Protein AF-A0A6M8W3T5-F1 (afdb_monomer_lite)

Secondary structure (DSSP, 8-state):
-HHHHHHHHHHHHT---HHHHHHHHHHHHHHHHHHHHHHHHHHHHHHHHHHHHHHHHHHHHHHHHHHHHHHHHHHHHTTS-HHHHHHHHHHHHHHHHHHHHHHHHHHHHHHHHHHHHHHHHHHHHHHHHHHHHHHHHHHHHHHHHHHHHHHHHHHHHHHHHHHHHHHHHHHHHHHHHHHHHHIIIIIIHHHHHHHHHHHHHHHHHHHHHTTT-HHHHHHHHHHHHHHHHHHHHHHHHHHHHHHHHHHHHHH-SSPPTTHHHHHHHHHHHHHHHHHHHHHHHHHHHHHHHHHHHTT--THHHHHHHHHHHHHHHHHHHH-SS---HHHHHTTSS---------------------S----HHHHHHHHHHHHHHHHHTT-HHHHHTT---SSHHHHHHHHHHHHHHHTTSS---SSSSSS-S----------------------PPP------------PPPPP-

pLDDT: mean 80.43, std 21.83, range [30.91, 98.5]

Radius of gyration: 51.59 Å; chains: 1; bounding box: 101×70×159 Å

Sequence (464 aa):
MADAQRAAAAAAASYDASPEIAAIDRSTREKQDQAEAEQARKATIEADIAGLLRQVTDRLAQASDLRAQAGNLRLEIARVSETEGLRLTEQIRELSRAADKLEFEAREIKVQADRRNLDLQESEVEITKLTNQIELLGQSRSAVQTRAAASQEQAARARGDAEKAAVEIASRVDTGENALTPFMDTQASAAMQEAISGFKSAIASANKARSTRKSAANLAVGQAQQNLADIQWSYAQSLDSYAQLMAELASAQPALPAAAEYASRAETASQQATEAKQAAYDGYQAAKSAYSGAGATGDARDRLNAVGSRLDAISAIVGDGVVDAAALESLAAPEEVASDDTGDTADAPTADTGDASGDPVADLRATLAEVMRALSEGRLTDAEEFVVPAGDAEAAVLTAMRPVFSSFGPSGSGLADGVRAEFQPVERDRPAGTGPGRVDALVCPAGGRAGGDRCGDARHPRAR

Structure (mmCIF, N/CA/C/O backbone):
data_AF-A0A6M8W3T5-F1
#
_entry.id   AF-A0A6M8W3T5-F1
#
loop_
_atom_site.group_PDB
_atom_site.id
_atom_site.type_symbol
_atom_site.label_atom_id
_atom_site.label_alt_id
_atom_site.label_comp_id
_atom_site.label_asym_id
_atom_site.label_entity_id
_atom_site.label_seq_id
_atom_site.pdbx_PDB_ins_code
_atom_site.Cartn_x
_atom_site.Cartn_y
_atom_site.Cartn_z
_atom_site.occupancy
_atom_site.B_iso_or_equiv
_atom_site.auth_seq_id
_atom_site.auth_comp_id
_atom_site.auth_asym_id
_atom_site.auth_atom_id
_atom_site.pdbx_PDB_model_num
ATOM 1 N N . MET A 1 1 ? 15.466 5.638 -14.575 1.00 62.38 1 MET A N 1
ATOM 2 C CA . MET A 1 1 ? 14.772 6.405 -13.506 1.00 62.38 1 MET A CA 1
ATOM 3 C C . MET A 1 1 ? 13.280 6.586 -13.789 1.00 62.38 1 MET A C 1
ATOM 5 O O . MET A 1 1 ? 12.505 6.429 -12.853 1.00 62.38 1 MET A O 1
ATOM 9 N N . ALA A 1 2 ? 12.864 6.867 -15.032 1.00 68.94 2 ALA A N 1
ATOM 10 C CA . ALA A 1 2 ? 11.447 7.022 -15.389 1.00 68.94 2 ALA A CA 1
ATOM 11 C C . ALA A 1 2 ? 10.594 5.774 -15.073 1.00 68.94 2 ALA A C 1
ATOM 13 O O . ALA A 1 2 ? 9.516 5.903 -14.496 1.00 68.94 2 ALA A O 1
ATOM 14 N N . ASP A 1 3 ? 11.107 4.568 -15.336 1.00 73.81 3 ASP A N 1
ATOM 15 C CA . ASP A 1 3 ? 10.370 3.322 -15.057 1.00 73.81 3 ASP A CA 1
ATOM 16 C C . ASP A 1 3 ? 10.145 3.083 -13.565 1.00 73.81 3 ASP A C 1
ATOM 18 O O . ASP A 1 3 ? 9.066 2.665 -13.159 1.00 73.81 3 ASP A O 1
ATOM 22 N N . ALA A 1 4 ? 11.119 3.438 -12.723 1.00 77.38 4 ALA A N 1
ATOM 23 C CA . ALA A 1 4 ? 10.978 3.342 -11.272 1.00 77.38 4 ALA A CA 1
ATOM 24 C C . ALA A 1 4 ? 9.902 4.305 -10.738 1.00 77.38 4 ALA A C 1
ATOM 26 O O . ALA A 1 4 ? 9.106 3.930 -9.878 1.00 77.38 4 ALA A O 1
ATOM 27 N N . GLN A 1 5 ? 9.831 5.530 -11.273 1.00 78.38 5 GLN A N 1
ATOM 28 C CA . GLN A 1 5 ? 8.790 6.500 -10.905 1.00 78.38 5 GLN A CA 1
ATOM 29 C C . GLN A 1 5 ? 7.399 6.052 -11.370 1.00 78.38 5 GLN A C 1
ATOM 31 O O . GLN A 1 5 ? 6.418 6.236 -10.651 1.00 78.38 5 GLN A O 1
ATOM 36 N N . ARG A 1 6 ? 7.309 5.409 -12.536 1.00 79.19 6 ARG A N 1
ATOM 37 C CA . ARG A 1 6 ? 6.065 4.838 -13.070 1.00 79.19 6 ARG A CA 1
ATOM 38 C C . ARG A 1 6 ? 5.600 3.619 -12.293 1.00 79.19 6 ARG A C 1
ATOM 40 O O . ARG A 1 6 ? 4.428 3.557 -11.938 1.00 79.19 6 ARG A O 1
ATOM 47 N N . ALA A 1 7 ? 6.505 2.698 -11.977 1.00 83.44 7 ALA A N 1
ATOM 48 C CA . ALA A 1 7 ? 6.215 1.555 -11.123 1.00 83.44 7 ALA A CA 1
ATOM 49 C C . ALA A 1 7 ? 5.724 2.021 -9.744 1.00 83.44 7 ALA A C 1
ATOM 51 O O . ALA A 1 7 ? 4.716 1.521 -9.250 1.00 83.44 7 ALA A O 1
ATOM 52 N N . ALA A 1 8 ? 6.354 3.053 -9.168 1.00 80.56 8 ALA A N 1
ATOM 53 C CA . ALA A 1 8 ? 5.898 3.665 -7.923 1.00 80.56 8 ALA A CA 1
ATOM 54 C C . ALA A 1 8 ? 4.507 4.313 -8.057 1.00 80.56 8 ALA A C 1
ATOM 56 O O . ALA A 1 8 ? 3.666 4.140 -7.177 1.00 80.56 8 ALA A O 1
ATOM 57 N N . ALA A 1 9 ? 4.231 5.018 -9.160 1.00 82.75 9 ALA A N 1
ATOM 58 C CA . ALA A 1 9 ? 2.919 5.609 -9.428 1.00 82.75 9 ALA A CA 1
ATOM 59 C C . ALA A 1 9 ? 1.824 4.547 -9.613 1.00 82.75 9 ALA A C 1
ATOM 61 O O . ALA A 1 9 ? 0.708 4.726 -9.129 1.00 82.75 9 ALA A O 1
ATOM 62 N N . ALA A 1 10 ? 2.134 3.449 -10.306 1.00 88.88 10 ALA A N 1
ATOM 63 C CA . ALA A 1 10 ? 1.225 2.329 -10.519 1.00 88.88 10 ALA A CA 1
ATOM 64 C C . ALA A 1 10 ? 0.939 1.591 -9.205 1.00 88.88 10 ALA A C 1
ATOM 66 O O . ALA A 1 10 ? -0.224 1.367 -8.880 1.00 88.88 10 ALA A O 1
ATOM 67 N N . ALA A 1 11 ? 1.977 1.310 -8.411 1.00 88.31 11 ALA A N 1
ATOM 68 C CA . ALA A 1 11 ? 1.843 0.714 -7.085 1.00 88.31 11 ALA A CA 1
ATOM 69 C C . ALA A 1 11 ? 0.984 1.590 -6.158 1.00 88.31 11 ALA A C 1
ATOM 71 O O . ALA A 1 11 ? 0.024 1.104 -5.560 1.00 88.31 11 ALA A O 1
ATOM 72 N N . ALA A 1 12 ? 1.263 2.895 -6.101 1.00 88.75 12 ALA A N 1
ATOM 73 C CA . ALA A 1 12 ? 0.477 3.842 -5.314 1.00 88.75 12 ALA A CA 1
ATOM 74 C C . ALA A 1 12 ? -0.978 3.957 -5.813 1.00 88.75 12 ALA A C 1
ATOM 76 O O . ALA A 1 12 ? -1.913 4.003 -5.020 1.00 88.75 12 ALA A O 1
ATOM 77 N N . ALA A 1 13 ? -1.202 3.924 -7.130 1.00 88.56 13 ALA A N 1
ATOM 78 C CA . ALA A 1 13 ? -2.548 3.929 -7.700 1.00 88.56 13 ALA A CA 1
ATOM 79 C C . ALA A 1 13 ? -3.326 2.629 -7.436 1.00 88.56 13 ALA A C 1
ATOM 81 O O . ALA A 1 13 ? -4.554 2.656 -7.415 1.00 88.56 13 ALA A O 1
ATOM 82 N N . SER A 1 14 ? -2.625 1.507 -7.256 1.00 94.00 14 SER A N 1
ATOM 83 C CA . SER A 1 14 ? -3.227 0.196 -6.990 1.00 94.00 14 SER A CA 1
ATOM 84 C C . SER A 1 14 ? -3.607 -0.032 -5.525 1.00 94.00 14 SER A C 1
ATOM 86 O O . SER A 1 14 ? -4.249 -1.033 -5.215 1.00 94.00 14 SER A O 1
ATOM 88 N N . TYR A 1 15 ? -3.223 0.872 -4.617 1.00 95.94 15 TYR A N 1
ATOM 89 C CA . TYR A 1 15 ? -3.560 0.742 -3.204 1.00 95.94 15 TYR A CA 1
ATOM 90 C C . TYR A 1 15 ? -5.071 0.929 -2.981 1.00 95.94 15 TYR A C 1
ATOM 92 O O . TYR A 1 15 ? -5.588 2.048 -3.002 1.00 95.94 15 TYR A O 1
ATOM 100 N N . ASP A 1 16 ? -5.774 -0.180 -2.736 1.00 96.88 16 ASP A N 1
ATOM 101 C CA . ASP A 1 16 ? -7.182 -0.200 -2.334 1.00 96.88 16 ASP A CA 1
ATOM 102 C C . ASP A 1 16 ? -7.313 -0.415 -0.819 1.00 96.88 16 ASP A C 1
ATOM 104 O O . ASP A 1 16 ? -7.036 -1.491 -0.287 1.00 96.88 16 ASP A O 1
ATOM 108 N N . ALA A 1 17 ? -7.771 0.622 -0.117 1.00 97.06 17 ALA A N 1
ATOM 109 C CA . ALA A 1 17 ? -8.002 0.593 1.326 1.00 97.06 17 ALA A CA 1
ATOM 110 C C . ALA A 1 17 ? -9.371 0.009 1.724 1.00 97.06 17 ALA A C 1
ATOM 112 O O . ALA A 1 17 ? -9.626 -0.217 2.910 1.00 97.06 17 ALA A O 1
ATOM 113 N N . SER A 1 18 ? -10.266 -0.231 0.762 1.00 97.69 18 SER A N 1
ATOM 114 C CA . SER A 1 18 ? -11.628 -0.722 1.004 1.00 97.69 18 SER A CA 1
ATOM 115 C C . SER A 1 18 ? -11.693 -2.009 1.841 1.00 97.69 18 SER A C 1
ATOM 117 O O . SER A 1 18 ? -12.481 -2.036 2.791 1.00 97.69 18 SER A O 1
ATOM 119 N N . PRO A 1 19 ? -10.891 -3.066 1.575 1.00 98.12 19 PRO A N 1
ATOM 120 C CA . PRO A 1 19 ? -10.944 -4.288 2.380 1.00 98.12 19 PRO A CA 1
ATOM 121 C C . PRO A 1 19 ? -10.478 -4.076 3.828 1.00 98.12 19 PRO A C 1
ATOM 123 O O . PRO A 1 19 ? -11.090 -4.619 4.748 1.00 98.12 19 PRO A O 1
ATOM 126 N N . GLU A 1 20 ? -9.440 -3.262 4.048 1.00 97.44 20 GLU A N 1
ATOM 127 C CA . GLU A 1 20 ? -8.918 -2.954 5.388 1.00 97.44 20 GLU A CA 1
ATOM 128 C C . GLU A 1 20 ? -9.947 -2.147 6.197 1.00 97.44 20 GLU A C 1
ATOM 130 O O . GLU A 1 20 ? -10.266 -2.504 7.332 1.00 97.44 20 GLU A O 1
ATOM 135 N N . ILE A 1 21 ? -10.561 -1.124 5.586 1.00 97.44 21 ILE A N 1
ATOM 136 C CA . ILE A 1 21 ? -11.634 -0.336 6.213 1.00 97.44 21 ILE A CA 1
ATOM 137 C C . ILE A 1 21 ? -12.843 -1.220 6.538 1.00 97.44 21 ILE A C 1
ATOM 139 O O . ILE A 1 21 ? -13.374 -1.143 7.644 1.00 97.44 21 ILE A O 1
ATOM 143 N N . ALA A 1 22 ? -13.261 -2.098 5.621 1.00 97.94 22 ALA A N 1
ATOM 144 C CA . ALA A 1 22 ? -14.391 -2.995 5.852 1.00 97.94 22 ALA A CA 1
ATOM 145 C C . ALA A 1 22 ? -14.141 -3.978 7.011 1.00 97.94 22 ALA A C 1
ATOM 147 O O . ALA A 1 22 ? -15.068 -4.300 7.761 1.00 97.94 22 ALA A O 1
ATOM 148 N N . ALA A 1 23 ? -12.902 -4.449 7.181 1.00 97.69 23 ALA A N 1
ATOM 149 C CA . ALA A 1 23 ? -12.515 -5.289 8.311 1.00 97.69 23 ALA A CA 1
ATOM 150 C C . ALA A 1 23 ? -12.553 -4.514 9.640 1.00 97.69 23 ALA A C 1
ATOM 152 O O . ALA A 1 23 ? -13.100 -5.017 10.626 1.00 97.69 23 ALA A O 1
ATOM 153 N N . ILE A 1 24 ? -12.043 -3.276 9.658 1.00 96.25 24 ILE A N 1
ATOM 154 C CA . ILE A 1 24 ? -12.098 -2.397 10.836 1.00 96.25 24 ILE A CA 1
ATOM 155 C C . ILE A 1 24 ? -13.550 -2.077 11.213 1.00 96.25 24 ILE A C 1
ATOM 157 O O . ILE A 1 24 ? -13.912 -2.166 12.387 1.00 96.25 24 ILE A O 1
ATOM 161 N N . ASP A 1 25 ? -14.402 -1.766 10.235 1.00 98.00 25 ASP A N 1
ATOM 162 C CA . ASP A 1 25 ? -15.819 -1.470 10.461 1.00 98.00 25 ASP A CA 1
ATOM 163 C C . ASP A 1 25 ? -16.565 -2.695 11.025 1.00 98.00 25 ASP A C 1
ATOM 165 O O . ASP A 1 25 ? -17.394 -2.553 11.925 1.00 98.00 25 ASP A O 1
ATOM 169 N N . ARG A 1 26 ? -16.253 -3.911 10.548 1.00 98.38 26 ARG A N 1
ATOM 170 C CA . ARG A 1 26 ? -16.824 -5.156 11.093 1.00 98.38 26 ARG A CA 1
ATOM 171 C C . ARG A 1 26 ? -16.418 -5.371 12.550 1.00 98.38 26 ARG A C 1
ATOM 173 O O . ARG A 1 26 ? -17.290 -5.560 13.389 1.00 98.38 26 ARG A O 1
ATOM 180 N N . SER A 1 27 ? -15.122 -5.272 12.844 1.00 97.38 27 SER A N 1
ATOM 181 C CA . SER A 1 27 ? -14.595 -5.396 14.209 1.00 97.38 27 SER A CA 1
ATOM 182 C C . SER A 1 27 ? -15.204 -4.344 15.142 1.00 97.38 27 SER A C 1
ATOM 184 O O . SER A 1 27 ? -15.610 -4.650 16.258 1.00 97.38 27 SER A O 1
ATOM 186 N N . THR A 1 28 ? -15.367 -3.109 14.659 1.00 97.75 28 THR A N 1
ATOM 187 C CA . THR A 1 28 ? -15.996 -2.024 15.425 1.00 97.75 28 THR A CA 1
ATOM 188 C C . THR A 1 28 ? -17.431 -2.373 15.817 1.00 97.75 28 THR A C 1
ATOM 190 O O . THR A 1 28 ? -17.785 -2.211 16.982 1.00 97.75 28 THR A O 1
ATOM 193 N N . ARG A 1 29 ? -18.240 -2.898 14.885 1.00 98.31 29 ARG A N 1
ATOM 194 C CA . ARG A 1 29 ? -19.617 -3.339 15.175 1.00 98.31 29 ARG A CA 1
ATOM 195 C C . ARG A 1 29 ? -19.648 -4.482 16.183 1.00 98.31 29 ARG A C 1
ATOM 197 O O . ARG A 1 29 ? -20.368 -4.395 17.164 1.00 98.31 29 ARG A O 1
ATOM 204 N N . GLU A 1 30 ? -18.802 -5.496 16.007 1.00 98.12 30 GLU A N 1
ATOM 205 C CA . GLU A 1 30 ? -18.704 -6.613 16.957 1.00 98.12 30 GLU A CA 1
ATOM 206 C C . GLU A 1 30 ? -18.364 -6.132 18.379 1.00 98.12 30 GLU A C 1
ATOM 208 O O . GLU A 1 30 ? -18.896 -6.647 19.362 1.00 98.12 30 GLU A O 1
ATOM 213 N N . LYS A 1 31 ? -17.494 -5.121 18.509 1.00 97.75 31 LYS A N 1
ATOM 214 C CA . LYS A 1 31 ? -17.156 -4.510 19.803 1.00 97.75 31 LYS A CA 1
ATOM 215 C C . LYS A 1 31 ? -18.268 -3.642 20.376 1.00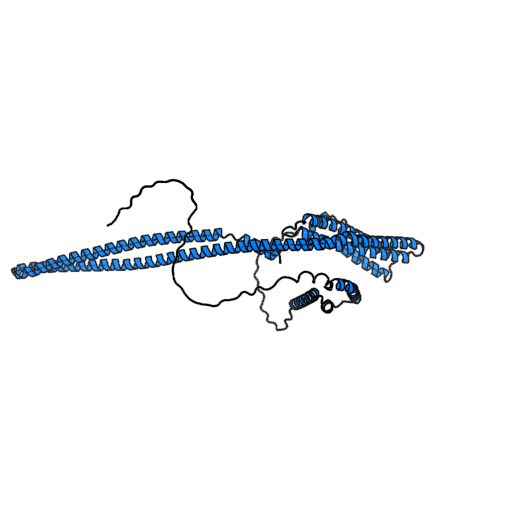 97.75 31 LYS A C 1
ATOM 217 O O . LYS A 1 31 ? -18.438 -3.632 21.593 1.00 97.75 31 LYS A O 1
ATOM 222 N N . GLN A 1 32 ? -19.024 -2.947 19.531 1.00 98.31 32 GLN A N 1
ATOM 223 C CA . GLN A 1 32 ? -20.214 -2.205 19.949 1.00 98.31 32 GLN A CA 1
ATOM 224 C C . GLN A 1 32 ? -21.280 -3.156 20.496 1.00 98.31 32 GLN A C 1
ATOM 226 O O . GLN A 1 32 ? -21.735 -2.955 21.618 1.00 98.31 32 GLN A O 1
ATOM 231 N N . ASP A 1 33 ? -21.566 -4.248 19.785 1.00 98.06 33 ASP A N 1
ATOM 232 C CA . ASP A 1 33 ? -22.518 -5.272 20.226 1.00 98.06 33 ASP A CA 1
ATOM 233 C C . ASP A 1 33 ? -22.093 -5.889 21.576 1.00 98.06 33 ASP A C 1
ATOM 235 O O . ASP A 1 33 ? -22.914 -6.080 22.476 1.00 98.06 33 ASP A O 1
ATOM 239 N N . GLN A 1 34 ? -20.791 -6.157 21.761 1.00 97.81 34 GLN A N 1
ATOM 240 C CA . GLN A 1 34 ? -20.235 -6.630 23.040 1.00 97.81 34 GLN A CA 1
ATOM 241 C C . GLN A 1 34 ? -20.416 -5.602 24.167 1.00 97.81 34 GLN A C 1
ATOM 243 O O . GLN A 1 34 ? -20.783 -5.971 25.283 1.00 97.81 34 GLN A O 1
ATOM 248 N N . ALA A 1 35 ? -20.175 -4.319 23.890 1.00 97.44 35 ALA A N 1
ATOM 249 C CA . ALA A 1 35 ? -20.317 -3.258 24.883 1.00 97.44 35 ALA A CA 1
ATOM 250 C C . ALA A 1 35 ? -21.783 -3.069 25.303 1.00 97.44 35 ALA A C 1
ATOM 252 O O . ALA A 1 35 ? -22.060 -2.909 26.490 1.00 97.44 35 ALA A O 1
ATOM 253 N N . GLU A 1 36 ? -22.722 -3.137 24.357 1.00 98.00 36 GLU A N 1
ATOM 254 C CA . GLU A 1 36 ? -24.161 -3.081 24.633 1.00 98.00 36 GLU A CA 1
ATOM 255 C C . GLU A 1 36 ? -24.625 -4.274 25.484 1.00 98.00 36 GLU A C 1
ATOM 257 O O . GLU A 1 36 ? -25.378 -4.100 26.447 1.00 98.00 36 GLU A O 1
ATOM 262 N N . ALA A 1 37 ? -24.128 -5.480 25.191 1.00 98.06 37 ALA A N 1
ATOM 263 C CA . ALA A 1 37 ? -24.427 -6.671 25.983 1.00 98.06 37 ALA A CA 1
ATOM 264 C C . ALA A 1 37 ? -23.920 -6.552 27.434 1.00 98.06 37 ALA A C 1
ATOM 266 O O . ALA A 1 37 ? -24.661 -6.853 28.375 1.00 98.06 37 ALA A O 1
ATOM 267 N N . GLU A 1 38 ? -22.692 -6.065 27.640 1.00 98.06 38 GLU A N 1
ATOM 268 C CA . GLU A 1 38 ? -22.144 -5.839 28.985 1.00 98.06 38 GLU A CA 1
ATOM 269 C C . GLU A 1 38 ? -22.863 -4.701 29.729 1.00 98.06 38 GLU A C 1
ATOM 271 O O . GLU A 1 38 ? -23.086 -4.796 30.937 1.00 98.06 38 GLU A O 1
ATOM 276 N N . GLN A 1 39 ? -23.332 -3.660 29.032 1.00 98.06 39 GLN A N 1
ATOM 277 C CA . GLN A 1 39 ? -24.188 -2.629 29.634 1.00 98.06 39 GLN A CA 1
ATOM 278 C C . GLN A 1 39 ? -25.525 -3.202 30.126 1.00 98.06 39 GLN A C 1
ATOM 280 O O . GLN A 1 39 ? -25.964 -2.887 31.237 1.00 98.06 39 GLN A O 1
ATOM 285 N N . ALA A 1 40 ? -26.158 -4.079 29.343 1.00 98.19 40 ALA A N 1
ATOM 286 C CA . ALA A 1 40 ? -27.385 -4.760 29.756 1.00 98.19 40 ALA A CA 1
ATOM 287 C C . ALA A 1 40 ? -27.149 -5.689 30.964 1.00 98.19 40 ALA A C 1
ATOM 289 O O . ALA A 1 40 ? -27.964 -5.740 31.896 1.00 98.19 40 ALA A O 1
ATOM 290 N N . ARG A 1 41 ? -26.008 -6.391 30.990 1.00 98.06 41 ARG A N 1
ATOM 291 C CA . ARG A 1 41 ? -25.590 -7.218 32.130 1.00 98.06 41 ARG A CA 1
ATOM 292 C C . ARG A 1 41 ? -25.373 -6.374 33.385 1.00 98.06 41 ARG A C 1
ATOM 294 O O . ARG A 1 41 ? -25.921 -6.715 34.433 1.00 98.06 41 ARG A O 1
ATOM 301 N N . LYS A 1 42 ? -24.654 -5.254 33.274 1.00 98.00 42 LYS A N 1
ATOM 302 C CA . LYS A 1 42 ? -24.457 -4.286 34.362 1.00 98.00 42 LYS A CA 1
ATOM 303 C C . LYS A 1 42 ? -25.793 -3.832 34.959 1.00 98.00 42 LYS A C 1
ATOM 305 O O . LYS A 1 42 ? -25.979 -3.948 36.168 1.00 98.00 42 LYS A O 1
ATOM 310 N N . ALA A 1 43 ? -26.744 -3.405 34.128 1.00 98.25 43 ALA A N 1
ATOM 311 C CA . ALA A 1 43 ? -28.063 -2.965 34.595 1.00 98.25 43 ALA A CA 1
ATOM 312 C C . ALA A 1 43 ? -28.827 -4.072 35.350 1.00 98.25 43 ALA A C 1
ATOM 314 O O . ALA A 1 43 ? -29.523 -3.808 36.332 1.00 98.25 43 ALA A O 1
ATOM 315 N N . THR A 1 44 ? -28.666 -5.329 34.925 1.00 98.12 44 THR A N 1
ATOM 316 C CA . THR A 1 44 ? -29.247 -6.490 35.617 1.00 98.12 44 THR A CA 1
ATOM 317 C C . THR A 1 44 ? -28.616 -6.693 36.998 1.00 98.12 44 THR A C 1
ATOM 319 O O . THR A 1 44 ? -29.334 -6.868 37.981 1.00 98.12 44 THR A O 1
ATOM 322 N N . ILE A 1 45 ? -27.284 -6.609 37.103 1.00 97.38 45 ILE A N 1
ATOM 323 C CA . ILE A 1 45 ? -26.558 -6.734 38.379 1.00 97.38 45 ILE A CA 1
ATOM 324 C C . ILE A 1 45 ? -26.954 -5.609 39.347 1.00 97.38 45 ILE A C 1
ATOM 326 O O . ILE A 1 45 ? -27.191 -5.865 40.527 1.00 97.38 45 ILE A O 1
ATOM 330 N N . GLU A 1 46 ? -27.078 -4.371 38.863 1.00 98.06 46 GLU A N 1
ATOM 331 C CA . GLU A 1 46 ? -27.530 -3.232 39.673 1.00 98.06 46 GLU A CA 1
ATOM 332 C C . GLU A 1 46 ? -28.941 -3.454 40.240 1.00 98.06 46 GLU A C 1
ATOM 334 O O . GLU A 1 46 ? -29.195 -3.186 41.420 1.00 98.06 46 GLU A O 1
ATOM 339 N N . ALA A 1 47 ? -29.857 -3.992 39.427 1.00 98.12 47 ALA A N 1
ATOM 340 C CA . ALA A 1 47 ? -31.206 -4.333 39.865 1.00 98.12 47 ALA A CA 1
ATOM 341 C C . ALA A 1 47 ? -31.210 -5.451 40.926 1.00 98.12 47 ALA A C 1
ATOM 343 O O . ALA A 1 47 ? -31.927 -5.332 41.927 1.00 98.12 47 ALA A O 1
ATOM 344 N N . ASP A 1 48 ? -30.385 -6.489 40.751 1.00 97.94 48 ASP A N 1
ATOM 345 C CA . ASP A 1 48 ? -30.201 -7.577 41.721 1.00 97.94 48 ASP A CA 1
ATOM 346 C C . ASP A 1 48 ? -29.677 -7.047 43.065 1.00 97.94 48 ASP A C 1
ATOM 348 O O . ASP A 1 48 ? -30.249 -7.349 44.116 1.00 97.94 48 ASP A O 1
ATOM 352 N N . ILE A 1 49 ? -28.6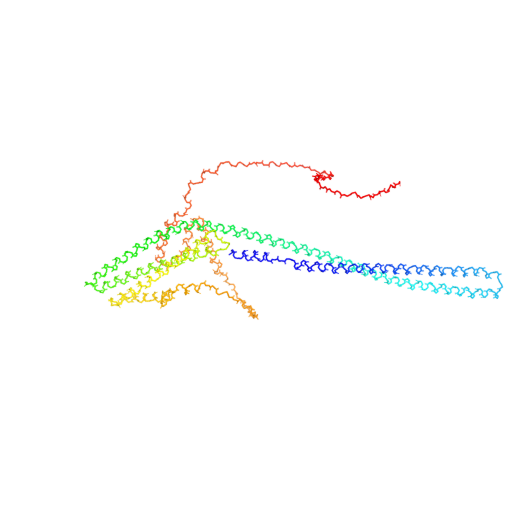30 -6.210 43.046 1.00 97.44 49 ILE A N 1
ATOM 353 C CA . ILE A 1 49 ? -28.066 -5.575 44.249 1.00 97.44 49 ILE A CA 1
ATOM 354 C C . ILE A 1 49 ? -29.145 -4.758 44.965 1.00 97.44 49 ILE A C 1
ATOM 356 O O . ILE A 1 49 ? -29.342 -4.913 46.172 1.00 97.44 49 ILE A O 1
ATOM 360 N N . ALA A 1 50 ? -29.889 -3.925 44.234 1.00 98.00 50 ALA A N 1
ATOM 361 C CA . ALA A 1 50 ? -30.969 -3.131 44.811 1.00 98.00 50 ALA A CA 1
ATOM 362 C C . ALA A 1 50 ? -32.072 -4.013 45.427 1.00 98.00 50 ALA A C 1
ATOM 364 O O . ALA A 1 50 ? -32.611 -3.679 46.485 1.00 98.00 50 ALA A O 1
ATOM 365 N N . GLY A 1 51 ? -32.399 -5.144 44.795 1.00 97.81 51 GLY A N 1
ATOM 366 C CA . GLY A 1 51 ? -33.341 -6.133 45.317 1.00 97.81 51 GLY A CA 1
ATOM 367 C C . GLY A 1 51 ? -32.862 -6.781 46.619 1.00 97.81 51 GLY A C 1
ATOM 368 O O . GLY A 1 51 ? -33.621 -6.835 47.588 1.00 97.81 51 GLY A O 1
ATOM 369 N N . LEU A 1 52 ? -31.601 -7.217 46.670 1.00 97.50 52 LEU A N 1
ATOM 370 C CA . LEU A 1 52 ? -30.988 -7.809 47.865 1.00 97.50 52 LEU A CA 1
ATOM 371 C C . LEU A 1 52 ? -30.944 -6.808 49.025 1.00 97.50 52 LEU A C 1
ATOM 373 O O . LEU A 1 52 ? -31.312 -7.148 50.147 1.00 97.50 52 LEU A O 1
ATOM 377 N N . LEU A 1 53 ? -30.571 -5.553 48.764 1.00 97.94 53 LEU A N 1
ATOM 378 C CA . LEU A 1 53 ? -30.518 -4.516 49.798 1.00 97.94 53 LEU A CA 1
ATOM 379 C C . LEU A 1 53 ? -31.899 -4.199 50.390 1.00 97.94 53 LEU A C 1
ATOM 381 O O . LEU A 1 53 ? -31.998 -4.010 51.602 1.00 97.94 53 LEU A O 1
ATOM 385 N N . ARG A 1 54 ? -32.972 -4.214 49.585 1.00 98.44 54 ARG A N 1
ATOM 386 C CA . ARG A 1 54 ? -34.346 -4.104 50.115 1.00 98.44 54 ARG A CA 1
ATOM 387 C C . ARG A 1 54 ? -34.678 -5.260 51.056 1.00 98.44 54 ARG A C 1
ATOM 389 O O . ARG A 1 54 ? -35.168 -5.017 52.153 1.00 98.44 54 ARG A O 1
ATOM 396 N N . GLN A 1 55 ? -34.336 -6.495 50.680 1.00 97.94 55 GLN A N 1
ATOM 397 C CA . GLN A 1 55 ? -34.550 -7.661 51.546 1.00 97.94 55 GLN A CA 1
ATOM 398 C C . GLN A 1 55 ? -33.780 -7.543 52.870 1.00 97.94 55 GLN A C 1
ATOM 400 O O . GLN A 1 55 ? -34.324 -7.878 53.920 1.00 97.94 55 GLN A O 1
ATOM 405 N N . VAL A 1 56 ? -32.542 -7.028 52.849 1.00 98.00 56 VAL A N 1
ATOM 406 C CA . VAL A 1 56 ? -31.775 -6.734 54.074 1.00 98.00 56 VAL A CA 1
ATOM 407 C C . VAL A 1 56 ? -32.541 -5.754 54.965 1.00 98.00 56 VAL A C 1
ATOM 409 O O . VAL A 1 56 ? -32.693 -6.013 56.159 1.00 98.00 56 VAL A O 1
ATOM 412 N N . THR A 1 57 ? -33.047 -4.650 54.404 1.00 98.31 57 THR A N 1
ATOM 413 C CA . THR A 1 57 ? -33.834 -3.657 55.154 1.00 98.31 57 THR A CA 1
ATOM 414 C C . THR A 1 57 ? -35.098 -4.269 55.760 1.00 98.31 57 THR A C 1
ATOM 416 O O . THR A 1 57 ? -35.341 -4.082 56.952 1.00 98.31 57 THR A O 1
ATOM 419 N N . ASP A 1 58 ? -35.851 -5.054 54.988 1.00 98.12 58 ASP A N 1
ATOM 420 C CA . ASP A 1 58 ? -37.088 -5.694 55.450 1.00 98.12 58 ASP A CA 1
ATOM 421 C C . ASP A 1 58 ? -36.831 -6.686 56.595 1.00 98.12 58 ASP A C 1
ATOM 423 O O . ASP A 1 58 ? -37.555 -6.701 57.593 1.00 98.12 58 ASP A O 1
ATOM 427 N N . ARG A 1 59 ? -35.768 -7.497 56.496 1.00 97.94 59 ARG A N 1
ATOM 428 C CA . ARG A 1 59 ? -35.384 -8.461 57.543 1.00 97.94 59 ARG A CA 1
ATOM 429 C C . ARG A 1 59 ? -34.948 -7.772 58.832 1.00 97.94 59 ARG A C 1
ATOM 431 O O . ARG A 1 59 ? -35.342 -8.206 59.913 1.00 97.94 59 ARG A O 1
ATOM 438 N N . LEU A 1 60 ? -34.178 -6.689 58.730 1.00 98.00 60 LEU A N 1
ATOM 439 C CA . LEU A 1 60 ? -33.766 -5.901 59.894 1.00 98.00 60 LEU A CA 1
ATOM 440 C C . LEU A 1 60 ? -34.952 -5.183 60.553 1.00 98.00 60 LEU A C 1
ATOM 442 O O . LEU A 1 60 ? -35.007 -5.123 61.781 1.00 98.00 60 LEU A O 1
ATOM 446 N N . ALA A 1 61 ? -35.916 -4.691 59.768 1.00 98.19 61 ALA A N 1
ATOM 447 C CA . ALA A 1 61 ? -37.152 -4.114 60.295 1.00 98.19 61 ALA A CA 1
ATOM 448 C C . ALA A 1 61 ? -37.963 -5.161 61.079 1.00 98.19 61 ALA A C 1
ATOM 450 O O . ALA A 1 61 ? -38.284 -4.938 62.245 1.00 98.19 61 ALA A O 1
ATOM 451 N N . GLN A 1 62 ? -38.177 -6.350 60.501 1.00 98.00 62 GLN A N 1
ATOM 452 C CA . GLN A 1 62 ? -38.849 -7.466 61.182 1.00 98.00 62 GLN A CA 1
ATOM 453 C C . GLN A 1 62 ? -38.125 -7.879 62.476 1.00 98.00 62 GLN A C 1
ATOM 455 O O . GLN A 1 62 ? -38.764 -8.110 63.503 1.00 98.00 62 GLN A O 1
ATOM 460 N N . ALA A 1 63 ? -36.789 -7.948 62.460 1.00 98.06 63 ALA A N 1
ATOM 461 C CA . ALA A 1 63 ? -35.999 -8.243 63.656 1.00 98.06 63 ALA A CA 1
ATOM 462 C C . ALA A 1 63 ? -36.171 -7.166 64.744 1.00 98.06 63 ALA A C 1
ATOM 464 O O . ALA A 1 63 ? -36.291 -7.493 65.927 1.00 98.06 63 ALA A O 1
ATOM 465 N N . SER A 1 64 ? -36.211 -5.889 64.349 1.00 98.38 64 SER A N 1
ATOM 466 C CA . SER A 1 64 ? -36.454 -4.759 65.252 1.00 98.38 64 SER A CA 1
ATOM 467 C C . SER A 1 64 ? -37.832 -4.847 65.912 1.00 98.38 64 SER A C 1
ATOM 469 O O . SER A 1 64 ? -37.927 -4.747 67.138 1.00 98.38 64 SER A O 1
ATOM 471 N N . ASP A 1 65 ? -38.876 -5.148 65.134 1.00 98.25 65 ASP A N 1
ATOM 472 C CA . ASP A 1 65 ? -40.244 -5.314 65.634 1.00 98.25 65 ASP A CA 1
ATOM 473 C C . ASP A 1 65 ? -40.346 -6.456 66.656 1.00 98.25 65 ASP A C 1
ATOM 475 O O . ASP A 1 65 ? -40.942 -6.290 67.723 1.00 98.25 65 ASP A O 1
ATOM 479 N N . LEU A 1 66 ? -39.714 -7.607 66.386 1.00 98.00 66 LEU A N 1
ATOM 480 C CA . LEU A 1 66 ? -39.670 -8.730 67.332 1.00 98.00 66 LEU A CA 1
ATOM 481 C C . LEU A 1 66 ? -38.939 -8.362 68.631 1.00 98.00 66 LEU A C 1
ATOM 483 O O . LEU A 1 66 ? -39.365 -8.760 69.719 1.00 98.00 66 LEU A O 1
ATOM 487 N N . ARG A 1 67 ? -37.863 -7.567 68.552 1.00 98.25 67 ARG A N 1
ATOM 488 C CA . ARG A 1 67 ? -37.171 -7.067 69.750 1.00 98.25 67 ARG A CA 1
ATOM 489 C C . ARG A 1 67 ? -38.007 -6.067 70.533 1.00 98.25 67 ARG A C 1
ATOM 491 O O . ARG A 1 67 ? -37.974 -6.111 71.762 1.00 98.25 67 ARG A O 1
ATOM 498 N N . ALA A 1 68 ? -38.769 -5.207 69.861 1.00 98.25 68 ALA A N 1
ATOM 499 C CA . ALA A 1 68 ? -39.702 -4.297 70.516 1.00 98.25 68 ALA A CA 1
ATOM 500 C C . ALA A 1 68 ? -40.800 -5.074 71.262 1.00 98.25 68 ALA A C 1
ATOM 502 O O . ALA A 1 68 ? -41.059 -4.799 72.434 1.00 98.25 68 ALA A O 1
ATOM 503 N N . GLN A 1 69 ? -41.370 -6.111 70.636 1.00 98.06 69 GLN A N 1
ATOM 504 C CA . GLN A 1 69 ? -42.331 -7.016 71.281 1.00 98.06 69 GLN A CA 1
ATOM 505 C C . GLN A 1 69 ? -41.724 -7.709 72.510 1.00 98.06 69 GLN A C 1
ATOM 507 O O . GLN A 1 69 ? -42.314 -7.678 73.589 1.00 98.06 69 GLN A O 1
ATOM 512 N N . ALA A 1 70 ? -40.512 -8.263 72.388 1.00 97.81 70 ALA A N 1
ATOM 513 C CA . ALA A 1 70 ? -39.799 -8.862 73.516 1.00 97.81 70 ALA A CA 1
ATOM 514 C C . ALA A 1 70 ? -39.518 -7.843 74.640 1.00 97.81 70 ALA A C 1
ATOM 516 O O . ALA A 1 70 ? -39.609 -8.176 75.821 1.00 97.81 70 ALA A O 1
ATOM 517 N N . GLY A 1 71 ? -39.197 -6.595 74.286 1.00 97.88 71 GLY A N 1
ATOM 518 C CA . GLY A 1 71 ? -39.035 -5.484 75.224 1.00 97.88 71 GLY A CA 1
ATOM 519 C C . GLY A 1 71 ? -40.319 -5.168 75.995 1.00 97.88 71 GLY A C 1
ATOM 520 O O . GLY A 1 71 ? -40.266 -5.012 77.213 1.00 97.88 71 GLY A O 1
ATOM 521 N N . ASN A 1 72 ? -41.470 -5.159 75.320 1.00 98.00 72 ASN A N 1
ATOM 522 C CA . ASN A 1 72 ? -42.773 -4.940 75.954 1.00 98.00 72 ASN A CA 1
ATOM 523 C C . ASN A 1 72 ? -43.127 -6.065 76.939 1.00 98.00 72 ASN A C 1
ATOM 525 O O . ASN A 1 72 ? -43.478 -5.776 78.081 1.00 98.00 72 ASN A O 1
ATOM 529 N N . LEU A 1 73 ? -42.934 -7.335 76.557 1.00 97.31 73 LEU A N 1
ATOM 530 C CA . LEU A 1 73 ? -43.170 -8.475 77.457 1.00 97.31 73 LEU A CA 1
ATOM 531 C C . LEU A 1 73 ? -42.280 -8.419 78.712 1.00 97.31 73 LEU A C 1
ATOM 533 O O . LEU A 1 73 ? -42.717 -8.781 79.803 1.00 97.31 73 LEU A O 1
ATOM 537 N N . ARG A 1 74 ? -41.039 -7.919 78.601 1.00 97.44 74 ARG A N 1
ATOM 538 C CA . ARG A 1 74 ? -40.160 -7.720 79.773 1.00 97.44 74 ARG A CA 1
ATOM 539 C C . ARG A 1 74 ? -40.738 -6.720 80.770 1.00 97.44 74 ARG A C 1
ATOM 541 O O . ARG A 1 74 ? -40.563 -6.906 81.971 1.00 97.44 74 ARG A O 1
ATOM 548 N N . LEU A 1 75 ? -41.411 -5.674 80.290 1.00 97.56 75 LEU A N 1
ATOM 549 C CA . LEU A 1 75 ? -42.076 -4.695 81.152 1.00 97.56 75 LEU A CA 1
ATOM 550 C C . LEU A 1 75 ? -43.313 -5.293 81.845 1.00 97.56 75 LEU A C 1
ATOM 552 O O . LEU A 1 75 ? -43.640 -4.884 82.959 1.00 97.56 75 LEU A O 1
ATOM 556 N N . GLU A 1 76 ? -43.979 -6.270 81.222 1.00 97.31 76 GLU A N 1
ATOM 557 C CA . GLU A 1 76 ? -45.135 -6.9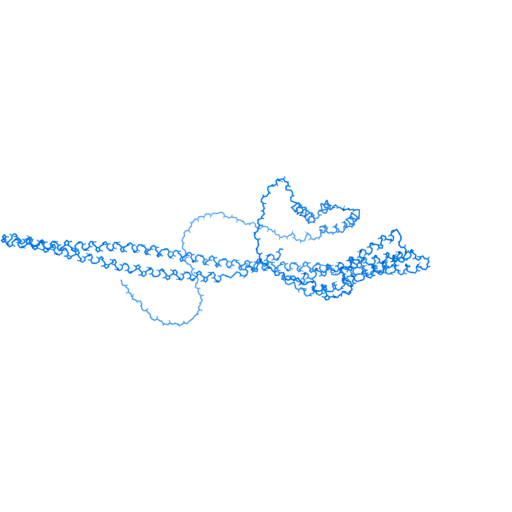73 81.795 1.00 97.31 76 GLU A CA 1
ATOM 558 C C . GLU A 1 76 ? -44.758 -7.958 82.911 1.00 97.31 76 GLU A C 1
ATOM 560 O O . GLU A 1 76 ? -45.524 -8.096 83.863 1.00 97.31 76 GLU A O 1
ATOM 565 N N . ILE A 1 77 ? -43.566 -8.574 82.864 1.00 96.88 77 ILE A N 1
ATOM 566 C CA . ILE A 1 77 ? -43.089 -9.526 83.893 1.00 96.88 77 ILE A CA 1
ATOM 567 C C . ILE A 1 77 ? -43.192 -8.952 85.312 1.00 96.88 77 ILE A C 1
ATOM 569 O O . ILE A 1 77 ? -43.573 -9.663 86.237 1.00 96.88 77 ILE A O 1
ATOM 573 N N . ALA A 1 78 ? -42.905 -7.660 85.496 1.00 95.44 78 ALA A N 1
ATOM 574 C CA . ALA A 1 78 ? -42.959 -7.006 86.805 1.00 95.44 78 ALA A CA 1
ATOM 575 C C . ALA A 1 78 ? -44.380 -6.901 87.400 1.00 95.44 78 ALA A C 1
ATOM 577 O O . ALA A 1 78 ? -44.533 -6.483 88.546 1.00 95.44 78 ALA A O 1
ATOM 578 N N . ARG A 1 79 ? -45.421 -7.222 86.621 1.00 96.75 79 ARG A N 1
ATOM 579 C CA . ARG A 1 79 ? -46.838 -7.062 86.986 1.00 96.75 79 ARG A CA 1
ATOM 580 C C . ARG A 1 79 ? -47.570 -8.388 87.193 1.00 96.75 79 ARG A C 1
ATOM 582 O O . ARG A 1 79 ? -48.736 -8.359 87.578 1.00 96.75 79 ARG A O 1
ATOM 589 N N . VAL A 1 80 ? -46.921 -9.519 86.928 1.00 97.25 80 VAL A N 1
ATOM 590 C CA . VAL A 1 80 ? -47.533 -10.855 86.983 1.00 97.25 80 VAL A CA 1
ATOM 591 C C . VAL A 1 80 ? -46.900 -11.724 88.072 1.00 97.25 80 VAL A C 1
ATOM 593 O O . VAL A 1 80 ? -45.871 -11.381 88.650 1.00 97.25 80 VAL A O 1
ATOM 596 N N . SER A 1 81 ? -47.540 -12.854 88.377 1.00 97.00 81 SER A N 1
ATOM 597 C CA . SER A 1 81 ? -47.012 -13.849 89.321 1.00 97.00 81 SER A CA 1
ATOM 598 C C . SER A 1 81 ? -45.740 -14.536 88.794 1.00 97.00 81 SER A C 1
ATOM 600 O O . SER A 1 81 ? -45.505 -14.566 87.589 1.00 97.00 81 SER A O 1
ATOM 602 N N . GLU A 1 82 ? -44.926 -15.133 89.673 1.00 94.81 82 GLU A N 1
ATOM 603 C CA . GLU A 1 82 ? -43.664 -15.793 89.283 1.00 94.81 82 GLU A CA 1
ATOM 604 C C . GLU A 1 82 ? -43.849 -16.897 88.228 1.00 94.81 82 GLU A C 1
ATOM 606 O O . GLU A 1 82 ? -43.063 -17.001 87.284 1.00 94.81 82 GLU A O 1
ATOM 611 N N . THR A 1 83 ? -44.904 -17.706 88.350 1.00 94.12 83 THR A N 1
ATOM 612 C CA . THR A 1 83 ? -45.212 -18.784 87.397 1.00 94.12 83 THR A CA 1
ATOM 613 C C . THR A 1 83 ? -45.603 -18.249 86.021 1.00 94.12 83 THR A C 1
ATOM 615 O O . THR A 1 83 ? -45.212 -18.816 85.001 1.00 94.12 83 THR A O 1
ATOM 618 N N . GLU A 1 84 ? -46.338 -17.141 85.967 1.00 95.38 84 GLU A N 1
ATOM 619 C CA . GLU A 1 84 ? -46.716 -16.478 84.716 1.00 95.38 84 GLU A CA 1
ATOM 620 C C . GLU A 1 84 ? -45.535 -15.712 84.099 1.00 95.38 84 GLU A C 1
ATOM 622 O O . GLU A 1 84 ? -45.306 -15.776 82.889 1.00 95.38 84 GLU A O 1
ATOM 627 N N . GLY A 1 85 ? -44.702 -15.092 84.938 1.00 95.88 85 GLY A N 1
ATOM 628 C CA . GLY A 1 85 ? -43.448 -14.461 84.534 1.00 95.88 85 GLY A CA 1
ATOM 629 C C . GLY A 1 85 ? -42.461 -15.446 83.900 1.00 95.88 85 GLY A C 1
ATOM 630 O O . GLY A 1 85 ? -41.761 -15.087 82.947 1.00 95.88 85 GLY A O 1
ATOM 631 N N . LEU A 1 86 ? -42.437 -16.707 84.353 1.00 96.62 86 LEU A N 1
ATOM 632 C CA . LEU A 1 86 ? -41.639 -17.762 83.722 1.00 96.62 86 LEU A CA 1
ATOM 633 C C . LEU A 1 86 ? -42.079 -18.008 82.270 1.00 96.62 86 LEU A C 1
ATOM 635 O O . LEU A 1 86 ? -41.231 -18.017 81.376 1.00 96.62 86 LEU A O 1
ATOM 639 N N . ARG A 1 87 ? -43.391 -18.110 82.015 1.00 97.38 87 ARG A N 1
ATOM 640 C CA . ARG A 1 87 ? -43.935 -18.245 80.649 1.00 97.38 87 ARG A CA 1
ATOM 641 C C . ARG A 1 87 ? -43.582 -17.051 79.763 1.00 97.38 87 ARG A C 1
ATOM 643 O O . ARG A 1 87 ? -43.174 -17.242 78.620 1.00 97.38 87 ARG A O 1
ATOM 650 N N . LEU A 1 88 ? -43.706 -15.824 80.274 1.00 96.88 88 LEU A N 1
ATOM 651 C CA . LEU A 1 88 ? -43.312 -14.624 79.523 1.00 96.88 88 LEU A CA 1
ATOM 652 C C . LEU A 1 88 ? -41.811 -14.634 79.195 1.00 96.88 88 LEU A C 1
ATOM 654 O O . LEU A 1 88 ? -41.406 -14.262 78.094 1.00 96.88 88 LEU A O 1
ATOM 658 N N . THR A 1 89 ? -40.977 -15.115 80.119 1.00 97.44 89 THR A N 1
ATOM 659 C CA . THR A 1 89 ? -39.527 -15.243 79.908 1.00 97.44 89 THR A CA 1
ATOM 660 C C . THR A 1 89 ? -39.194 -16.221 78.780 1.00 97.44 89 THR A C 1
ATOM 662 O O . THR A 1 89 ? -38.287 -15.955 77.988 1.00 97.44 89 THR A O 1
ATOM 665 N N . GLU A 1 90 ? -39.919 -17.336 78.673 1.00 97.44 90 GLU A N 1
ATOM 666 C CA . GLU A 1 90 ? -39.782 -18.279 77.556 1.00 97.44 90 GLU A CA 1
ATOM 667 C C . GLU A 1 90 ? -40.139 -17.613 76.220 1.00 97.44 90 GLU A C 1
ATOM 669 O O . GLU A 1 90 ? -39.326 -17.647 75.295 1.00 97.44 90 GLU A O 1
ATOM 674 N N . GLN A 1 91 ? -41.264 -16.893 76.153 1.00 97.56 91 GLN A N 1
ATOM 675 C CA . GLN A 1 91 ? -41.673 -16.151 74.951 1.00 97.56 91 GLN A CA 1
ATOM 676 C C . GLN A 1 91 ? -40.650 -15.082 74.542 1.00 97.56 91 GLN A C 1
ATOM 678 O O . GLN A 1 91 ? -40.304 -14.956 73.369 1.00 97.56 91 GLN A O 1
ATOM 683 N N . ILE A 1 92 ? -40.094 -14.337 75.503 1.00 97.56 92 ILE A N 1
ATOM 684 C CA . ILE A 1 92 ? -39.029 -13.356 75.243 1.00 97.56 92 ILE A CA 1
ATOM 685 C C . ILE A 1 92 ? -37.803 -14.030 74.622 1.00 97.56 92 ILE A C 1
ATOM 687 O O . ILE A 1 92 ? -37.195 -13.468 73.705 1.00 97.56 92 ILE A O 1
ATOM 691 N N . ARG A 1 93 ? -37.411 -15.212 75.115 1.00 98.06 93 ARG A N 1
ATOM 692 C CA . ARG A 1 93 ? -36.278 -15.970 74.561 1.00 98.06 93 ARG A CA 1
ATOM 693 C C . ARG A 1 93 ? -36.566 -16.431 73.137 1.00 98.06 93 ARG A C 1
ATOM 695 O O . ARG A 1 93 ? -35.671 -16.343 72.301 1.00 98.06 93 ARG A O 1
ATOM 702 N N . GLU A 1 94 ? -37.782 -16.887 72.854 1.00 98.06 94 GLU A N 1
ATOM 703 C CA . GLU A 1 94 ? -38.206 -17.276 71.504 1.00 98.06 94 GLU A CA 1
ATOM 704 C C . GLU A 1 94 ? -38.173 -16.091 70.533 1.00 98.06 94 GLU A C 1
ATOM 706 O O . GLU A 1 94 ? -37.513 -16.180 69.497 1.00 98.06 94 GLU A O 1
ATOM 711 N N . LEU A 1 95 ? -38.781 -14.957 70.898 1.00 97.44 95 LEU A N 1
ATOM 712 C CA . LEU A 1 95 ? -38.763 -13.730 70.092 1.00 97.44 95 LEU A CA 1
ATOM 713 C C . LEU A 1 95 ? -37.339 -13.215 69.857 1.00 97.44 95 LEU A C 1
ATOM 715 O O . LEU A 1 95 ? -36.998 -12.824 68.743 1.00 97.44 95 LEU A O 1
ATOM 719 N N . SER A 1 96 ? -36.485 -13.255 70.885 1.00 97.94 96 SER A N 1
ATOM 720 C CA . SER A 1 96 ? -35.085 -12.827 70.761 1.00 97.94 96 SER A CA 1
ATOM 721 C C . SER A 1 96 ? -34.309 -13.730 69.797 1.00 97.94 96 SER A C 1
ATOM 723 O O . SER A 1 96 ? -33.634 -13.226 68.906 1.00 97.94 96 SER A O 1
ATOM 725 N N . ARG A 1 97 ? -34.463 -15.060 69.902 1.00 98.38 97 ARG A N 1
ATOM 726 C CA . ARG A 1 97 ? -33.844 -16.017 68.964 1.00 98.38 97 ARG A CA 1
ATOM 727 C C . ARG A 1 97 ? -34.345 -15.824 67.533 1.00 98.38 97 ARG A C 1
ATOM 729 O O . ARG A 1 97 ? -33.560 -15.938 66.596 1.00 98.38 97 ARG A O 1
ATOM 736 N N . ALA A 1 98 ? -35.636 -15.541 67.358 1.00 97.81 98 ALA A N 1
ATOM 737 C CA . ALA A 1 98 ? -36.216 -15.262 66.048 1.00 97.81 98 ALA A CA 1
ATOM 738 C C . ALA A 1 98 ? -35.655 -13.965 65.439 1.00 97.81 98 ALA A C 1
ATOM 740 O O . ALA A 1 98 ? -35.300 -13.954 64.261 1.00 97.81 98 ALA A O 1
ATOM 741 N N . ALA A 1 99 ? -35.499 -12.906 66.240 1.00 97.44 99 ALA A N 1
ATOM 742 C CA . ALA A 1 99 ? -34.855 -11.670 65.804 1.00 97.44 99 ALA A CA 1
ATOM 743 C C . ALA A 1 99 ? -33.388 -11.897 65.401 1.00 97.44 99 ALA A C 1
ATOM 745 O O . ALA A 1 99 ? -32.982 -11.477 64.321 1.00 97.44 99 ALA A O 1
ATOM 746 N N . ASP A 1 100 ? -32.611 -12.614 66.217 1.00 98.31 100 ASP A N 1
ATOM 747 C CA . ASP A 1 100 ? -31.202 -12.905 65.918 1.00 98.31 100 ASP A CA 1
ATOM 748 C C . ASP A 1 100 ? -31.050 -13.747 64.639 1.00 98.31 100 ASP A C 1
ATOM 750 O O . ASP A 1 100 ? -30.129 -13.524 63.851 1.00 98.31 100 ASP A O 1
ATOM 754 N N . LYS A 1 101 ? -31.986 -14.674 64.383 1.00 98.19 101 LYS A N 1
ATOM 755 C CA . LYS A 1 101 ? -32.048 -15.428 63.124 1.00 98.19 101 LYS A CA 1
ATOM 756 C C . LYS A 1 101 ? -32.282 -14.508 61.920 1.00 98.19 101 LYS A C 1
ATOM 758 O O . LYS A 1 101 ? -31.563 -14.632 60.934 1.00 98.19 101 LYS A O 1
ATOM 763 N N . LEU A 1 102 ? -33.237 -13.578 61.996 1.00 97.56 102 LEU A N 1
ATOM 764 C CA . LEU A 1 102 ? -33.500 -12.616 60.915 1.00 97.56 102 LEU A CA 1
ATOM 765 C C . LEU A 1 102 ? -32.307 -11.686 60.665 1.00 97.56 102 LEU A C 1
ATOM 767 O O . LEU A 1 102 ? -32.001 -11.373 59.518 1.00 97.56 102 LEU A O 1
ATOM 771 N N . GLU A 1 103 ? -31.599 -11.264 61.715 1.00 98.19 103 GLU A N 1
ATOM 772 C CA . GLU A 1 103 ? -30.367 -10.487 61.552 1.00 98.19 103 GLU A CA 1
ATOM 773 C C . GLU A 1 103 ? -29.249 -11.292 60.898 1.00 98.19 103 GLU A C 1
ATOM 775 O O . GLU A 1 103 ? -28.492 -10.748 60.093 1.00 98.19 103 GLU A O 1
ATOM 780 N N . PHE A 1 104 ? -29.128 -12.575 61.237 1.00 98.06 104 PHE A N 1
ATOM 781 C CA . PHE A 1 104 ? -28.184 -13.468 60.579 1.00 98.06 104 PHE A CA 1
ATOM 782 C C . PHE A 1 104 ? -28.516 -13.621 59.087 1.00 98.06 104 PHE A C 1
ATOM 784 O O . PHE A 1 104 ? -27.637 -13.412 58.253 1.00 98.06 104 PHE A O 1
ATOM 791 N N . GLU A 1 105 ? -29.784 -13.875 58.746 1.00 97.94 105 GLU A N 1
ATOM 792 C CA . GLU A 1 105 ? -30.259 -13.928 57.354 1.00 97.94 105 GLU A CA 1
ATOM 793 C C . GLU A 1 105 ? -29.981 -12.608 56.615 1.00 97.94 105 GLU A C 1
ATOM 795 O O . GLU A 1 105 ? -29.478 -12.613 55.493 1.00 97.94 105 GLU A O 1
ATOM 800 N N . ALA A 1 106 ? -30.225 -11.459 57.254 1.00 97.44 106 ALA A N 1
ATOM 801 C CA . ALA A 1 106 ? -29.921 -10.150 56.679 1.00 97.44 106 ALA A CA 1
ATOM 802 C C . ALA A 1 106 ? -28.418 -9.971 56.398 1.00 97.44 106 ALA A C 1
ATOM 804 O O . ALA A 1 106 ? -28.041 -9.428 55.359 1.00 97.44 106 ALA A O 1
ATOM 805 N N . ARG A 1 107 ? -27.538 -10.442 57.293 1.00 98.38 107 ARG A N 1
ATOM 806 C CA . ARG A 1 107 ? -26.082 -10.418 57.067 1.00 98.38 107 ARG A CA 1
ATOM 807 C C . ARG A 1 107 ? -25.680 -11.321 55.906 1.00 98.38 107 ARG A C 1
ATOM 809 O O . ARG A 1 107 ? -24.832 -10.923 55.115 1.00 98.38 107 ARG A O 1
ATOM 816 N N . GLU A 1 108 ? -26.286 -12.497 55.783 1.00 98.31 108 GLU A N 1
ATOM 817 C CA . GLU A 1 108 ? -26.016 -13.414 54.675 1.00 98.31 108 GLU A CA 1
ATOM 818 C C . GLU A 1 108 ? -26.426 -12.807 53.324 1.00 98.31 108 GLU A C 1
ATOM 820 O O . GLU A 1 108 ? -25.619 -12.778 52.394 1.00 98.31 108 GLU A O 1
ATOM 825 N N . ILE A 1 109 ? -27.629 -12.229 53.235 1.00 97.69 109 ILE A N 1
ATOM 826 C CA . ILE A 1 109 ? -28.109 -11.522 52.034 1.00 97.69 109 ILE A CA 1
ATOM 827 C C . ILE A 1 109 ? -27.196 -10.333 51.710 1.00 97.69 109 ILE A C 1
ATOM 829 O O . ILE A 1 109 ? -26.856 -10.108 50.549 1.00 97.69 109 ILE A O 1
ATOM 833 N N . LYS A 1 110 ? -26.738 -9.593 52.727 1.00 97.94 110 LYS A N 1
ATOM 834 C CA . LYS A 1 110 ? -25.787 -8.496 52.525 1.00 97.94 110 LYS A CA 1
ATOM 835 C C . LYS A 1 110 ? -24.474 -8.987 51.912 1.00 97.94 110 LYS A C 1
ATOM 837 O O . LYS A 1 110 ? -24.001 -8.385 50.959 1.00 97.94 110 LYS A O 1
ATOM 842 N N . VAL A 1 111 ? -23.923 -10.104 52.391 1.00 98.50 111 VAL A N 1
ATOM 843 C CA . VAL A 1 111 ? -22.718 -10.706 51.796 1.00 98.50 111 VAL A CA 1
ATOM 844 C C . VAL A 1 111 ? -22.957 -11.106 50.334 1.00 98.50 111 VAL A C 1
ATOM 846 O O . VAL A 1 111 ? -22.052 -10.976 49.512 1.00 98.50 111 VAL A O 1
ATOM 849 N N . GLN A 1 112 ? -24.161 -11.563 49.972 1.00 98.06 112 GLN A N 1
ATOM 850 C CA . GLN A 1 112 ? -24.508 -11.830 48.569 1.00 98.06 112 GLN A CA 1
ATOM 851 C C . GLN A 1 112 ? -24.530 -10.545 47.728 1.00 98.06 112 GLN A C 1
ATOM 853 O O . GLN A 1 112 ? -24.001 -10.545 46.618 1.00 98.06 112 GLN A O 1
ATOM 858 N N . ALA A 1 113 ? -25.077 -9.448 48.261 1.00 97.62 113 ALA A N 1
ATOM 859 C CA . ALA A 1 113 ? -25.055 -8.145 47.594 1.00 97.62 113 ALA A CA 1
ATOM 860 C C . ALA A 1 113 ? -23.618 -7.631 47.407 1.00 97.62 113 ALA A C 1
ATOM 862 O O . ALA A 1 113 ? -23.264 -7.183 46.318 1.00 97.62 113 ALA A O 1
ATOM 863 N N . ASP A 1 114 ? -22.768 -7.773 48.427 1.00 98.12 114 ASP A N 1
ATOM 864 C CA . ASP A 1 114 ? -21.356 -7.387 48.360 1.00 98.12 114 ASP A CA 1
ATOM 865 C C . ASP A 1 114 ? -20.598 -8.204 47.296 1.00 98.12 114 ASP A C 1
ATOM 867 O O . ASP A 1 114 ? -19.773 -7.654 46.570 1.00 98.12 114 ASP A O 1
ATOM 871 N N . ARG A 1 115 ? -20.910 -9.501 47.137 1.00 98.38 115 ARG A N 1
ATOM 872 C CA . ARG A 1 115 ? -20.359 -10.328 46.046 1.00 98.38 115 ARG A CA 1
ATOM 873 C C . ARG A 1 115 ? -20.813 -9.842 44.673 1.00 98.38 115 ARG A C 1
ATOM 875 O O . ARG A 1 115 ? -19.981 -9.697 43.789 1.00 98.38 115 ARG A O 1
ATOM 882 N N . ARG A 1 116 ? -22.103 -9.537 44.503 1.00 97.81 116 ARG A N 1
ATOM 883 C CA . ARG A 1 116 ? -22.626 -8.969 43.247 1.00 97.81 116 ARG A CA 1
ATOM 884 C C . ARG A 1 116 ? -21.994 -7.625 42.902 1.00 97.81 116 ARG A C 1
ATOM 886 O O . ARG A 1 116 ? -21.819 -7.318 41.730 1.00 97.81 116 ARG A O 1
ATOM 893 N N . ASN A 1 117 ? -21.614 -6.843 43.907 1.00 97.75 117 ASN A N 1
ATOM 894 C CA . ASN A 1 117 ? -20.906 -5.588 43.689 1.00 97.75 117 ASN A CA 1
ATOM 895 C C . ASN A 1 117 ? -19.510 -5.797 43.066 1.00 97.75 117 ASN A C 1
ATOM 897 O O . ASN A 1 117 ? -19.030 -4.924 42.351 1.00 97.75 117 ASN A O 1
ATOM 901 N N . LEU A 1 118 ? -18.869 -6.952 43.284 1.00 98.31 118 LEU A N 1
ATOM 902 C CA . LEU A 1 118 ? -17.627 -7.307 42.585 1.00 98.31 118 LEU A CA 1
ATOM 903 C C . LEU A 1 118 ? -17.894 -7.620 41.104 1.00 98.31 118 LEU A C 1
ATOM 905 O O . LEU A 1 118 ? -17.175 -7.110 40.249 1.00 98.31 118 LEU A O 1
ATOM 909 N N . ASP A 1 119 ? -18.963 -8.366 40.796 1.00 97.44 119 ASP A N 1
ATOM 910 C CA . ASP A 1 119 ? -19.390 -8.629 39.407 1.00 97.44 119 ASP A CA 1
ATOM 911 C C . ASP A 1 119 ? -19.693 -7.312 38.653 1.00 97.44 119 ASP A C 1
ATOM 913 O O . ASP A 1 119 ? -19.419 -7.177 37.457 1.00 97.44 119 ASP A O 1
ATOM 917 N N . LEU A 1 120 ? -20.258 -6.320 39.356 1.00 97.69 120 LEU A N 1
ATOM 918 C CA . LEU A 1 120 ? -20.521 -4.983 38.816 1.00 97.69 120 LEU A CA 1
ATOM 919 C C . LEU A 1 120 ? -19.218 -4.269 38.432 1.00 97.69 120 LEU A C 1
ATOM 921 O O . LEU A 1 120 ? -19.110 -3.762 37.317 1.00 97.69 120 LEU A O 1
ATOM 925 N N . GLN A 1 121 ? -18.226 -4.266 39.327 1.00 98.00 121 GLN A N 1
ATOM 926 C CA . GLN A 1 121 ? -16.915 -3.662 39.066 1.00 98.00 121 GLN A CA 1
ATOM 927 C C . GLN A 1 121 ? -16.203 -4.330 37.885 1.00 98.00 121 GLN A C 1
ATOM 929 O O . GLN A 1 121 ? -15.619 -3.642 37.051 1.00 98.00 121 GLN A O 1
ATOM 934 N N . GLU A 1 122 ? -16.281 -5.659 37.776 1.00 98.00 122 GLU A N 1
ATOM 935 C CA . GLU A 1 122 ? -15.742 -6.395 36.627 1.00 98.00 122 GLU A CA 1
ATOM 936 C C . GLU A 1 122 ? -16.406 -5.949 35.313 1.00 98.00 122 GLU A C 1
ATOM 938 O O . GLU A 1 122 ? -15.713 -5.647 34.339 1.00 98.00 122 GLU A O 1
ATOM 943 N N . SER A 1 123 ? -17.736 -5.818 35.308 1.00 96.88 123 SER A N 1
ATOM 944 C CA . SER A 1 123 ? -18.493 -5.368 34.131 1.00 96.88 123 SER A CA 1
ATOM 945 C C . SER A 1 123 ? -18.105 -3.938 33.713 1.00 96.88 123 SER A C 1
ATOM 947 O O . SER A 1 123 ? -17.961 -3.646 32.528 1.00 96.88 123 SER A O 1
ATOM 949 N N . GLU A 1 124 ? -17.876 -3.032 34.670 1.00 98.00 124 GLU A N 1
ATOM 950 C CA . GLU A 1 124 ? -17.425 -1.658 34.391 1.00 98.00 124 GLU A CA 1
ATOM 951 C C . GLU A 1 124 ? -16.027 -1.601 33.761 1.00 98.00 124 GLU A C 1
ATOM 953 O O . GLU A 1 124 ? -15.782 -0.809 32.840 1.00 98.00 124 GLU A O 1
ATOM 958 N N . VAL A 1 125 ? -15.114 -2.456 34.229 1.00 98.12 125 VAL A N 1
ATOM 959 C CA . VAL A 1 125 ? -13.774 -2.590 33.646 1.00 98.12 125 VAL A CA 1
ATOM 960 C C . VAL A 1 125 ? -13.867 -3.104 32.209 1.00 98.12 125 VAL A C 1
ATOM 962 O O . VAL A 1 125 ? -13.208 -2.547 31.326 1.00 98.12 125 VAL A O 1
ATOM 965 N N . GLU A 1 126 ? -14.707 -4.107 31.940 1.00 97.69 126 GLU A N 1
ATOM 966 C CA . GLU A 1 126 ? -14.861 -4.650 30.586 1.00 97.69 126 GLU A CA 1
ATOM 967 C C . GLU A 1 126 ? -15.502 -3.632 29.627 1.00 97.69 126 GLU A C 1
ATOM 969 O O . GLU A 1 126 ? -14.994 -3.442 28.521 1.00 97.69 126 GLU A O 1
ATOM 974 N N . ILE A 1 127 ? -16.526 -2.883 30.056 1.00 97.56 127 ILE A N 1
ATOM 975 C CA . ILE A 1 127 ? -17.114 -1.785 29.260 1.00 97.56 127 ILE A CA 1
ATOM 976 C C . ILE A 1 127 ? -16.051 -0.736 28.909 1.00 97.56 127 ILE A C 1
ATOM 978 O O . ILE A 1 127 ? -15.958 -0.294 27.759 1.00 97.56 127 ILE A O 1
ATOM 982 N N . THR A 1 128 ? -15.222 -0.345 29.881 1.00 97.69 128 THR A N 1
ATOM 983 C CA . THR A 1 128 ? -14.137 0.627 29.667 1.00 97.69 128 THR A CA 1
ATOM 984 C C . THR A 1 128 ? -13.130 0.104 28.643 1.00 97.69 128 THR A C 1
ATOM 986 O O . THR A 1 128 ? -12.748 0.811 27.710 1.00 97.69 128 THR A O 1
ATOM 989 N N . LYS A 1 129 ? -12.734 -1.165 28.767 1.00 97.69 129 LYS A N 1
ATOM 990 C CA . LYS A 1 129 ? -11.829 -1.833 27.829 1.00 97.69 129 LYS A CA 1
ATOM 991 C C . LYS A 1 129 ? -12.404 -1.893 26.413 1.00 97.69 129 LYS A C 1
ATOM 993 O O . LYS A 1 129 ? -11.688 -1.559 25.471 1.00 97.69 129 LYS A O 1
ATOM 998 N N . LEU A 1 130 ? -13.671 -2.276 26.248 1.00 96.44 130 LEU A N 1
ATOM 999 C CA . LEU A 1 130 ? -14.342 -2.321 24.943 1.00 96.44 130 LEU A CA 1
ATOM 1000 C C . LEU A 1 130 ? -14.449 -0.927 24.314 1.00 96.44 130 LEU A C 1
ATOM 1002 O O . LEU A 1 130 ? -14.172 -0.767 23.127 1.00 96.44 130 LEU A O 1
ATOM 1006 N N . THR A 1 131 ? -14.757 0.094 25.116 1.00 97.81 131 THR A N 1
ATOM 1007 C CA . THR A 1 131 ? -14.814 1.493 24.661 1.00 97.81 131 THR A CA 1
ATOM 1008 C C . THR A 1 131 ? -13.458 1.964 24.130 1.00 97.81 131 THR A C 1
ATOM 1010 O O . THR A 1 131 ? -13.380 2.497 23.024 1.00 97.81 131 THR A O 1
ATOM 1013 N N . ASN A 1 132 ? -12.372 1.679 24.856 1.00 97.25 132 ASN A N 1
ATOM 1014 C CA . ASN A 1 132 ? -11.013 1.997 24.410 1.00 97.25 132 ASN A CA 1
ATOM 1015 C C . ASN A 1 132 ? -10.632 1.240 23.122 1.00 97.25 132 ASN A C 1
ATOM 1017 O O . ASN A 1 132 ? -9.953 1.788 22.255 1.00 97.25 132 ASN A O 1
ATOM 1021 N N . GLN A 1 133 ? -11.070 -0.018 22.969 1.00 96.94 133 GLN A N 1
ATOM 1022 C CA . GLN A 1 133 ? -10.853 -0.792 21.739 1.00 96.94 133 GLN A CA 1
ATOM 1023 C C . GLN A 1 133 ? -11.585 -0.177 20.539 1.00 96.94 133 GLN A C 1
ATOM 1025 O O . GLN A 1 133 ? -11.001 -0.080 19.462 1.00 96.94 133 GLN A O 1
ATOM 1030 N N . ILE A 1 134 ? -12.833 0.266 20.720 1.00 97.62 134 ILE A N 1
ATOM 1031 C CA . ILE A 1 134 ? -13.611 0.966 19.686 1.00 97.62 134 ILE A CA 1
ATOM 1032 C C . ILE A 1 134 ? -12.908 2.264 19.273 1.00 97.62 134 ILE A C 1
ATOM 1034 O O . ILE A 1 134 ? -12.778 2.539 18.080 1.00 97.62 134 ILE A O 1
ATOM 1038 N N . GLU A 1 135 ? -12.407 3.042 20.236 1.00 97.81 135 GLU A N 1
ATOM 1039 C CA . GLU A 1 135 ? -11.660 4.269 19.947 1.00 97.81 135 GLU A CA 1
ATOM 1040 C C . GLU A 1 135 ? -10.387 3.981 19.135 1.00 97.81 135 GLU A C 1
ATOM 1042 O O . GLU A 1 135 ? -10.148 4.625 18.111 1.00 97.81 135 GLU A O 1
ATOM 1047 N N . LEU A 1 136 ? -9.605 2.971 19.535 1.00 96.75 136 LEU A N 1
ATOM 1048 C CA . LEU A 1 136 ? -8.388 2.570 18.826 1.00 96.75 136 LEU A CA 1
ATOM 1049 C C . LEU A 1 136 ? -8.680 2.106 17.389 1.00 96.75 136 LEU A C 1
ATOM 1051 O O . LEU A 1 136 ? -7.942 2.451 16.465 1.00 96.75 136 LEU A O 1
ATOM 1055 N N . LEU A 1 137 ? -9.772 1.366 17.177 1.00 96.50 137 LEU A N 1
ATOM 1056 C CA . LEU A 1 137 ? -10.235 0.990 15.837 1.00 96.50 137 LEU A CA 1
ATOM 1057 C C . LEU A 1 137 ? -10.632 2.225 15.013 1.00 96.50 137 LEU A C 1
ATOM 1059 O O . LEU A 1 137 ? -10.285 2.313 13.835 1.00 96.50 137 LEU A O 1
ATOM 1063 N N . GLY A 1 138 ? -11.271 3.221 15.634 1.00 97.50 138 GLY A N 1
ATOM 1064 C CA . GLY A 1 138 ? -11.563 4.512 15.006 1.00 97.50 138 GLY A CA 1
ATOM 1065 C C . GLY A 1 138 ? -10.301 5.267 14.569 1.00 97.50 138 GLY A C 1
ATOM 1066 O O . GLY A 1 138 ? -10.236 5.777 13.446 1.00 97.50 138 GLY A O 1
ATOM 1067 N N . GLN A 1 139 ? -9.265 5.288 15.413 1.00 97.38 139 GLN A N 1
ATOM 1068 C CA . GLN A 1 139 ? -7.959 5.871 15.077 1.00 97.38 139 GLN A CA 1
ATOM 1069 C C . GLN A 1 139 ? -7.280 5.108 13.931 1.00 97.38 139 GLN A C 1
ATOM 1071 O O . GLN A 1 139 ? -6.793 5.722 12.980 1.00 97.38 139 GLN A O 1
ATOM 1076 N N . SER A 1 140 ? -7.305 3.772 13.977 1.00 96.94 140 SER A N 1
ATOM 1077 C CA . SER A 1 140 ? -6.775 2.909 12.917 1.00 96.94 140 SER A CA 1
ATOM 1078 C C . SER A 1 140 ? -7.463 3.179 11.574 1.00 96.94 140 SER A C 1
ATOM 1080 O O . SER A 1 140 ? -6.786 3.394 10.568 1.00 96.94 140 SER A O 1
ATOM 1082 N N . ARG A 1 141 ? -8.798 3.297 11.559 1.00 98.00 141 ARG A N 1
ATOM 1083 C CA . ARG A 1 141 ? -9.578 3.653 10.364 1.00 98.00 141 ARG A CA 1
ATOM 1084 C C . ARG A 1 141 ? -9.137 4.985 9.758 1.00 98.00 141 ARG A C 1
ATOM 1086 O O . ARG A 1 141 ? -8.927 5.070 8.550 1.00 98.00 141 ARG A O 1
ATOM 1093 N N . SER A 1 142 ? -8.969 6.015 10.589 1.00 97.75 142 SER A N 1
ATOM 1094 C CA . SER A 1 142 ? -8.488 7.333 10.151 1.00 97.75 142 SER A CA 1
ATOM 1095 C C . SER A 1 142 ? -7.072 7.263 9.557 1.00 97.75 142 SER A C 1
ATOM 1097 O O . SER A 1 142 ? -6.792 7.857 8.511 1.00 97.75 142 SER A O 1
ATOM 1099 N N . ALA A 1 143 ? -6.183 6.470 10.164 1.00 96.81 143 ALA A N 1
ATOM 1100 C CA . ALA A 1 143 ? -4.828 6.258 9.659 1.00 96.81 143 ALA A CA 1
ATOM 1101 C C . ALA A 1 143 ? -4.818 5.550 8.292 1.00 96.81 143 ALA A C 1
ATOM 1103 O O . ALA A 1 143 ? -4.074 5.949 7.396 1.00 96.81 143 ALA A O 1
ATOM 1104 N N . VAL A 1 144 ? -5.667 4.535 8.094 1.00 96.88 144 VAL A N 1
ATOM 1105 C CA . VAL A 1 144 ? -5.854 3.862 6.795 1.00 96.88 144 VAL A CA 1
ATOM 1106 C C . VAL A 1 144 ? -6.342 4.844 5.731 1.00 96.88 144 VAL A C 1
ATOM 1108 O O . VAL A 1 144 ? -5.760 4.919 4.652 1.00 96.88 144 VAL A O 1
ATOM 1111 N N . GLN A 1 145 ? -7.351 5.660 6.047 1.00 97.50 145 GLN A N 1
ATOM 1112 C CA . GLN A 1 145 ? -7.868 6.681 5.128 1.00 97.50 145 GLN A CA 1
ATOM 1113 C C . GLN A 1 145 ? -6.806 7.720 4.754 1.00 97.50 145 GLN A C 1
ATOM 1115 O O . GLN A 1 145 ? -6.679 8.082 3.586 1.00 97.50 145 GLN A O 1
ATOM 1120 N N . THR A 1 146 ? -6.007 8.158 5.728 1.00 96.94 146 THR A N 1
ATOM 1121 C CA . THR A 1 146 ? -4.906 9.102 5.497 1.00 96.94 146 THR A CA 1
ATOM 1122 C C . THR A 1 146 ? -3.846 8.502 4.575 1.00 96.94 146 THR A C 1
ATOM 1124 O O . THR A 1 146 ? -3.420 9.157 3.625 1.00 96.94 146 THR A O 1
ATOM 1127 N N . ARG A 1 147 ? -3.453 7.239 4.802 1.00 97.06 147 ARG A N 1
ATOM 1128 C CA . ARG A 1 147 ? -2.521 6.519 3.916 1.00 97.06 147 ARG A CA 1
ATOM 1129 C C . ARG A 1 147 ? -3.081 6.379 2.499 1.00 97.06 147 ARG A C 1
ATOM 1131 O O . ARG A 1 147 ? -2.345 6.612 1.546 1.00 97.06 147 ARG A O 1
ATOM 1138 N N . ALA A 1 148 ? -4.370 6.065 2.358 1.00 96.50 148 ALA A N 1
ATOM 1139 C CA . ALA A 1 148 ? -5.028 5.959 1.057 1.00 96.50 148 ALA A CA 1
ATOM 1140 C C . ALA A 1 148 ? -5.000 7.281 0.283 1.00 96.50 148 ALA A C 1
ATOM 1142 O O . ALA A 1 148 ? -4.589 7.309 -0.875 1.00 96.50 148 ALA A O 1
ATOM 1143 N N . ALA A 1 149 ? -5.363 8.385 0.939 1.00 96.31 149 ALA A N 1
ATOM 1144 C CA . ALA A 1 149 ? -5.327 9.713 0.336 1.00 96.31 149 ALA A CA 1
ATOM 1145 C C . ALA A 1 149 ? -3.899 10.124 -0.067 1.00 96.31 149 ALA A C 1
ATOM 1147 O O . ALA A 1 149 ? -3.685 10.591 -1.185 1.00 96.31 149 ALA A O 1
ATOM 1148 N N . ALA A 1 150 ? -2.914 9.892 0.807 1.00 94.75 150 ALA A N 1
ATOM 1149 C CA . ALA A 1 150 ? -1.511 10.186 0.519 1.00 94.75 150 ALA A CA 1
ATOM 1150 C C . ALA A 1 150 ? -0.980 9.369 -0.672 1.00 94.75 150 ALA A C 1
ATOM 1152 O O . ALA A 1 150 ? -0.274 9.904 -1.524 1.00 94.75 150 ALA A O 1
ATOM 1153 N N . SER A 1 151 ? -1.357 8.090 -0.764 1.00 92.06 151 SER A N 1
ATOM 1154 C CA . SER A 1 151 ? -0.985 7.220 -1.882 1.00 92.06 151 SER A CA 1
ATOM 1155 C C . SER A 1 151 ? -1.580 7.713 -3.209 1.00 92.06 151 SER A C 1
ATOM 1157 O O . SER A 1 151 ? -0.865 7.835 -4.205 1.00 92.06 151 SER A O 1
ATOM 1159 N N . GLN A 1 152 ? -2.857 8.115 -3.214 1.00 94.69 152 GLN A N 1
ATOM 1160 C CA . GLN A 1 152 ? -3.511 8.696 -4.394 1.00 94.69 152 GLN A CA 1
ATOM 1161 C C . GLN A 1 152 ? -2.862 10.014 -4.834 1.00 94.69 152 GLN A C 1
ATOM 1163 O O . GLN A 1 152 ? -2.630 10.224 -6.027 1.00 94.69 152 GLN A O 1
ATOM 1168 N N . GLU A 1 153 ? -2.533 10.895 -3.887 1.00 95.69 153 GLU A N 1
ATOM 1169 C CA . GLU A 1 153 ? -1.845 12.151 -4.182 1.00 95.69 153 GLU A CA 1
ATOM 1170 C C . GLU A 1 153 ? -0.442 11.905 -4.757 1.00 95.69 153 GLU A C 1
ATOM 1172 O O . GLU A 1 153 ? -0.061 12.523 -5.753 1.00 95.69 153 GLU A O 1
ATOM 1177 N N . GLN A 1 154 ? 0.316 10.969 -4.178 1.00 91.81 154 GLN A N 1
ATOM 1178 C CA . GLN A 1 154 ? 1.634 10.587 -4.683 1.00 91.81 154 GLN A CA 1
ATOM 1179 C C . GLN A 1 154 ? 1.550 10.015 -6.104 1.00 91.81 154 GLN A C 1
ATOM 1181 O O . GLN A 1 154 ? 2.353 10.394 -6.957 1.00 91.81 154 GLN A O 1
ATOM 1186 N N . ALA A 1 155 ? 0.560 9.162 -6.383 1.00 89.44 155 ALA A N 1
ATOM 1187 C CA . ALA A 1 155 ? 0.319 8.633 -7.722 1.00 89.44 155 ALA A CA 1
ATOM 1188 C C . ALA A 1 155 ? -0.002 9.750 -8.730 1.00 89.44 155 ALA A C 1
ATOM 1190 O O . ALA A 1 155 ? 0.533 9.755 -9.839 1.00 89.44 155 ALA A O 1
ATOM 1191 N N . ALA A 1 156 ? -0.839 10.721 -8.348 1.00 91.69 156 ALA A N 1
ATOM 1192 C CA . ALA A 1 156 ? -1.180 11.860 -9.197 1.00 91.69 156 ALA A CA 1
ATOM 1193 C C . ALA A 1 156 ? 0.039 12.749 -9.495 1.00 91.69 156 ALA A C 1
ATOM 1195 O O . ALA A 1 156 ? 0.264 13.112 -10.650 1.00 91.69 156 ALA A O 1
ATOM 1196 N N . ARG A 1 157 ? 0.860 13.051 -8.480 1.00 90.94 157 ARG A N 1
ATOM 1197 C CA . ARG A 1 157 ? 2.106 13.819 -8.649 1.00 90.94 157 ARG A CA 1
ATOM 1198 C C . ARG A 1 157 ? 3.086 13.102 -9.576 1.00 90.94 157 ARG A C 1
ATOM 1200 O O . ARG A 1 157 ? 3.565 13.707 -10.526 1.00 90.94 157 ARG A O 1
ATOM 1207 N N . ALA A 1 158 ? 3.313 11.807 -9.357 1.00 87.81 158 ALA A N 1
ATOM 1208 C CA . ALA A 1 158 ? 4.224 11.017 -10.181 1.00 87.81 158 ALA A CA 1
ATOM 1209 C C . ALA A 1 158 ? 3.772 10.934 -11.652 1.00 87.81 158 ALA A C 1
ATOM 1211 O O . ALA A 1 158 ? 4.609 10.990 -12.550 1.00 87.81 158 ALA A O 1
ATOM 1212 N N . ARG A 1 159 ? 2.458 10.867 -11.918 1.00 87.56 159 ARG A N 1
ATOM 1213 C CA . ARG A 1 159 ? 1.917 10.971 -13.286 1.00 87.56 159 ARG A CA 1
ATOM 1214 C C . ARG A 1 159 ? 2.185 12.342 -13.903 1.00 87.56 159 ARG A C 1
ATOM 1216 O O . ARG A 1 159 ? 2.704 12.402 -15.011 1.00 87.56 159 ARG A O 1
ATOM 1223 N N . GLY A 1 160 ? 1.903 13.421 -13.173 1.00 88.50 160 GLY A N 1
ATOM 1224 C CA . GLY A 1 160 ? 2.151 14.781 -13.658 1.00 88.50 160 GLY A CA 1
ATOM 1225 C C . GLY A 1 160 ? 3.631 15.065 -13.937 1.00 88.50 160 GLY A C 1
ATOM 1226 O O . GLY A 1 160 ? 3.958 15.749 -14.904 1.00 88.50 160 GLY A O 1
ATOM 1227 N N . ASP A 1 161 ? 4.542 14.521 -13.129 1.00 86.56 161 ASP A N 1
ATOM 1228 C CA . ASP A 1 161 ? 5.983 14.656 -13.360 1.00 86.56 161 ASP A CA 1
ATOM 1229 C C . ASP A 1 161 ? 6.454 13.811 -14.555 1.00 86.56 161 ASP A C 1
ATOM 1231 O O . ASP A 1 161 ? 7.252 14.291 -15.361 1.00 86.56 161 ASP A O 1
ATOM 1235 N N . ALA A 1 162 ? 5.910 12.601 -14.736 1.00 83.94 162 ALA A N 1
ATOM 1236 C CA . ALA A 1 162 ? 6.179 11.778 -15.915 1.00 83.94 162 ALA A CA 1
ATOM 1237 C C . ALA A 1 162 ? 5.680 12.435 -17.216 1.00 83.94 162 ALA A C 1
ATOM 1239 O O . ALA A 1 162 ? 6.369 12.380 -18.232 1.00 83.94 162 ALA A O 1
ATOM 1240 N N . GLU A 1 163 ? 4.516 13.090 -17.191 1.00 85.88 163 GLU A N 1
ATOM 1241 C CA . GLU A 1 163 ? 3.989 13.860 -18.325 1.00 85.88 163 GLU A CA 1
ATOM 1242 C C . GLU A 1 163 ? 4.887 15.054 -18.670 1.00 85.88 163 GLU A C 1
ATOM 1244 O O . GLU A 1 163 ? 5.225 15.251 -19.837 1.00 85.88 163 GLU A O 1
ATOM 1249 N N . LYS A 1 164 ? 5.343 15.826 -17.673 1.00 87.62 164 LYS A N 1
ATOM 1250 C CA . LYS A 1 164 ? 6.288 16.935 -17.902 1.00 87.62 164 LYS A CA 1
ATOM 1251 C C . LYS A 1 164 ? 7.611 16.450 -18.482 1.00 87.62 164 LYS A C 1
ATOM 1253 O O . LYS A 1 164 ? 8.110 17.055 -19.426 1.00 87.62 164 LYS A O 1
ATOM 1258 N N . ALA A 1 165 ? 8.158 15.362 -17.939 1.00 85.81 165 ALA A N 1
ATOM 1259 C CA . ALA A 1 165 ? 9.387 14.765 -18.446 1.00 85.81 165 ALA A CA 1
ATOM 1260 C C . ALA A 1 165 ? 9.218 14.302 -19.900 1.00 85.81 165 ALA A C 1
ATOM 1262 O O . ALA A 1 165 ? 10.099 14.538 -20.720 1.00 85.81 165 ALA A O 1
ATOM 1263 N N . ALA A 1 166 ? 8.071 13.714 -20.245 1.00 82.19 166 ALA A N 1
ATOM 1264 C CA . ALA A 1 166 ? 7.774 13.324 -21.619 1.00 82.19 166 ALA A CA 1
ATOM 1265 C C . ALA A 1 166 ? 7.682 14.524 -22.568 1.00 82.19 166 ALA A C 1
ATOM 1267 O O . ALA A 1 166 ? 8.225 14.465 -23.665 1.00 82.19 166 ALA A O 1
ATOM 1268 N N . VAL A 1 167 ? 7.059 15.631 -22.146 1.00 85.50 167 VAL A N 1
ATOM 1269 C CA . VAL A 1 167 ? 7.018 16.878 -22.932 1.00 85.50 167 VAL A CA 1
ATOM 1270 C C . VAL A 1 167 ? 8.419 17.473 -23.112 1.00 85.50 167 VAL A C 1
ATOM 1272 O O . VAL A 1 167 ? 8.752 17.950 -24.196 1.00 85.50 167 VAL A O 1
ATOM 1275 N N . GLU A 1 168 ? 9.263 17.436 -22.079 1.00 89.06 168 GLU A N 1
ATOM 1276 C CA . GLU A 1 168 ? 10.650 17.902 -22.177 1.00 89.06 168 GLU A CA 1
ATOM 1277 C C . GLU A 1 168 ? 11.477 17.026 -23.127 1.00 89.06 168 GLU A C 1
ATOM 1279 O O . GLU A 1 168 ? 12.212 17.555 -23.963 1.00 89.06 168 GLU A O 1
ATOM 1284 N N . ILE A 1 169 ? 11.333 15.700 -23.032 1.00 85.06 169 ILE A N 1
ATOM 1285 C CA . ILE A 1 169 ? 11.971 14.750 -23.949 1.00 85.06 169 ILE A CA 1
ATOM 1286 C C . ILE A 1 169 ? 11.491 15.010 -25.375 1.00 85.06 169 ILE A C 1
ATOM 1288 O O . ILE A 1 169 ? 12.338 15.174 -26.243 1.00 85.06 169 ILE A O 1
ATOM 1292 N N . ALA A 1 170 ? 10.179 15.142 -25.604 1.00 81.38 170 ALA A N 1
ATOM 1293 C CA . ALA A 1 170 ? 9.621 15.472 -26.916 1.00 81.38 170 ALA A CA 1
ATOM 1294 C C . ALA A 1 170 ? 10.258 16.744 -27.490 1.00 81.38 170 ALA A C 1
ATOM 1296 O O . ALA A 1 170 ? 10.775 16.725 -28.594 1.00 81.38 170 ALA A O 1
ATOM 1297 N N . SER A 1 171 ? 10.340 17.822 -26.705 1.00 88.62 171 SER A N 1
ATOM 1298 C CA . SER A 1 171 ? 10.947 19.086 -27.148 1.00 88.62 171 SER A CA 1
ATOM 1299 C C . SER A 1 171 ? 12.437 18.955 -27.505 1.00 88.62 171 SER A C 1
ATOM 1301 O O . SER A 1 171 ? 12.912 19.524 -28.496 1.00 88.62 171 SER A O 1
ATOM 1303 N N . ARG A 1 172 ? 13.202 18.181 -26.723 1.00 88.56 172 ARG A N 1
ATOM 1304 C CA . ARG A 1 172 ? 14.620 17.909 -27.013 1.00 88.56 172 ARG A CA 1
ATOM 1305 C C . ARG A 1 172 ? 14.790 17.025 -28.240 1.00 88.56 172 ARG A C 1
ATOM 1307 O O . ARG A 1 172 ? 15.714 17.260 -29.015 1.00 88.56 172 ARG A O 1
ATOM 1314 N N . VAL A 1 173 ? 13.912 16.042 -28.404 1.00 85.19 173 VAL A N 1
ATOM 1315 C CA . VAL A 1 173 ? 13.868 15.159 -29.568 1.00 85.19 173 VAL A CA 1
ATOM 1316 C C . VAL A 1 173 ? 13.523 15.969 -30.797 1.00 85.19 173 VAL A C 1
ATOM 1318 O O . VAL A 1 173 ? 14.319 15.944 -31.713 1.00 85.19 173 VAL A O 1
ATOM 1321 N N . ASP A 1 174 ? 12.471 16.783 -30.787 1.00 84.50 174 ASP A N 1
ATOM 1322 C CA . ASP A 1 174 ? 12.112 17.660 -31.905 1.00 84.50 174 ASP A CA 1
ATOM 1323 C C . ASP A 1 174 ? 13.284 18.581 -32.277 1.00 84.50 174 ASP A C 1
ATOM 1325 O O . ASP A 1 174 ? 13.617 18.757 -33.448 1.00 84.50 174 ASP A O 1
ATOM 1329 N N . THR A 1 175 ? 13.971 19.157 -31.286 1.00 89.75 175 THR A N 1
ATOM 1330 C CA . THR A 1 175 ? 15.152 20.005 -31.530 1.00 89.75 175 THR A CA 1
ATOM 1331 C C . THR A 1 175 ? 16.306 19.208 -32.147 1.00 89.75 175 THR A C 1
ATOM 1333 O O . THR A 1 175 ? 16.927 19.656 -33.112 1.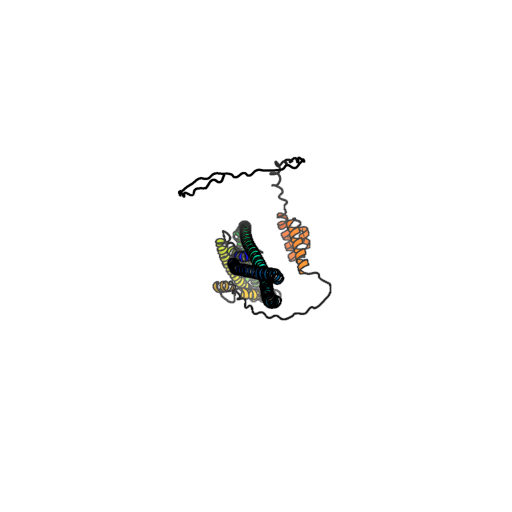00 89.75 175 THR A O 1
ATOM 1336 N N . GLY A 1 176 ? 16.599 18.027 -31.600 1.00 86.69 176 GLY A N 1
ATOM 1337 C CA . GLY A 1 176 ? 17.661 17.145 -32.074 1.00 86.69 176 GLY A CA 1
ATOM 1338 C C . GLY A 1 176 ? 17.350 16.532 -33.435 1.00 86.69 176 GLY A C 1
ATOM 1339 O O . GLY A 1 176 ? 18.226 16.450 -34.280 1.00 86.69 176 GLY A O 1
ATOM 1340 N N . GLU A 1 177 ? 16.104 16.170 -33.688 1.00 81.38 177 GLU A N 1
ATOM 1341 C CA . GLU A 1 177 ? 15.585 15.608 -34.927 1.00 81.38 177 GLU A CA 1
ATOM 1342 C C . GLU A 1 177 ? 15.605 16.643 -36.049 1.00 81.38 177 GLU A C 1
ATOM 1344 O O . GLU A 1 177 ? 16.036 16.324 -37.156 1.00 81.38 177 GLU A O 1
ATOM 1349 N N . ASN A 1 178 ? 15.227 17.890 -35.756 1.00 83.50 178 ASN A N 1
ATOM 1350 C CA . ASN A 1 178 ? 15.367 19.002 -36.694 1.00 83.50 178 ASN A CA 1
ATOM 1351 C C . ASN A 1 178 ? 16.833 19.258 -37.085 1.00 83.50 178 ASN A C 1
ATOM 1353 O O . ASN A 1 178 ? 17.086 19.843 -38.136 1.00 83.50 178 ASN A O 1
ATOM 1357 N N . ALA A 1 179 ? 17.804 18.810 -36.282 1.00 85.50 179 ALA A N 1
ATOM 1358 C CA . ALA A 1 179 ? 19.222 18.837 -36.639 1.00 85.50 179 ALA A CA 1
ATOM 1359 C C . ALA A 1 179 ? 19.693 17.531 -37.312 1.00 85.50 179 ALA A C 1
ATOM 1361 O O . ALA A 1 179 ? 20.425 17.567 -38.302 1.00 85.50 179 ALA A O 1
ATOM 1362 N N . LEU A 1 180 ? 19.267 16.379 -36.793 1.00 86.88 180 LEU A N 1
ATOM 1363 C CA . LEU A 1 180 ? 19.752 15.052 -37.163 1.00 86.88 180 LEU A CA 1
ATOM 1364 C C . LEU A 1 180 ? 19.137 14.553 -38.469 1.00 86.88 180 LEU A C 1
ATOM 1366 O O . LEU A 1 180 ? 19.856 14.009 -39.300 1.00 86.88 180 LEU A O 1
ATOM 1370 N N . THR A 1 181 ? 17.839 14.763 -38.681 1.00 85.25 181 THR A N 1
ATOM 1371 C CA . THR A 1 181 ? 17.147 14.291 -39.889 1.00 85.25 181 THR A CA 1
ATOM 1372 C C . THR A 1 181 ? 17.698 14.976 -41.141 1.00 85.25 181 THR A C 1
ATOM 1374 O O . THR A 1 181 ? 18.138 14.267 -42.041 1.00 85.25 181 THR A O 1
ATOM 1377 N N . PRO A 1 182 ? 17.842 16.319 -41.208 1.00 88.38 182 PRO A N 1
ATOM 1378 C CA . PRO A 1 182 ? 18.474 16.952 -42.367 1.00 88.38 182 PRO A CA 1
ATOM 1379 C C . PRO A 1 182 ? 19.935 16.533 -42.557 1.00 88.38 182 PRO A C 1
ATOM 1381 O O . PRO A 1 182 ? 20.408 16.430 -43.691 1.00 88.38 182 PRO A O 1
ATOM 1384 N N . PHE A 1 183 ? 20.662 16.281 -41.463 1.00 88.81 183 PHE A N 1
ATOM 1385 C CA . PHE A 1 183 ? 22.027 15.773 -41.540 1.00 88.81 183 PHE A CA 1
ATOM 1386 C C . PHE A 1 183 ? 22.067 14.383 -42.186 1.00 88.81 183 PHE A C 1
ATOM 1388 O O . PHE A 1 183 ? 22.803 14.202 -43.153 1.00 88.81 183 PHE A O 1
ATOM 1395 N N . MET A 1 184 ? 21.252 13.437 -41.716 1.00 87.44 184 MET A N 1
ATOM 1396 C CA . MET A 1 184 ? 21.202 12.077 -42.258 1.00 87.44 184 MET A CA 1
ATOM 1397 C C . MET A 1 184 ? 20.674 12.056 -43.697 1.00 87.44 184 MET A C 1
ATOM 1399 O O . MET A 1 184 ? 21.333 11.510 -44.585 1.00 87.44 184 MET A O 1
ATOM 1403 N N . ASP A 1 185 ? 19.543 12.717 -43.946 1.00 83.12 185 ASP A N 1
ATOM 1404 C CA . ASP A 1 185 ? 18.832 12.660 -45.225 1.00 83.12 185 ASP A CA 1
ATOM 1405 C C . ASP A 1 185 ? 19.534 13.435 -46.332 1.00 83.12 185 ASP A C 1
ATOM 1407 O O . ASP A 1 185 ? 19.465 13.035 -47.493 1.00 83.12 185 ASP A O 1
ATOM 1411 N N . THR A 1 186 ? 20.200 14.544 -46.000 1.00 87.94 186 THR A N 1
ATOM 1412 C CA . THR A 1 186 ? 20.772 15.444 -47.012 1.00 87.94 186 THR A CA 1
ATOM 1413 C C . THR A 1 186 ? 22.291 15.395 -47.043 1.00 87.94 186 THR A C 1
ATOM 1415 O O . THR A 1 186 ? 22.868 15.324 -48.121 1.00 87.94 186 THR A O 1
ATOM 1418 N N . GLN A 1 187 ? 22.963 15.467 -45.891 1.00 91.00 187 GLN A N 1
ATOM 1419 C CA . GLN A 1 187 ? 24.421 15.631 -45.860 1.00 91.00 187 GLN A CA 1
ATOM 1420 C C . GLN A 1 187 ? 25.146 14.284 -45.870 1.00 91.00 187 GLN A C 1
ATOM 1422 O O . GLN A 1 187 ? 25.999 14.053 -46.727 1.00 91.00 187 GLN A O 1
ATOM 1427 N N . ALA A 1 188 ? 24.795 13.385 -44.949 1.00 88.88 188 ALA A N 1
ATOM 1428 C CA . ALA A 1 188 ? 25.424 12.077 -44.815 1.00 88.88 188 ALA A CA 1
ATOM 1429 C C . ALA A 1 188 ? 25.130 11.196 -46.036 1.00 88.88 188 ALA A C 1
ATOM 1431 O O . ALA A 1 188 ? 26.062 10.659 -46.638 1.00 88.88 188 ALA A O 1
ATOM 1432 N N . SER A 1 189 ? 23.861 11.123 -46.457 1.00 88.31 189 SER A N 1
ATOM 1433 C CA . SER A 1 189 ? 23.454 10.365 -47.645 1.00 88.31 189 SER A CA 1
ATOM 1434 C C . SER A 1 189 ? 24.172 10.855 -48.914 1.00 88.31 189 SER A C 1
ATOM 1436 O O . SER A 1 189 ? 24.705 10.040 -49.669 1.00 88.31 189 SER A O 1
ATOM 1438 N N . ALA A 1 190 ? 24.267 12.173 -49.131 1.00 90.25 190 ALA A N 1
ATOM 1439 C CA . ALA A 1 190 ? 24.926 12.746 -50.302 1.00 90.25 190 ALA A CA 1
ATOM 1440 C C . ALA A 1 190 ? 26.438 12.495 -50.287 1.00 90.25 190 ALA A C 1
ATOM 1442 O O . ALA A 1 190 ? 26.989 12.049 -51.294 1.00 90.25 190 ALA A O 1
ATOM 1443 N N . ALA A 1 191 ? 27.102 12.705 -49.144 1.00 92.56 191 ALA A N 1
ATOM 1444 C CA . ALA A 1 191 ? 28.532 12.437 -48.996 1.00 92.56 191 ALA A CA 1
ATOM 1445 C C . ALA A 1 191 ? 28.858 10.950 -49.225 1.00 92.56 191 ALA A C 1
ATOM 1447 O O . ALA A 1 191 ? 29.846 10.611 -49.881 1.00 92.56 191 ALA A O 1
ATOM 1448 N N . MET A 1 192 ? 28.002 10.045 -48.745 1.00 92.38 192 MET A N 1
ATOM 1449 C CA . MET A 1 192 ? 28.148 8.610 -48.991 1.00 92.38 192 MET A CA 1
ATOM 1450 C C . MET A 1 192 ? 27.901 8.242 -50.450 1.00 92.38 192 MET A C 1
ATOM 1452 O O . MET A 1 192 ? 28.685 7.482 -51.015 1.00 92.38 192 MET A O 1
ATOM 1456 N N . GLN A 1 193 ? 26.874 8.795 -51.099 1.00 92.50 193 GLN A N 1
ATOM 1457 C CA . GLN A 1 193 ? 26.635 8.577 -52.529 1.00 92.50 193 GLN A CA 1
ATOM 1458 C C . GLN A 1 193 ? 27.804 9.079 -53.386 1.00 92.50 193 GLN A C 1
ATOM 1460 O O . GLN A 1 193 ? 28.220 8.388 -54.323 1.00 92.50 193 GLN A O 1
ATOM 1465 N N . GLU A 1 194 ? 28.383 10.230 -53.038 1.00 94.69 194 GLU A N 1
ATOM 1466 C CA . GLU A 1 194 ? 29.585 10.756 -53.680 1.00 94.69 194 GLU A CA 1
ATOM 1467 C C . GLU A 1 194 ? 30.762 9.784 -53.511 1.00 94.69 194 GLU A C 1
ATOM 1469 O O . GLU A 1 194 ? 31.358 9.368 -54.511 1.00 94.69 194 GLU A O 1
ATOM 1474 N N . ALA A 1 195 ? 31.034 9.319 -52.287 1.00 95.31 195 ALA A N 1
ATOM 1475 C CA . ALA A 1 195 ? 32.088 8.343 -52.018 1.00 95.31 195 ALA A CA 1
ATOM 1476 C C . ALA A 1 195 ? 31.873 7.021 -52.783 1.00 95.31 195 ALA A C 1
ATOM 1478 O O . ALA A 1 195 ? 32.794 6.520 -53.438 1.00 95.31 195 ALA A O 1
ATOM 1479 N N . ILE A 1 196 ? 30.646 6.488 -52.783 1.00 93.19 196 ILE A N 1
ATOM 1480 C CA . ILE A 1 196 ? 30.258 5.287 -53.537 1.00 93.19 196 ILE A CA 1
ATOM 1481 C C . ILE A 1 196 ? 30.535 5.482 -55.033 1.00 93.19 196 ILE A C 1
ATOM 1483 O O . ILE A 1 196 ? 31.096 4.594 -55.683 1.00 93.19 196 ILE A O 1
ATOM 1487 N N . SER A 1 197 ? 30.169 6.636 -55.597 1.00 95.31 197 SER A N 1
ATOM 1488 C CA . SER A 1 197 ? 30.398 6.948 -57.012 1.00 95.31 197 SER A CA 1
ATOM 1489 C C . SER A 1 197 ? 31.894 7.049 -57.354 1.00 95.31 197 SER A C 1
ATOM 1491 O O . SER A 1 197 ? 32.333 6.539 -58.395 1.00 95.31 197 SER A O 1
ATOM 1493 N N . GLY A 1 198 ? 32.694 7.617 -56.446 1.00 96.19 198 GLY A N 1
ATOM 1494 C CA . GLY A 1 198 ? 34.147 7.707 -56.555 1.00 96.19 198 GLY A CA 1
ATOM 1495 C C . GLY A 1 198 ? 34.804 6.327 -56.571 1.00 96.19 198 GLY A C 1
ATOM 1496 O O . GLY A 1 198 ? 35.575 6.019 -57.485 1.00 96.19 198 GLY A O 1
ATOM 1497 N N . PHE A 1 199 ? 34.434 5.446 -55.636 1.00 96.94 199 PHE A N 1
ATOM 1498 C CA . PHE A 1 199 ? 34.949 4.074 -55.605 1.00 96.94 199 PHE A CA 1
ATOM 1499 C C . PHE A 1 199 ? 34.493 3.244 -56.807 1.00 96.94 199 PHE A C 1
ATOM 1501 O O . PHE A 1 199 ? 35.314 2.539 -57.396 1.00 96.94 199 PHE A O 1
ATOM 1508 N N . LYS A 1 200 ? 33.239 3.375 -57.260 1.00 96.56 200 LYS A N 1
ATOM 1509 C CA . LYS A 1 200 ? 32.774 2.735 -58.506 1.00 96.56 200 LYS A CA 1
ATOM 1510 C C . LYS A 1 200 ? 33.603 3.182 -59.717 1.00 96.56 200 LYS A C 1
ATOM 1512 O O . LYS A 1 200 ? 34.000 2.349 -60.537 1.00 96.56 200 LYS A O 1
ATOM 1517 N N . SER A 1 201 ? 33.936 4.470 -59.804 1.00 96.69 201 SER A N 1
ATOM 1518 C CA . SER A 1 201 ? 34.793 5.021 -60.865 1.00 96.69 201 SER A CA 1
ATOM 1519 C C . SER A 1 201 ? 36.242 4.521 -60.775 1.00 96.69 201 SER A C 1
ATOM 1521 O O . SER A 1 201 ? 36.857 4.200 -61.800 1.00 96.69 201 SER A O 1
ATOM 1523 N N . ALA A 1 202 ? 36.781 4.386 -59.558 1.00 96.25 202 ALA A N 1
ATOM 1524 C CA . ALA A 1 202 ? 38.100 3.803 -59.312 1.00 96.25 202 ALA A CA 1
ATOM 1525 C C . ALA A 1 202 ? 38.153 2.322 -59.726 1.00 96.25 202 ALA A C 1
ATOM 1527 O O . ALA A 1 202 ? 39.068 1.919 -60.449 1.00 96.25 202 ALA A O 1
ATOM 1528 N N . ILE A 1 203 ? 37.134 1.533 -59.367 1.00 96.88 203 ILE A N 1
ATOM 1529 C CA . ILE A 1 203 ? 36.981 0.128 -59.779 1.00 96.88 203 ILE A CA 1
ATOM 1530 C C . ILE A 1 203 ? 36.932 0.020 -61.309 1.00 96.88 203 ILE A C 1
ATOM 1532 O O . ILE A 1 203 ? 37.642 -0.797 -61.899 1.00 96.88 203 ILE A O 1
ATOM 1536 N N . ALA A 1 204 ? 36.140 0.863 -61.981 1.00 96.69 204 ALA A N 1
ATOM 1537 C CA . ALA A 1 204 ? 36.052 0.877 -63.442 1.00 96.69 204 ALA A CA 1
ATOM 1538 C C . ALA A 1 204 ? 37.400 1.212 -64.106 1.00 96.69 204 ALA A C 1
ATOM 1540 O O . ALA A 1 204 ? 37.789 0.580 -65.092 1.00 96.69 204 ALA A O 1
ATOM 1541 N N . SER A 1 205 ? 38.140 2.175 -63.553 1.00 96.06 205 SER A N 1
ATOM 1542 C CA . SER A 1 205 ? 39.461 2.574 -64.053 1.00 96.06 205 SER A CA 1
ATOM 1543 C C . SER A 1 205 ? 40.506 1.472 -63.857 1.00 96.06 205 SER A C 1
ATOM 1545 O O . SER A 1 205 ? 41.243 1.145 -64.791 1.00 96.06 205 SER A O 1
ATOM 1547 N N . ALA A 1 206 ? 40.517 0.827 -62.688 1.00 95.62 206 ALA A N 1
ATOM 1548 C CA . ALA A 1 206 ? 41.381 -0.316 -62.412 1.00 95.62 206 ALA A CA 1
ATOM 1549 C C . ALA A 1 206 ? 41.071 -1.502 -63.345 1.00 95.62 206 ALA A C 1
ATOM 1551 O O . ALA A 1 206 ? 41.986 -2.118 -63.892 1.00 95.62 206 ALA A O 1
ATOM 1552 N N . ASN A 1 207 ? 39.790 -1.765 -63.629 1.00 95.94 207 ASN A N 1
ATOM 1553 C CA . ASN A 1 207 ? 39.380 -2.790 -64.591 1.00 95.94 207 ASN A CA 1
ATOM 1554 C C . ASN A 1 207 ? 39.885 -2.513 -66.018 1.00 95.94 207 ASN A C 1
ATOM 1556 O O . ASN A 1 207 ? 40.326 -3.444 -66.693 1.00 95.94 207 ASN A O 1
ATOM 1560 N N . LYS A 1 208 ? 39.899 -1.254 -66.478 1.00 96.12 208 LYS A N 1
ATOM 1561 C CA . LYS A 1 208 ? 40.476 -0.892 -67.790 1.00 96.12 208 LYS A CA 1
ATOM 1562 C C . LYS A 1 208 ? 41.981 -1.181 -67.857 1.00 96.12 208 LYS A C 1
ATOM 1564 O O . LYS A 1 208 ? 42.470 -1.679 -68.872 1.00 96.12 208 LYS A O 1
ATOM 1569 N N . ALA A 1 209 ? 42.707 -0.941 -66.763 1.00 94.31 209 ALA A N 1
ATOM 1570 C CA . ALA A 1 209 ? 44.144 -1.215 -66.654 1.00 94.31 209 ALA A CA 1
ATOM 1571 C C . ALA A 1 209 ? 44.493 -2.718 -66.572 1.00 94.31 209 ALA A C 1
ATOM 1573 O O . ALA A 1 209 ? 45.660 -3.104 -66.688 1.00 94.31 209 ALA A O 1
ATOM 1574 N N . ARG A 1 210 ? 43.496 -3.597 -66.411 1.00 94.88 210 ARG A N 1
ATOM 1575 C CA . ARG A 1 210 ? 43.690 -5.049 -66.272 1.00 94.88 210 ARG A CA 1
ATOM 1576 C C . ARG A 1 210 ? 44.326 -5.708 -67.496 1.00 94.88 210 ARG A C 1
ATOM 1578 O O . ARG A 1 210 ? 45.007 -6.719 -67.344 1.00 94.88 210 ARG A O 1
ATOM 1585 N N . SER A 1 211 ? 44.137 -5.129 -68.682 1.00 93.12 211 SER A N 1
ATOM 1586 C CA . SER A 1 211 ? 44.716 -5.610 -69.945 1.00 93.12 211 SER A CA 1
ATOM 1587 C C . SER A 1 211 ? 46.242 -5.481 -70.004 1.00 93.12 211 SER A C 1
ATOM 1589 O O . SER A 1 211 ? 46.895 -6.285 -70.662 1.00 93.12 211 SER A O 1
ATOM 1591 N N . THR A 1 212 ? 46.818 -4.508 -69.293 1.00 93.25 212 THR A N 1
ATOM 1592 C CA . THR A 1 212 ? 48.260 -4.222 -69.320 1.00 93.25 212 THR A CA 1
ATOM 1593 C C . THR A 1 212 ? 48.980 -4.735 -68.078 1.00 93.25 212 THR A C 1
ATOM 1595 O O . THR A 1 212 ? 50.125 -5.172 -68.170 1.00 93.25 212 THR A O 1
ATOM 1598 N N . ARG A 1 213 ? 48.328 -4.706 -66.907 1.00 94.31 213 ARG A N 1
ATOM 1599 C CA . ARG A 1 213 ? 48.918 -5.132 -65.627 1.00 94.31 213 ARG A CA 1
ATOM 1600 C C . ARG A 1 213 ? 47.909 -5.897 -64.774 1.00 94.31 213 ARG A C 1
ATOM 1602 O O . ARG A 1 213 ? 47.425 -5.391 -63.767 1.00 94.31 213 ARG A O 1
ATOM 1609 N N . LYS A 1 214 ? 47.613 -7.142 -65.159 1.00 93.19 214 LYS A N 1
ATOM 1610 C CA . LYS A 1 214 ? 46.567 -7.976 -64.536 1.00 93.19 214 LYS A CA 1
ATOM 1611 C C . LYS A 1 214 ? 46.647 -8.054 -63.003 1.00 93.19 214 LYS A C 1
ATOM 1613 O O . LYS A 1 214 ? 45.638 -7.822 -62.348 1.00 93.19 214 LYS A O 1
ATOM 1618 N N . SER A 1 215 ? 47.816 -8.372 -62.435 1.00 91.69 215 SER A N 1
ATOM 1619 C CA . SER A 1 215 ? 47.970 -8.540 -60.976 1.00 91.69 215 SER A CA 1
ATOM 1620 C C . SER A 1 215 ? 47.802 -7.212 -60.221 1.00 91.69 215 SER A C 1
ATOM 1622 O O . SER A 1 215 ? 46.974 -7.127 -59.318 1.00 91.69 215 SER A O 1
ATOM 1624 N N . ALA A 1 216 ? 48.477 -6.144 -60.664 1.00 92.44 216 ALA A N 1
ATOM 1625 C CA . ALA A 1 216 ? 48.351 -4.815 -60.055 1.00 92.44 216 ALA A CA 1
ATOM 1626 C C . ALA A 1 216 ? 46.926 -4.241 -60.176 1.00 92.44 216 ALA A C 1
ATOM 1628 O O . ALA A 1 216 ? 46.413 -3.653 -59.228 1.00 92.44 216 ALA A O 1
ATOM 1629 N N . ALA A 1 217 ? 46.261 -4.454 -61.316 1.00 93.62 217 ALA A N 1
ATOM 1630 C CA . ALA A 1 217 ? 44.872 -4.054 -61.519 1.00 93.62 217 ALA A CA 1
ATOM 1631 C C . ALA A 1 217 ? 43.907 -4.817 -60.600 1.00 93.62 217 ALA A C 1
ATOM 1633 O O . ALA A 1 217 ? 43.028 -4.204 -60.008 1.00 93.62 217 ALA A O 1
ATOM 1634 N N . ASN A 1 218 ? 44.085 -6.134 -60.435 1.00 94.38 218 ASN A N 1
ATOM 1635 C CA . ASN A 1 218 ? 43.268 -6.936 -59.518 1.00 94.38 218 ASN A CA 1
ATOM 1636 C C . ASN A 1 218 ? 43.442 -6.495 -58.056 1.00 94.38 218 ASN A C 1
ATOM 1638 O O . ASN A 1 218 ? 42.457 -6.437 -57.327 1.00 94.38 218 ASN A O 1
ATOM 1642 N N . LEU A 1 219 ? 44.663 -6.139 -57.644 1.00 93.81 219 LEU A N 1
ATOM 1643 C CA . LEU A 1 219 ? 44.925 -5.610 -56.303 1.00 93.81 219 LEU A CA 1
ATOM 1644 C C . LEU A 1 219 ? 44.235 -4.255 -56.086 1.00 93.81 219 LEU A C 1
ATOM 1646 O O . LEU A 1 219 ? 43.599 -4.054 -55.055 1.00 93.81 219 LEU A O 1
ATOM 1650 N N . ALA A 1 220 ? 44.291 -3.359 -57.077 1.00 94.88 220 ALA A N 1
ATOM 1651 C CA . ALA A 1 220 ? 43.593 -2.075 -57.026 1.00 94.88 220 ALA A CA 1
ATOM 1652 C C . ALA A 1 220 ? 42.060 -2.236 -56.998 1.00 94.88 220 ALA A C 1
ATOM 1654 O O . ALA A 1 220 ? 41.391 -1.543 -56.235 1.00 94.88 220 ALA A O 1
ATOM 1655 N N . VAL A 1 221 ? 41.500 -3.174 -57.778 1.00 96.38 221 VAL A N 1
ATOM 1656 C CA . VAL A 1 221 ? 40.064 -3.511 -57.726 1.00 96.38 221 VAL A CA 1
ATOM 1657 C C . VAL A 1 221 ? 39.688 -4.065 -56.354 1.00 96.38 221 VAL A C 1
ATOM 1659 O O . VAL A 1 221 ? 38.693 -3.621 -55.791 1.00 96.38 221 VAL A O 1
ATOM 1662 N N . GLY A 1 222 ? 40.476 -4.995 -55.804 1.00 94.81 222 GLY A N 1
ATOM 1663 C CA . GLY A 1 222 ? 40.225 -5.577 -54.483 1.00 94.81 222 GLY A CA 1
ATOM 1664 C C . GLY A 1 222 ? 40.214 -4.525 -53.378 1.00 94.81 222 GLY A C 1
ATOM 1665 O O . GLY A 1 222 ? 39.278 -4.486 -52.585 1.00 94.81 222 GLY A O 1
ATOM 1666 N N . GLN A 1 223 ? 41.187 -3.612 -53.386 1.00 95.62 223 GLN A N 1
ATOM 1667 C CA . GLN A 1 223 ? 41.249 -2.516 -52.418 1.00 95.62 223 GLN A CA 1
ATOM 1668 C C . GLN A 1 223 ? 40.083 -1.532 -52.573 1.00 95.62 223 GLN A C 1
ATOM 1670 O O . GLN A 1 223 ? 39.488 -1.131 -51.578 1.00 95.62 223 GLN A O 1
ATOM 1675 N N . ALA A 1 224 ? 39.722 -1.157 -53.803 1.00 97.00 224 ALA A N 1
ATOM 1676 C CA . ALA A 1 224 ? 38.604 -0.245 -54.028 1.00 97.00 224 ALA A CA 1
ATOM 1677 C C . ALA A 1 224 ? 37.246 -0.875 -53.656 1.00 97.00 224 ALA A C 1
ATOM 1679 O O . ALA A 1 224 ? 36.402 -0.185 -53.094 1.00 97.00 224 ALA A O 1
ATOM 1680 N N . GLN A 1 225 ? 37.050 -2.174 -53.919 1.00 97.12 225 GLN A N 1
ATOM 1681 C CA . GLN A 1 225 ? 35.861 -2.927 -53.489 1.00 97.12 225 GLN A CA 1
ATOM 1682 C C . GLN A 1 225 ? 35.786 -3.057 -51.964 1.00 97.12 225 GLN A C 1
ATOM 1684 O O . GLN A 1 225 ? 34.724 -2.852 -51.390 1.00 97.12 225 GLN A O 1
ATOM 1689 N N . GLN A 1 226 ? 36.912 -3.336 -51.300 1.00 96.12 226 GLN A N 1
ATOM 1690 C CA . GLN A 1 226 ? 36.973 -3.391 -49.839 1.00 96.12 226 GLN A CA 1
ATOM 1691 C C . GLN A 1 226 ? 36.616 -2.038 -49.213 1.00 96.12 226 GLN A C 1
ATOM 1693 O O . GLN A 1 226 ? 35.797 -1.992 -48.306 1.00 96.12 226 GLN A O 1
ATOM 1698 N N . ASN A 1 227 ? 37.172 -0.935 -49.721 1.00 96.31 227 ASN A N 1
ATOM 1699 C CA . ASN A 1 227 ? 36.854 0.400 -49.209 1.00 96.31 227 ASN A CA 1
ATOM 1700 C C . ASN A 1 227 ? 35.383 0.778 -49.447 1.00 96.31 227 ASN A C 1
ATOM 1702 O O . ASN A 1 227 ? 34.760 1.397 -48.590 1.00 96.31 227 ASN A O 1
ATOM 1706 N N . LEU A 1 228 ? 34.819 0.400 -50.601 1.00 96.25 228 LEU A N 1
ATOM 1707 C CA . LEU A 1 228 ? 33.395 0.584 -50.877 1.00 96.25 228 LEU A CA 1
ATOM 1708 C C . LEU A 1 228 ? 32.530 -0.197 -49.877 1.00 96.25 228 LEU A C 1
ATOM 1710 O O . LEU A 1 228 ? 31.554 0.346 -49.367 1.00 96.25 228 LEU A O 1
ATOM 1714 N N . ALA A 1 229 ? 32.901 -1.446 -49.591 1.00 95.38 229 ALA A N 1
ATOM 1715 C CA . ALA A 1 229 ? 32.211 -2.288 -48.622 1.00 95.38 229 ALA A CA 1
ATOM 1716 C C . ALA A 1 229 ? 32.311 -1.733 -47.192 1.00 95.38 229 ALA A C 1
ATOM 1718 O O . ALA A 1 229 ? 31.300 -1.673 -46.501 1.00 95.38 229 ALA A O 1
ATOM 1719 N N . ASP A 1 230 ? 33.492 -1.258 -46.782 1.00 95.12 230 ASP A N 1
ATOM 1720 C CA . ASP A 1 230 ? 33.714 -0.620 -45.477 1.00 95.12 230 ASP A CA 1
ATOM 1721 C C . ASP A 1 230 ? 32.792 0.603 -45.291 1.00 95.12 230 ASP A C 1
ATOM 1723 O O . ASP A 1 230 ? 32.170 0.750 -44.242 1.00 95.12 230 ASP A O 1
ATOM 1727 N N . ILE A 1 231 ? 32.635 1.448 -46.320 1.00 95.25 231 ILE A N 1
ATOM 1728 C CA . ILE A 1 231 ? 31.736 2.617 -46.269 1.00 95.25 231 ILE A CA 1
ATOM 1729 C C . ILE A 1 231 ? 30.272 2.199 -46.149 1.00 95.25 231 ILE A C 1
ATOM 1731 O O . ILE A 1 231 ? 29.543 2.768 -45.339 1.00 95.25 231 ILE A O 1
ATOM 1735 N N . GLN A 1 232 ? 29.841 1.214 -46.941 1.00 95.25 232 GLN A N 1
ATOM 1736 C CA . GLN A 1 232 ? 28.471 0.694 -46.881 1.00 95.25 232 GLN A CA 1
ATOM 1737 C C . GLN A 1 232 ? 28.164 0.086 -45.510 1.00 95.25 232 GLN A C 1
ATOM 1739 O O . GLN A 1 232 ? 27.091 0.305 -44.956 1.00 95.25 232 GLN A O 1
ATOM 1744 N N . TRP A 1 233 ? 29.134 -0.617 -44.925 1.00 94.38 233 TRP A N 1
ATOM 1745 C CA . TRP A 1 233 ? 29.010 -1.183 -43.590 1.00 94.38 233 TRP A CA 1
ATOM 1746 C C . TRP A 1 233 ? 28.888 -0.099 -42.513 1.00 94.38 233 TRP A C 1
ATOM 1748 O O . TRP A 1 233 ? 27.975 -0.149 -41.691 1.00 94.38 233 TRP A O 1
ATOM 1758 N N . SER A 1 234 ? 29.755 0.919 -42.534 1.00 92.88 234 SER A N 1
ATOM 1759 C CA . SER A 1 234 ? 29.657 2.048 -41.600 1.00 92.88 234 SER A CA 1
ATOM 1760 C C . SER A 1 234 ? 28.350 2.828 -41.760 1.00 92.88 234 SER A C 1
ATOM 1762 O O . SER A 1 234 ? 27.777 3.266 -40.763 1.00 92.88 234 SER A O 1
ATOM 1764 N N . TYR A 1 235 ? 27.842 2.973 -42.990 1.00 94.00 235 TYR A N 1
ATOM 1765 C CA . TYR A 1 235 ? 26.540 3.597 -43.219 1.00 94.00 235 TYR A CA 1
ATOM 1766 C C . TYR A 1 235 ? 25.406 2.782 -42.605 1.00 94.00 235 TYR A C 1
ATOM 1768 O O . TYR A 1 235 ? 24.594 3.332 -41.861 1.00 94.00 235 TYR A O 1
ATOM 1776 N N . ALA A 1 236 ? 25.394 1.469 -42.840 1.00 93.50 236 ALA A N 1
ATOM 1777 C CA . ALA A 1 236 ? 24.406 0.584 -42.245 1.00 93.50 236 ALA A CA 1
ATOM 1778 C C . ALA A 1 236 ? 24.384 0.677 -40.714 1.00 93.50 236 ALA A C 1
ATOM 1780 O O . ALA A 1 236 ? 23.313 0.797 -40.132 1.00 93.50 236 ALA A O 1
ATOM 1781 N N . GLN A 1 237 ? 25.556 0.699 -40.069 1.00 94.00 237 GLN A N 1
ATOM 1782 C CA . GLN A 1 237 ? 25.651 0.862 -38.614 1.00 94.00 237 GLN A CA 1
ATOM 1783 C C . GLN A 1 237 ? 25.054 2.194 -38.139 1.00 94.00 237 GLN A C 1
ATOM 1785 O O . GLN A 1 237 ? 24.385 2.237 -37.111 1.00 94.00 237 GLN A O 1
ATOM 1790 N N . SER A 1 238 ? 25.263 3.286 -38.884 1.00 92.56 238 SER A N 1
ATOM 1791 C CA . SER A 1 238 ? 24.661 4.580 -38.538 1.00 92.56 238 SER A CA 1
ATOM 1792 C C . SER A 1 238 ? 23.134 4.580 -38.679 1.00 92.56 238 SER A C 1
ATOM 1794 O O . SER A 1 238 ? 22.445 5.161 -37.840 1.00 92.56 238 SER A O 1
ATOM 1796 N N . LEU A 1 239 ? 22.605 3.894 -39.699 1.00 92.25 239 LEU A N 1
ATOM 1797 C CA . LEU A 1 239 ? 21.168 3.748 -39.927 1.00 92.25 239 LEU A CA 1
ATOM 1798 C C . LEU A 1 239 ? 20.512 2.841 -38.882 1.00 92.25 239 LEU A C 1
ATOM 1800 O O . LEU A 1 239 ? 19.429 3.173 -38.413 1.00 92.25 239 LEU A O 1
ATOM 1804 N N . ASP A 1 240 ? 21.171 1.756 -38.465 1.00 94.06 240 ASP A N 1
ATOM 1805 C CA . ASP A 1 240 ? 20.693 0.898 -37.374 1.00 94.06 240 ASP A CA 1
ATOM 1806 C C . ASP A 1 240 ? 20.552 1.692 -36.068 1.00 94.06 240 ASP A C 1
ATOM 1808 O O . ASP A 1 240 ? 19.504 1.644 -35.427 1.00 94.06 240 ASP A O 1
ATOM 1812 N N . SER A 1 241 ? 21.580 2.460 -35.686 1.00 93.12 241 SER A N 1
ATOM 1813 C CA . SER A 1 241 ? 21.536 3.289 -34.474 1.00 93.12 241 SER A CA 1
ATOM 1814 C C . SER A 1 241 ? 20.432 4.349 -34.542 1.00 93.12 241 SER A C 1
ATOM 1816 O O . SER A 1 241 ? 19.758 4.610 -33.547 1.00 93.12 241 SER A O 1
ATOM 1818 N N . TYR A 1 242 ? 20.217 4.950 -35.717 1.00 92.00 242 TYR A N 1
ATOM 1819 C CA . TYR A 1 242 ? 19.117 5.893 -35.931 1.00 92.00 242 TYR A CA 1
ATOM 1820 C C . TYR A 1 242 ? 17.748 5.203 -35.843 1.00 92.00 242 TYR A C 1
ATOM 1822 O O . TYR A 1 242 ? 16.842 5.724 -35.193 1.00 92.00 242 TYR A O 1
ATOM 1830 N N . ALA A 1 243 ? 17.606 4.013 -36.434 1.00 93.31 243 ALA A N 1
ATOM 1831 C CA . ALA A 1 243 ? 16.384 3.220 -36.365 1.00 93.31 243 ALA A CA 1
ATOM 1832 C C . ALA A 1 243 ? 16.041 2.828 -34.921 1.00 93.31 243 ALA A C 1
ATOM 1834 O O . ALA A 1 243 ? 14.896 2.985 -34.505 1.00 93.31 243 ALA A O 1
ATOM 1835 N N . GLN A 1 244 ? 17.034 2.384 -34.142 1.00 94.25 244 GLN A N 1
ATOM 1836 C CA . GLN A 1 244 ? 16.873 2.048 -32.724 1.00 94.25 244 GLN A CA 1
ATOM 1837 C C . GLN A 1 244 ? 16.415 3.257 -31.909 1.00 94.25 244 GLN A C 1
ATOM 1839 O O . GLN A 1 244 ? 15.413 3.166 -31.205 1.00 94.25 244 GLN A O 1
ATOM 1844 N N . LEU A 1 245 ? 17.076 4.408 -32.071 1.00 92.06 245 LEU A N 1
ATOM 1845 C CA . LEU A 1 245 ? 16.673 5.645 -31.401 1.00 92.06 245 LEU A CA 1
ATOM 1846 C C . LEU A 1 245 ? 15.218 6.014 -31.728 1.00 92.06 245 LEU A C 1
ATOM 1848 O O . LEU A 1 245 ? 14.438 6.326 -30.833 1.00 92.06 245 LEU A O 1
ATOM 1852 N N . MET A 1 246 ? 14.828 5.957 -33.002 1.00 92.81 246 MET A N 1
ATOM 1853 C CA . MET A 1 246 ? 13.460 6.281 -33.416 1.00 92.81 246 MET A CA 1
ATOM 1854 C C . MET A 1 246 ? 12.436 5.261 -32.891 1.00 92.81 246 MET A C 1
ATOM 1856 O O . MET A 1 246 ? 11.342 5.648 -32.486 1.00 92.81 246 MET A O 1
ATOM 1860 N N . ALA A 1 247 ? 12.784 3.975 -32.818 1.00 94.81 247 ALA A N 1
ATOM 1861 C CA . ALA A 1 247 ? 11.924 2.947 -32.233 1.00 94.81 247 ALA A CA 1
ATOM 1862 C C . ALA A 1 247 ? 11.741 3.131 -30.714 1.00 94.81 247 ALA A C 1
ATOM 1864 O O . ALA A 1 247 ? 10.628 2.986 -30.197 1.00 94.81 247 ALA A O 1
ATOM 1865 N N . GLU A 1 248 ? 12.800 3.506 -29.992 1.00 92.75 248 GLU A N 1
ATOM 1866 C CA . GLU A 1 248 ? 12.729 3.853 -28.566 1.00 92.75 248 GLU A CA 1
ATOM 1867 C C . GLU A 1 248 ? 11.825 5.071 -28.333 1.00 92.75 248 GLU A C 1
ATOM 1869 O O . GLU A 1 248 ? 10.987 5.068 -27.433 1.00 92.75 248 GLU A O 1
ATOM 1874 N N . LEU A 1 249 ? 11.925 6.093 -29.186 1.00 90.69 249 LEU A N 1
ATOM 1875 C CA . LEU A 1 249 ? 11.062 7.275 -29.127 1.00 90.69 249 LEU A CA 1
ATOM 1876 C C . LEU A 1 249 ? 9.602 6.961 -29.469 1.00 90.69 249 LEU A C 1
ATOM 1878 O O . LEU A 1 249 ? 8.689 7.503 -28.846 1.00 90.69 249 LEU A O 1
ATOM 1882 N N . ALA A 1 250 ? 9.367 6.066 -30.428 1.00 94.50 250 ALA A N 1
ATOM 1883 C CA . ALA A 1 250 ? 8.029 5.618 -30.803 1.00 94.50 250 ALA A CA 1
ATOM 1884 C C . ALA A 1 250 ? 7.342 4.809 -29.693 1.00 94.50 250 ALA A C 1
ATOM 1886 O O . ALA A 1 250 ? 6.134 4.927 -29.488 1.00 94.50 250 ALA A O 1
ATOM 1887 N N . SER A 1 251 ? 8.111 3.990 -28.974 1.00 94.19 251 SER A N 1
ATOM 1888 C CA . SER A 1 251 ? 7.625 3.133 -27.885 1.00 94.19 251 SER A CA 1
ATOM 1889 C C . SER A 1 251 ? 7.678 3.802 -26.507 1.00 94.19 251 SER A C 1
ATOM 1891 O O . SER A 1 251 ? 7.232 3.214 -25.516 1.00 94.19 251 SER A O 1
ATOM 1893 N N . ALA A 1 252 ? 8.180 5.040 -26.434 1.00 91.06 252 ALA A N 1
ATOM 1894 C CA . ALA A 1 252 ? 8.265 5.805 -25.204 1.00 91.06 252 ALA A CA 1
ATOM 1895 C C . ALA A 1 252 ? 6.887 5.974 -24.562 1.00 91.06 252 ALA A C 1
ATOM 1897 O O . ALA A 1 252 ? 5.861 6.171 -25.216 1.00 91.06 252 ALA A O 1
ATOM 1898 N N . GLN A 1 253 ? 6.874 5.922 -23.237 1.00 86.25 253 GLN A N 1
ATOM 1899 C CA . GLN A 1 253 ? 5.666 6.107 -22.463 1.00 86.25 253 GLN A CA 1
ATOM 1900 C C . GLN A 1 253 ? 5.884 7.243 -21.441 1.00 86.25 253 GLN A C 1
ATOM 1902 O O . GLN A 1 253 ? 6.872 7.215 -20.702 1.00 86.25 253 GLN A O 1
ATOM 1907 N N . PRO A 1 254 ? 4.923 8.177 -21.268 1.00 86.19 254 PRO A N 1
ATOM 1908 C CA . PRO A 1 254 ? 3.685 8.301 -22.040 1.00 86.19 254 PRO A CA 1
ATOM 1909 C C . PRO A 1 254 ? 3.991 8.602 -23.513 1.00 86.19 254 PRO A C 1
ATOM 1911 O O . PRO A 1 254 ? 5.051 9.144 -23.812 1.00 86.19 254 PRO A O 1
ATOM 1914 N N . ALA A 1 255 ? 3.091 8.180 -24.406 1.00 89.00 255 ALA A N 1
ATOM 1915 C CA . ALA A 1 255 ? 3.313 8.269 -25.846 1.00 89.00 255 ALA A CA 1
ATOM 1916 C C . ALA A 1 255 ? 3.642 9.710 -26.251 1.00 89.00 255 ALA A C 1
ATOM 1918 O O . ALA A 1 255 ? 2.913 10.642 -25.896 1.00 89.00 255 ALA A O 1
ATOM 1919 N N . LEU A 1 256 ? 4.741 9.882 -26.986 1.00 87.69 256 LEU A N 1
ATOM 1920 C CA . LEU A 1 256 ? 5.121 11.184 -27.523 1.00 87.69 256 LEU A CA 1
ATOM 1921 C C . LEU A 1 256 ? 4.121 11.605 -28.618 1.00 87.69 256 LEU A C 1
ATOM 1923 O O . LEU A 1 256 ? 3.595 10.739 -29.324 1.00 87.69 256 LEU A O 1
ATOM 1927 N N . PRO A 1 257 ? 3.864 12.913 -28.817 1.00 88.50 257 PRO A N 1
ATOM 1928 C CA . PRO A 1 257 ? 2.907 13.386 -29.823 1.00 88.50 257 PRO A CA 1
ATOM 1929 C C . PRO A 1 257 ? 3.182 12.882 -31.251 1.00 88.50 257 PRO A C 1
ATOM 1931 O O . PRO A 1 257 ? 2.238 12.656 -32.003 1.00 88.50 257 PRO A O 1
ATOM 1934 N N . ALA A 1 258 ? 4.456 12.664 -31.599 1.00 90.62 258 ALA A N 1
ATOM 1935 C CA . ALA A 1 258 ? 4.910 12.190 -32.908 1.00 90.62 258 ALA A CA 1
ATOM 1936 C C . ALA A 1 258 ? 5.306 10.696 -32.929 1.00 90.62 258 ALA A C 1
ATOM 1938 O O . ALA A 1 258 ? 6.011 10.254 -33.833 1.00 90.62 258 ALA A O 1
ATOM 1939 N N . ALA A 1 259 ? 4.842 9.886 -31.967 1.00 91.50 259 ALA A N 1
ATOM 1940 C CA . ALA A 1 259 ? 5.229 8.473 -31.848 1.00 91.50 259 ALA A CA 1
ATOM 1941 C C . ALA A 1 259 ? 5.044 7.655 -33.145 1.00 91.50 259 ALA A C 1
ATOM 1943 O O . ALA A 1 259 ? 5.892 6.834 -33.489 1.00 91.50 259 ALA A O 1
ATOM 1944 N N . ALA A 1 260 ? 3.967 7.905 -33.899 1.00 95.00 260 ALA A N 1
ATOM 1945 C CA . ALA A 1 260 ? 3.718 7.232 -35.176 1.00 95.00 260 ALA A CA 1
ATOM 1946 C C . ALA A 1 260 ? 4.724 7.630 -36.274 1.00 95.00 260 ALA A C 1
ATOM 1948 O O . ALA A 1 260 ? 5.115 6.793 -37.086 1.00 95.00 260 ALA A O 1
ATOM 1949 N N . GLU A 1 261 ? 5.165 8.891 -36.292 1.00 92.38 261 GLU A N 1
ATOM 1950 C CA . GLU A 1 261 ? 6.186 9.355 -37.235 1.00 92.38 261 GLU A CA 1
ATOM 1951 C C . GLU A 1 261 ? 7.547 8.740 -36.905 1.00 92.38 261 GLU A C 1
ATOM 1953 O O . GLU A 1 261 ? 8.240 8.272 -37.808 1.00 92.38 261 GLU A O 1
ATOM 1958 N N . TYR A 1 262 ? 7.896 8.658 -35.617 1.00 92.06 262 TYR A N 1
ATOM 1959 C CA . TYR A 1 262 ? 9.110 7.976 -35.168 1.00 92.06 262 TYR A CA 1
ATOM 1960 C C . TYR A 1 262 ? 9.113 6.497 -35.567 1.00 92.06 262 TYR A C 1
ATOM 1962 O O . TYR A 1 262 ? 10.106 6.021 -36.111 1.00 92.06 262 TYR A O 1
ATOM 1970 N N . ALA A 1 263 ? 7.990 5.788 -35.404 1.00 95.00 263 ALA A N 1
ATOM 1971 C CA . ALA A 1 263 ? 7.875 4.390 -35.823 1.00 95.00 263 ALA A CA 1
ATOM 1972 C C . ALA A 1 263 ? 8.127 4.217 -37.332 1.00 95.00 263 ALA A C 1
ATOM 1974 O O . ALA A 1 263 ? 8.920 3.370 -37.739 1.00 95.00 263 ALA A O 1
ATOM 1975 N N . SER A 1 264 ? 7.511 5.063 -38.164 1.00 95.38 264 SER A N 1
ATOM 1976 C CA . SER A 1 264 ? 7.683 5.012 -39.622 1.00 95.38 264 SER A CA 1
ATOM 1977 C C . SER A 1 264 ? 9.127 5.293 -40.059 1.00 95.38 264 SER A C 1
ATOM 1979 O O . SER A 1 264 ? 9.640 4.663 -40.991 1.00 95.38 264 SER A O 1
ATOM 1981 N N . ARG A 1 265 ? 9.817 6.211 -39.376 1.00 91.44 265 ARG A N 1
ATOM 1982 C CA . ARG A 1 265 ? 11.232 6.504 -39.647 1.00 91.44 265 ARG A CA 1
ATOM 1983 C C . ARG A 1 265 ? 12.154 5.390 -39.185 1.00 91.44 265 ARG A C 1
ATOM 1985 O O . ARG A 1 265 ? 13.099 5.075 -39.902 1.00 91.44 265 ARG A O 1
ATOM 1992 N N . ALA A 1 266 ? 11.867 4.781 -38.035 1.00 94.31 266 ALA A N 1
ATOM 1993 C CA . ALA A 1 266 ? 12.593 3.610 -37.563 1.00 94.31 266 ALA A CA 1
ATOM 1994 C C . ALA A 1 266 ? 12.535 2.475 -38.595 1.00 94.31 266 ALA A C 1
ATOM 1996 O O . ALA A 1 266 ? 13.569 1.921 -38.966 1.00 94.31 266 ALA A O 1
ATOM 1997 N N . GLU A 1 267 ? 11.341 2.197 -39.125 1.00 95.69 267 GLU A N 1
ATOM 1998 C CA . GLU A 1 267 ? 11.132 1.186 -40.163 1.00 95.69 267 GLU A CA 1
ATOM 1999 C C . GLU A 1 267 ? 11.899 1.525 -41.451 1.00 95.69 267 GLU A C 1
ATOM 2001 O O . GLU A 1 267 ? 12.652 0.699 -41.968 1.00 95.69 267 GLU A O 1
ATOM 2006 N N . THR A 1 268 ? 11.784 2.767 -41.933 1.00 93.88 268 THR A N 1
ATOM 2007 C CA . THR A 1 268 ? 12.485 3.227 -43.145 1.00 93.88 268 THR A CA 1
ATOM 2008 C C . THR A 1 268 ? 14.005 3.107 -42.999 1.00 93.88 268 THR A C 1
ATOM 2010 O O . THR A 1 268 ? 14.683 2.590 -43.889 1.00 93.88 268 THR A O 1
ATOM 2013 N N . ALA A 1 269 ? 14.557 3.549 -41.867 1.00 93.19 269 ALA A N 1
ATOM 2014 C CA . ALA A 1 269 ? 15.987 3.474 -41.598 1.00 93.19 269 ALA A CA 1
ATOM 2015 C C . ALA A 1 269 ? 16.477 2.025 -41.461 1.00 93.19 269 ALA A C 1
ATOM 2017 O O . ALA A 1 269 ? 17.552 1.697 -41.959 1.00 93.19 269 ALA A O 1
ATOM 2018 N N . SER A 1 270 ? 15.675 1.138 -40.862 1.00 94.56 270 SER A N 1
ATOM 2019 C CA . SER A 1 270 ? 15.980 -0.294 -40.761 1.00 94.56 270 SER A CA 1
ATOM 2020 C C . SER A 1 270 ? 16.035 -0.979 -42.136 1.00 94.56 270 SER A C 1
ATOM 2022 O O . SER A 1 270 ? 16.956 -1.755 -42.421 1.00 94.56 270 SER A O 1
ATOM 2024 N N . GLN A 1 271 ? 15.104 -0.638 -43.035 1.00 94.81 271 GLN A N 1
ATOM 2025 C CA . GLN A 1 271 ? 15.115 -1.121 -44.420 1.00 94.81 271 GLN A CA 1
ATOM 2026 C C . GLN A 1 271 ? 16.378 -0.651 -45.159 1.00 94.81 271 GLN A C 1
ATOM 2028 O O . GLN A 1 271 ? 17.094 -1.464 -45.745 1.00 94.81 271 GLN A O 1
ATOM 2033 N N . GLN A 1 272 ? 16.722 0.636 -45.059 1.00 92.31 272 GLN A N 1
ATOM 2034 C CA . GLN A 1 272 ? 17.941 1.180 -45.669 1.00 92.31 272 GLN A CA 1
ATOM 2035 C C . GLN A 1 272 ? 19.222 0.562 -45.083 1.00 92.31 272 GLN A C 1
ATOM 2037 O O . GLN A 1 272 ? 20.168 0.280 -45.822 1.00 92.31 272 GLN A O 1
ATOM 2042 N N . ALA A 1 273 ? 19.262 0.314 -43.770 1.00 93.50 273 ALA A N 1
ATOM 2043 C CA . ALA A 1 273 ? 20.394 -0.341 -43.119 1.00 93.50 273 ALA A CA 1
ATOM 2044 C C . ALA A 1 273 ? 20.590 -1.761 -43.661 1.00 93.50 273 ALA A C 1
ATOM 2046 O O . ALA A 1 273 ? 21.715 -2.176 -43.943 1.00 93.50 273 ALA A O 1
ATOM 2047 N N . THR A 1 274 ? 19.491 -2.489 -43.860 1.00 93.62 274 THR A N 1
ATOM 2048 C CA . THR A 1 274 ? 19.487 -3.831 -44.451 1.00 93.62 274 THR A CA 1
ATOM 2049 C C . THR A 1 274 ? 20.049 -3.827 -45.873 1.00 93.62 274 THR A C 1
ATOM 2051 O O . THR A 1 274 ? 20.936 -4.623 -46.192 1.00 93.62 274 THR A O 1
ATOM 2054 N N . GLU A 1 275 ? 19.602 -2.895 -46.715 1.00 93.12 275 GLU A N 1
ATOM 2055 C CA . GLU A 1 275 ? 20.122 -2.735 -48.077 1.00 93.12 275 GLU A CA 1
ATOM 2056 C C . GLU A 1 275 ? 21.625 -2.408 -48.086 1.00 93.12 275 GLU A C 1
ATOM 2058 O O . GLU A 1 275 ? 22.393 -2.993 -48.857 1.00 93.12 275 GLU A O 1
ATOM 2063 N N . ALA A 1 276 ? 22.074 -1.520 -47.194 1.00 93.44 276 ALA A N 1
ATOM 2064 C CA . ALA A 1 276 ? 23.481 -1.152 -47.060 1.00 93.44 276 ALA A CA 1
ATOM 2065 C C . ALA A 1 276 ? 24.351 -2.324 -46.559 1.00 93.44 276 ALA A C 1
ATOM 2067 O O . ALA A 1 276 ? 25.448 -2.537 -47.084 1.00 93.44 276 ALA A O 1
ATOM 2068 N N . LYS A 1 277 ? 23.858 -3.147 -45.619 1.00 93.56 277 LYS A N 1
ATOM 2069 C CA . LYS A 1 277 ? 24.536 -4.386 -45.176 1.00 93.56 277 LYS A CA 1
ATOM 2070 C C . LYS A 1 277 ? 24.715 -5.367 -46.325 1.00 93.56 277 LYS A C 1
ATOM 2072 O O . LYS A 1 277 ? 25.810 -5.904 -46.497 1.00 93.56 277 LYS A O 1
ATOM 2077 N N . GLN A 1 278 ? 23.675 -5.568 -47.135 1.00 93.75 278 GLN A N 1
ATOM 2078 C CA . GLN A 1 278 ? 23.758 -6.445 -48.301 1.00 93.75 278 GLN A CA 1
ATOM 2079 C C . GLN A 1 278 ? 24.772 -5.913 -49.325 1.00 93.75 278 GLN A C 1
ATOM 2081 O O . GLN A 1 278 ? 25.620 -6.663 -49.808 1.00 93.75 278 GLN A O 1
ATOM 2086 N N . ALA A 1 279 ? 24.759 -4.605 -49.602 1.00 93.81 279 ALA A N 1
ATOM 2087 C CA . ALA A 1 279 ? 25.729 -3.980 -50.501 1.00 93.81 279 ALA A CA 1
ATOM 2088 C C . ALA A 1 279 ? 27.176 -4.094 -49.984 1.00 93.81 279 ALA A C 1
ATOM 2090 O O . ALA A 1 279 ? 28.104 -4.295 -50.774 1.00 93.81 279 ALA A O 1
ATOM 2091 N N . ALA A 1 280 ? 27.380 -3.991 -48.667 1.00 95.06 280 ALA A N 1
ATOM 2092 C CA . ALA A 1 280 ? 28.676 -4.222 -48.037 1.00 95.06 280 ALA A CA 1
ATOM 2093 C C . ALA A 1 280 ? 29.128 -5.679 -48.210 1.00 95.06 280 ALA A C 1
ATOM 2095 O O . ALA A 1 280 ? 30.255 -5.924 -48.645 1.00 95.06 280 ALA A O 1
ATOM 2096 N N . TYR A 1 281 ? 28.244 -6.644 -47.937 1.00 94.81 281 TYR A N 1
ATOM 2097 C CA . TYR A 1 281 ? 28.515 -8.071 -48.116 1.00 94.81 281 TYR A CA 1
ATOM 2098 C C . TYR A 1 281 ? 28.947 -8.394 -49.555 1.00 94.81 281 TYR A C 1
ATOM 2100 O O . TYR A 1 281 ? 30.007 -8.995 -49.771 1.00 94.81 281 TYR A O 1
ATOM 2108 N N . ASP A 1 282 ? 28.187 -7.919 -50.544 1.00 94.56 282 ASP A N 1
ATOM 2109 C CA . ASP A 1 282 ? 28.496 -8.108 -51.964 1.00 94.56 282 ASP A CA 1
ATOM 2110 C C . ASP A 1 282 ? 29.846 -7.465 -52.338 1.00 94.56 282 ASP A C 1
ATOM 2112 O O . ASP A 1 282 ? 30.651 -8.051 -53.073 1.00 94.56 282 ASP A O 1
ATOM 2116 N N . GLY A 1 283 ? 30.138 -6.281 -51.787 1.00 95.12 283 GLY A N 1
ATOM 2117 C CA . GLY A 1 283 ? 31.419 -5.594 -51.950 1.00 95.12 283 GLY A CA 1
ATOM 2118 C C . GLY A 1 283 ? 32.601 -6.390 -51.385 1.00 95.12 283 GLY A C 1
ATOM 2119 O O . GLY A 1 283 ? 33.630 -6.527 -52.056 1.00 95.12 283 GLY A O 1
ATOM 2120 N N . TYR A 1 284 ? 32.460 -6.995 -50.201 1.00 96.00 284 TYR A N 1
ATOM 2121 C CA . TYR A 1 284 ? 33.498 -7.856 -49.624 1.00 96.00 284 TYR A CA 1
ATOM 2122 C C . TYR A 1 284 ? 33.691 -9.157 -50.412 1.00 96.00 284 TYR A C 1
ATOM 2124 O O . TYR A 1 284 ? 34.837 -9.565 -50.623 1.00 96.00 284 TYR A O 1
ATOM 2132 N N . GLN A 1 285 ? 32.621 -9.783 -50.920 1.00 95.38 285 GLN A N 1
ATOM 2133 C CA . GLN A 1 285 ? 32.732 -10.946 -51.816 1.00 95.38 285 GLN A CA 1
ATOM 2134 C C . GLN A 1 285 ? 33.495 -10.594 -53.105 1.00 95.38 285 GLN A C 1
ATOM 2136 O O . GLN A 1 285 ? 34.383 -11.335 -53.555 1.00 95.38 285 GLN A O 1
ATOM 2141 N N . ALA A 1 286 ? 33.195 -9.431 -53.691 1.00 95.31 286 ALA A N 1
ATOM 2142 C CA . ALA A 1 286 ? 33.893 -8.924 -54.867 1.00 95.31 286 ALA A CA 1
ATOM 2143 C C . ALA A 1 286 ? 35.371 -8.617 -54.566 1.00 95.31 286 ALA A C 1
ATOM 2145 O O . ALA A 1 286 ? 36.249 -8.965 -55.365 1.00 95.31 286 ALA A O 1
ATOM 2146 N N . ALA A 1 287 ? 35.666 -8.030 -53.401 1.00 95.38 287 ALA A N 1
ATOM 2147 C CA . ALA A 1 287 ? 37.028 -7.773 -52.941 1.00 95.38 287 ALA A CA 1
ATOM 2148 C C . ALA A 1 287 ? 37.823 -9.075 -52.763 1.00 95.38 287 ALA A C 1
ATOM 2150 O O . ALA A 1 287 ? 38.925 -9.203 -53.304 1.00 95.38 287 ALA A O 1
ATOM 2151 N N . LYS A 1 288 ? 37.242 -10.075 -52.085 1.00 95.19 288 LYS A N 1
ATOM 2152 C CA . LYS A 1 288 ? 37.821 -11.416 -51.893 1.00 95.19 288 LYS A CA 1
ATOM 2153 C C . LYS A 1 288 ? 38.183 -12.056 -53.234 1.00 95.19 288 LYS A C 1
ATOM 2155 O O . LYS A 1 288 ? 39.326 -12.465 -53.443 1.00 95.19 288 LYS A O 1
ATOM 2160 N N . SER A 1 289 ? 37.242 -12.047 -54.179 1.00 95.19 289 SER A N 1
ATOM 2161 C CA . SER A 1 289 ? 37.436 -12.578 -55.534 1.00 95.19 289 SER A CA 1
ATOM 2162 C C . SER A 1 289 ? 38.555 -11.856 -56.297 1.00 95.19 289 SER A C 1
ATOM 2164 O O . SER A 1 289 ? 39.377 -12.495 -56.964 1.00 95.19 289 SER A O 1
ATOM 2166 N N . ALA A 1 290 ? 38.633 -10.526 -56.186 1.00 94.19 290 ALA A N 1
ATOM 2167 C CA . ALA A 1 290 ? 39.669 -9.724 -56.832 1.00 94.19 290 ALA A CA 1
ATOM 2168 C C . ALA A 1 290 ? 41.066 -9.994 -56.244 1.00 94.19 290 ALA A C 1
ATOM 2170 O O . ALA A 1 290 ? 42.015 -10.206 -57.005 1.00 94.19 290 ALA A O 1
ATOM 2171 N N . TYR A 1 291 ? 41.186 -10.072 -54.915 1.00 94.56 291 TYR A N 1
ATOM 2172 C CA . TYR A 1 291 ? 42.438 -10.414 -54.238 1.00 94.56 291 TYR A CA 1
ATOM 2173 C C . TYR A 1 291 ? 42.913 -11.832 -54.582 1.00 94.56 291 TYR A C 1
ATOM 2175 O O . TYR A 1 291 ? 44.086 -12.018 -54.911 1.00 94.56 291 TYR A O 1
ATOM 2183 N N . SER A 1 292 ? 42.015 -12.825 -54.611 1.00 92.94 292 SER A N 1
ATOM 2184 C CA . SER A 1 292 ? 42.360 -14.177 -55.076 1.00 92.94 292 SER A CA 1
ATOM 2185 C C . SER A 1 292 ? 42.851 -14.172 -56.530 1.00 92.94 292 SER A C 1
ATOM 2187 O O . SER A 1 292 ? 43.863 -14.796 -56.851 1.00 92.94 292 SER A O 1
ATOM 2189 N N . GLY A 1 293 ? 42.204 -13.398 -57.408 1.00 91.56 293 GLY A N 1
ATOM 2190 C CA . GLY A 1 293 ? 42.607 -13.254 -58.808 1.00 91.56 293 GLY A CA 1
ATOM 2191 C C . GLY A 1 293 ? 43.951 -12.542 -59.028 1.00 91.56 293 GLY A C 1
ATOM 2192 O O . GLY A 1 293 ? 44.517 -12.646 -60.120 1.00 91.56 293 GLY A O 1
ATOM 2193 N N . ALA A 1 294 ? 44.470 -11.803 -58.041 1.00 91.00 294 ALA A N 1
ATOM 2194 C CA . ALA A 1 294 ? 45.764 -11.120 -58.120 1.00 91.00 294 ALA A CA 1
ATOM 2195 C C . ALA A 1 294 ? 46.970 -12.057 -57.914 1.00 91.00 294 ALA A C 1
ATOM 2197 O O . ALA A 1 294 ? 48.083 -11.675 -58.281 1.00 91.00 294 ALA A O 1
ATOM 2198 N N . GLY A 1 295 ? 46.748 -13.268 -57.381 1.00 83.75 295 GLY A N 1
ATOM 2199 C CA . GLY A 1 295 ? 47.810 -14.196 -56.980 1.00 83.75 295 GLY A CA 1
ATOM 2200 C C . GLY A 1 295 ? 48.415 -13.815 -55.628 1.00 83.75 295 GLY A C 1
ATOM 2201 O O . GLY A 1 295 ? 49.608 -13.553 -55.541 1.00 83.75 295 GLY A O 1
ATOM 2202 N N . ALA A 1 296 ? 47.573 -13.719 -54.595 1.00 71.06 296 ALA A N 1
ATOM 2203 C CA . ALA A 1 296 ? 47.909 -13.147 -53.293 1.00 71.06 296 ALA A CA 1
ATOM 2204 C C . ALA A 1 296 ? 49.103 -13.835 -52.588 1.00 71.06 296 ALA A C 1
ATOM 2206 O O . ALA A 1 296 ? 48.967 -14.893 -51.970 1.00 71.06 296 ALA A O 1
ATOM 2207 N N . THR A 1 297 ? 50.268 -13.190 -52.631 1.00 86.56 297 THR A N 1
ATOM 2208 C CA . THR A 1 297 ? 51.433 -13.463 -51.772 1.00 86.56 297 THR A CA 1
ATOM 2209 C C . THR A 1 297 ? 51.795 -12.201 -50.985 1.00 86.56 297 THR A C 1
ATOM 2211 O O . THR A 1 297 ? 51.580 -11.099 -51.491 1.00 86.56 297 THR A O 1
ATOM 2214 N N . GLY A 1 298 ? 52.351 -12.343 -49.776 1.00 90.94 298 GLY A N 1
ATOM 2215 C CA . GLY A 1 298 ? 52.687 -11.205 -48.901 1.00 90.94 298 GLY A CA 1
ATOM 2216 C C . GLY A 1 298 ? 51.445 -10.422 -48.459 1.00 90.94 298 GLY A C 1
ATOM 2217 O O . GLY A 1 298 ? 50.400 -11.025 -48.227 1.00 90.94 298 GLY A O 1
ATOM 2218 N N . ASP A 1 299 ? 51.530 -9.090 -48.442 1.00 88.25 299 ASP A N 1
ATOM 2219 C CA . ASP A 1 299 ? 50.476 -8.166 -47.986 1.00 88.25 299 ASP A CA 1
ATOM 2220 C C . ASP A 1 299 ? 49.096 -8.418 -48.620 1.00 88.25 299 ASP A C 1
ATOM 2222 O O . ASP A 1 299 ? 48.054 -8.229 -47.991 1.00 88.25 299 ASP A O 1
ATOM 2226 N N . ALA A 1 300 ? 49.057 -8.863 -49.880 1.00 86.50 300 ALA A N 1
ATOM 2227 C CA . ALA A 1 300 ? 47.804 -9.182 -50.564 1.00 86.50 300 ALA A CA 1
ATOM 2228 C C . ALA A 1 300 ? 47.086 -10.392 -49.938 1.00 86.50 300 ALA A C 1
ATOM 2230 O O . ALA A 1 300 ? 45.857 -10.458 -49.960 1.00 86.50 300 ALA A O 1
ATOM 2231 N N . ARG A 1 301 ? 47.840 -11.348 -49.380 1.00 91.19 301 ARG A N 1
ATOM 2232 C CA . ARG A 1 301 ? 47.297 -12.518 -48.676 1.00 91.19 301 ARG A CA 1
ATOM 2233 C C . ARG A 1 301 ? 46.750 -12.130 -47.309 1.00 91.19 301 ARG A C 1
ATOM 2235 O O . ARG A 1 301 ? 45.679 -12.603 -46.944 1.00 91.19 301 ARG A O 1
ATOM 2242 N N . ASP A 1 302 ? 47.428 -11.232 -46.604 1.00 92.88 302 ASP A N 1
ATOM 2243 C CA . ASP A 1 302 ? 46.965 -10.740 -45.304 1.00 92.88 302 ASP A CA 1
ATOM 2244 C C . ASP A 1 302 ? 45.662 -9.950 -45.450 1.00 92.88 302 ASP A C 1
ATOM 2246 O O . ASP A 1 302 ? 44.706 -10.182 -44.709 1.00 92.88 302 ASP A O 1
ATOM 2250 N N . ARG A 1 303 ? 45.558 -9.107 -46.487 1.00 89.38 303 ARG A N 1
ATOM 2251 C CA . ARG A 1 303 ? 44.303 -8.419 -46.833 1.00 89.38 303 ARG A CA 1
ATOM 2252 C C . ARG A 1 303 ? 43.186 -9.386 -47.215 1.00 89.38 303 ARG A C 1
ATOM 2254 O O . ARG A 1 303 ? 42.054 -9.191 -46.785 1.00 89.38 303 ARG A O 1
ATOM 2261 N N . LEU A 1 304 ? 43.487 -10.435 -47.985 1.00 91.81 304 LEU A N 1
ATOM 2262 C CA . LEU A 1 304 ? 42.507 -11.470 -48.331 1.00 91.81 304 LEU A CA 1
ATOM 2263 C C . LEU A 1 304 ? 41.968 -12.175 -47.076 1.00 91.81 304 LEU A C 1
ATOM 2265 O O . LEU A 1 304 ? 40.760 -12.372 -46.966 1.00 91.81 304 LEU A O 1
ATOM 2269 N N . ASN A 1 305 ? 42.846 -12.518 -46.130 1.00 93.38 305 ASN A N 1
ATOM 2270 C CA . ASN A 1 305 ? 42.456 -13.133 -44.862 1.00 93.38 305 ASN A CA 1
ATOM 2271 C C . ASN A 1 305 ? 41.615 -12.174 -44.004 1.00 93.38 305 ASN A C 1
ATOM 2273 O O . ASN A 1 305 ? 40.599 -12.588 -43.452 1.00 93.38 305 ASN A O 1
ATOM 2277 N N . ALA A 1 306 ? 41.991 -10.893 -43.936 1.00 91.94 306 ALA A N 1
ATOM 2278 C CA . ALA A 1 306 ? 41.240 -9.873 -43.205 1.00 91.94 306 ALA A CA 1
ATOM 2279 C C . ALA A 1 306 ? 39.837 -9.648 -43.796 1.00 91.94 306 ALA A C 1
ATOM 2281 O O . ALA A 1 306 ? 38.861 -9.581 -43.051 1.00 91.94 306 ALA A O 1
ATOM 2282 N N . VAL A 1 307 ? 39.716 -9.593 -45.128 1.00 92.62 307 VAL A N 1
ATOM 2283 C CA . VAL A 1 307 ? 38.412 -9.534 -45.809 1.00 92.62 307 VAL A CA 1
ATOM 2284 C C . VAL A 1 307 ? 37.603 -10.801 -45.548 1.00 92.62 307 VAL A C 1
ATOM 2286 O O . VAL A 1 307 ? 36.408 -10.697 -45.309 1.00 92.62 307 VAL A O 1
ATOM 2289 N N . GLY A 1 308 ? 38.235 -11.980 -45.546 1.00 91.12 308 GLY A N 1
ATOM 2290 C CA . GLY A 1 308 ? 37.580 -13.239 -45.181 1.00 91.12 308 GLY A CA 1
ATOM 2291 C C . GLY A 1 308 ? 36.982 -13.194 -43.776 1.00 91.12 308 GLY A C 1
ATOM 2292 O O . GLY A 1 308 ? 35.788 -13.400 -43.624 1.00 91.12 308 GLY A O 1
ATOM 2293 N N . SER A 1 309 ? 37.784 -12.810 -42.782 1.00 92.94 309 SER A N 1
ATOM 2294 C CA . SER A 1 309 ? 37.352 -12.678 -41.386 1.00 92.94 309 SER A CA 1
ATOM 2295 C C . SER A 1 309 ? 36.213 -11.663 -41.204 1.00 92.94 309 SER A C 1
ATOM 2297 O O . SER A 1 309 ? 35.253 -11.940 -40.488 1.00 92.94 309 SER A O 1
ATOM 2299 N N . ARG A 1 310 ? 36.271 -10.508 -41.887 1.00 90.50 310 ARG A N 1
ATOM 2300 C CA . ARG A 1 310 ? 35.169 -9.527 -41.887 1.00 90.50 310 ARG A CA 1
ATOM 2301 C C . ARG A 1 310 ? 33.907 -10.070 -42.546 1.00 90.50 310 ARG A C 1
ATOM 2303 O O . ARG A 1 310 ? 32.818 -9.835 -42.042 1.00 90.50 310 ARG A O 1
ATOM 2310 N N . LEU A 1 311 ? 34.045 -10.791 -43.655 1.00 90.31 311 LEU A N 1
ATOM 2311 C CA . LEU A 1 311 ? 32.916 -11.385 -44.360 1.00 90.31 311 LEU A CA 1
ATOM 2312 C C . LEU A 1 311 ? 32.228 -12.446 -43.505 1.00 90.31 311 LEU A C 1
ATOM 2314 O O . LEU A 1 311 ? 31.005 -12.458 -43.452 1.00 90.31 311 LEU A O 1
ATOM 2318 N N . ASP A 1 312 ? 32.999 -13.265 -42.790 1.00 89.00 312 ASP A N 1
ATOM 2319 C CA . ASP A 1 312 ? 32.463 -14.250 -41.852 1.00 89.00 312 ASP A CA 1
ATOM 2320 C C . ASP A 1 312 ? 31.684 -13.544 -40.723 1.00 89.00 312 ASP A C 1
ATOM 2322 O O . ASP A 1 312 ? 30.539 -13.900 -40.447 1.00 89.00 312 ASP A O 1
ATOM 2326 N N . ALA A 1 313 ? 32.239 -12.466 -40.151 1.00 87.88 313 ALA A N 1
ATOM 2327 C CA . ALA A 1 313 ? 31.561 -11.660 -39.131 1.00 87.88 313 ALA A CA 1
ATOM 2328 C C . ALA A 1 313 ? 30.262 -11.009 -39.645 1.00 87.88 313 ALA A C 1
ATOM 2330 O O . ALA A 1 313 ? 29.249 -11.016 -38.952 1.00 87.88 313 ALA A O 1
ATOM 2331 N N . ILE A 1 314 ? 30.269 -10.480 -40.870 1.00 86.38 314 ILE A N 1
ATOM 2332 C CA . ILE A 1 314 ? 29.083 -9.874 -41.488 1.00 86.38 314 ILE A CA 1
ATOM 2333 C C . ILE A 1 314 ? 28.051 -10.943 -41.842 1.00 86.38 314 ILE A C 1
ATOM 2335 O O . ILE A 1 314 ? 26.868 -10.738 -41.604 1.00 86.38 314 ILE A O 1
ATOM 2339 N N . SER A 1 315 ? 28.473 -12.100 -42.353 1.00 85.75 315 SER A N 1
ATOM 2340 C CA . SER A 1 315 ? 27.574 -13.214 -42.677 1.00 85.75 315 SER A CA 1
ATOM 2341 C C . SER A 1 315 ? 26.873 -13.777 -41.440 1.00 85.75 315 SER A C 1
ATOM 2343 O O . SER A 1 315 ? 25.710 -14.155 -41.521 1.00 85.75 315 SER A O 1
ATOM 2345 N N . ALA A 1 316 ? 27.532 -13.747 -40.277 1.00 84.69 316 ALA A N 1
ATOM 2346 C CA . ALA A 1 316 ? 26.909 -14.109 -39.009 1.00 84.69 316 ALA A CA 1
ATOM 2347 C C . ALA A 1 316 ? 25.795 -13.128 -38.595 1.00 84.69 316 ALA A C 1
ATOM 2349 O O . ALA A 1 316 ? 24.854 -13.533 -37.921 1.00 84.69 316 ALA A O 1
ATOM 2350 N N . ILE A 1 317 ? 25.887 -11.858 -39.007 1.00 79.56 317 ILE A N 1
ATOM 2351 C CA . ILE A 1 317 ? 24.895 -10.809 -38.711 1.00 79.56 317 ILE A CA 1
ATOM 2352 C C . ILE A 1 317 ? 23.773 -10.785 -39.760 1.00 79.56 317 ILE A C 1
ATOM 2354 O O . ILE A 1 317 ? 22.615 -10.571 -39.419 1.00 79.56 317 ILE A O 1
ATOM 2358 N N . VAL A 1 318 ? 24.109 -10.986 -41.035 1.00 77.69 318 VAL A N 1
ATOM 2359 C CA . VAL A 1 318 ? 23.169 -10.914 -42.170 1.00 77.69 318 VAL A CA 1
ATOM 2360 C C . VAL A 1 318 ? 22.438 -12.249 -42.401 1.00 77.69 318 VAL A C 1
ATOM 2362 O O . VAL A 1 318 ? 21.379 -12.265 -43.021 1.00 77.69 318 VAL A O 1
ATOM 2365 N N . GLY A 1 319 ? 22.952 -13.358 -41.858 1.00 65.62 319 GLY A N 1
ATOM 2366 C CA . GLY A 1 319 ? 22.441 -14.710 -42.092 1.00 65.62 319 GLY A CA 1
ATOM 2367 C C . GLY A 1 319 ? 22.901 -15.281 -43.440 1.00 65.62 319 GLY A C 1
ATOM 2368 O O . GLY A 1 319 ? 23.116 -14.548 -44.405 1.00 65.62 319 GLY A O 1
ATOM 2369 N N . ASP A 1 320 ? 23.069 -16.607 -43.524 1.00 47.09 320 ASP A N 1
ATOM 2370 C CA . ASP A 1 320 ? 23.662 -17.327 -44.674 1.00 47.09 320 ASP A CA 1
ATOM 2371 C C . ASP A 1 320 ? 22.735 -17.448 -45.909 1.00 47.09 320 ASP A C 1
ATOM 2373 O O . ASP A 1 320 ? 22.754 -18.434 -46.644 1.00 47.09 320 ASP A O 1
ATOM 2377 N N . GLY A 1 321 ? 21.905 -16.437 -46.166 1.00 44.41 321 GLY A N 1
ATOM 2378 C CA . GLY A 1 321 ? 21.110 -16.353 -47.387 1.00 44.41 321 GLY A CA 1
ATOM 2379 C C . GLY A 1 321 ? 19.693 -15.862 -47.153 1.00 44.41 321 GLY A C 1
ATOM 2380 O O . GLY A 1 321 ? 18.876 -16.553 -46.556 1.00 44.41 321 GLY A O 1
ATOM 2381 N N . VAL A 1 322 ? 19.414 -14.708 -47.762 1.00 44.69 322 VAL A N 1
ATOM 2382 C CA . VAL A 1 322 ? 18.158 -13.953 -47.725 1.00 44.69 322 VAL A CA 1
ATOM 2383 C C . VAL A 1 322 ? 17.920 -13.349 -46.349 1.00 44.69 322 VAL A C 1
ATOM 2385 O O . VAL A 1 322 ? 17.597 -14.042 -45.391 1.00 44.69 322 VAL A O 1
ATOM 2388 N N . VAL A 1 323 ? 18.043 -12.023 -46.276 1.00 45.94 323 VAL A N 1
ATOM 2389 C CA . VAL A 1 323 ? 17.422 -11.253 -45.204 1.00 45.94 323 VAL A CA 1
ATOM 2390 C C . VAL A 1 323 ? 15.917 -11.464 -45.342 1.00 45.94 323 VAL A C 1
ATOM 2392 O O . VAL A 1 323 ? 15.235 -10.736 -46.058 1.00 45.94 323 VAL A O 1
ATOM 2395 N N . ASP A 1 324 ? 15.406 -12.540 -44.751 1.00 47.94 324 ASP A N 1
ATOM 2396 C CA . ASP A 1 324 ? 13.983 -12.683 -44.529 1.00 47.94 324 ASP A CA 1
ATOM 2397 C C . ASP A 1 324 ? 13.648 -11.617 -43.489 1.00 47.94 324 ASP A C 1
ATOM 2399 O O . ASP A 1 324 ? 13.950 -11.768 -42.304 1.00 47.94 324 ASP A O 1
ATOM 2403 N N . ALA A 1 325 ? 13.130 -10.478 -43.950 1.00 46.72 325 ALA A N 1
ATOM 2404 C CA . ALA A 1 325 ? 12.758 -9.361 -43.088 1.00 46.72 325 ALA A CA 1
ATOM 2405 C C . ALA A 1 325 ? 11.829 -9.828 -41.947 1.00 46.72 325 ALA A C 1
ATOM 2407 O O . ALA A 1 325 ? 11.912 -9.309 -40.837 1.00 46.72 325 ALA A O 1
ATOM 2408 N N . ALA A 1 326 ? 11.047 -10.893 -42.178 1.00 47.28 326 ALA A N 1
ATOM 2409 C CA . ALA A 1 326 ? 10.219 -11.538 -41.165 1.00 47.28 326 ALA A CA 1
ATOM 2410 C C . ALA A 1 326 ? 11.021 -12.324 -40.103 1.00 47.28 326 ALA A C 1
ATOM 2412 O O . ALA A 1 326 ? 10.591 -12.411 -38.954 1.00 47.28 326 ALA A O 1
ATOM 2413 N N . ALA A 1 327 ? 12.192 -12.880 -40.439 1.00 49.16 327 ALA A N 1
ATOM 2414 C CA . ALA A 1 327 ? 13.042 -13.596 -39.484 1.00 49.16 327 ALA A CA 1
ATOM 2415 C C . ALA A 1 327 ? 13.754 -12.639 -38.509 1.00 49.16 327 ALA A C 1
ATOM 2417 O O . ALA A 1 327 ? 13.891 -12.965 -37.329 1.00 49.16 327 ALA A O 1
ATOM 2418 N N . LEU A 1 328 ? 14.136 -11.439 -38.963 1.00 46.84 328 LEU A N 1
ATOM 2419 C CA . LEU A 1 328 ? 14.704 -10.386 -38.108 1.00 46.84 328 LEU A CA 1
ATOM 2420 C C . LEU A 1 328 ? 13.658 -9.721 -37.197 1.00 46.84 328 LEU A C 1
ATOM 2422 O O . LEU A 1 328 ? 13.974 -9.417 -36.049 1.00 46.84 328 LEU A O 1
ATOM 2426 N N . GLU A 1 329 ? 12.409 -9.578 -37.647 1.00 45.81 329 GLU A N 1
ATOM 2427 C CA . GLU A 1 329 ? 11.304 -9.085 -36.809 1.00 45.81 329 GLU A CA 1
ATOM 2428 C C . GLU A 1 329 ? 10.881 -10.119 -35.743 1.00 45.81 329 GLU A C 1
ATOM 2430 O O . GLU A 1 329 ? 10.500 -9.755 -34.631 1.00 45.81 329 GLU A O 1
ATOM 2435 N N . SER A 1 330 ? 11.068 -11.420 -36.016 1.00 46.31 330 SER A N 1
ATOM 2436 C CA . SER A 1 330 ? 10.834 -12.494 -35.032 1.00 46.31 330 SER A CA 1
ATOM 2437 C C . SER A 1 330 ? 11.872 -12.562 -33.899 1.00 46.31 330 SER A C 1
ATOM 2439 O O . SER A 1 330 ? 11.594 -13.144 -32.854 1.00 46.31 330 SER A O 1
ATOM 2441 N N . LEU A 1 331 ? 13.046 -11.940 -34.070 1.00 47.41 331 LEU A N 1
ATOM 2442 C CA . LEU A 1 331 ? 14.093 -11.849 -33.042 1.00 47.41 331 LEU A CA 1
ATOM 2443 C C . LEU A 1 331 ? 13.941 -10.616 -32.125 1.00 47.41 331 LEU A C 1
ATOM 2445 O O . LEU A 1 331 ? 14.700 -10.484 -31.167 1.00 47.41 331 LEU A O 1
ATOM 2449 N N . ALA A 1 332 ? 12.977 -9.724 -32.396 1.00 42.09 332 ALA A N 1
ATOM 2450 C CA . ALA A 1 332 ? 12.782 -8.458 -31.678 1.00 42.09 332 ALA A CA 1
ATOM 2451 C C . ALA A 1 332 ? 11.584 -8.442 -30.706 1.00 42.09 332 ALA A C 1
ATOM 2453 O O . ALA A 1 332 ? 11.332 -7.420 -30.067 1.00 42.09 332 ALA A O 1
ATOM 2454 N N . ALA A 1 333 ? 10.858 -9.551 -30.545 1.00 37.47 333 ALA A N 1
ATOM 2455 C CA . ALA A 1 333 ? 9.880 -9.684 -29.469 1.00 37.47 333 ALA A CA 1
ATOM 2456 C C . ALA A 1 333 ? 10.572 -10.307 -28.244 1.00 37.47 333 ALA A C 1
ATOM 2458 O O . ALA A 1 333 ? 10.986 -11.465 -28.323 1.00 37.47 333 ALA A O 1
ATOM 2459 N N . PRO A 1 334 ? 10.730 -9.588 -27.116 1.00 39.22 334 PRO A N 1
ATOM 2460 C CA . PRO A 1 334 ? 11.200 -10.223 -25.896 1.00 39.22 334 PRO A CA 1
ATOM 2461 C C . PRO A 1 334 ? 10.165 -11.277 -25.493 1.00 39.22 334 PRO A C 1
ATOM 2463 O O . PRO A 1 334 ? 9.009 -10.940 -25.230 1.00 39.22 334 PRO A O 1
ATOM 2466 N N . GLU A 1 335 ? 10.565 -12.551 -25.459 1.00 35.75 335 GLU A N 1
ATOM 2467 C CA . GLU A 1 335 ? 9.819 -13.555 -24.707 1.00 35.75 335 GLU A CA 1
ATOM 2468 C C . GLU A 1 335 ? 9.705 -13.032 -23.275 1.00 35.75 335 GLU A C 1
ATOM 2470 O O . GLU A 1 335 ? 10.702 -12.832 -22.577 1.00 35.75 335 GLU A O 1
ATOM 2475 N N . GLU A 1 336 ? 8.472 -12.731 -22.876 1.00 39.62 336 GLU A N 1
ATOM 2476 C CA . GLU A 1 336 ? 8.110 -12.371 -21.518 1.00 39.62 336 GLU A CA 1
ATOM 2477 C C . GLU A 1 336 ? 8.524 -13.547 -20.630 1.00 39.62 336 GLU A C 1
ATOM 2479 O O . GLU A 1 336 ? 7.892 -14.606 -20.622 1.00 39.62 336 GLU A O 1
ATOM 2484 N N . VAL A 1 337 ? 9.668 -13.396 -19.962 1.00 32.31 337 VAL A N 1
ATOM 2485 C CA . VAL A 1 337 ? 10.222 -14.414 -19.076 1.00 32.31 337 VAL A CA 1
ATOM 2486 C C . VAL A 1 337 ? 9.222 -14.584 -17.942 1.00 32.31 337 VAL A C 1
ATOM 2488 O O . VAL A 1 337 ? 9.142 -13.750 -17.039 1.00 32.31 337 VAL A O 1
ATOM 2491 N N . ALA A 1 338 ? 8.421 -15.646 -18.011 1.00 40.38 338 ALA A N 1
ATOM 2492 C CA . ALA A 1 338 ? 7.609 -16.084 -16.895 1.00 40.38 338 ALA A CA 1
ATOM 2493 C C . ALA A 1 338 ? 8.560 -16.321 -15.718 1.00 40.38 338 ALA A C 1
ATOM 2495 O O . ALA A 1 338 ? 9.417 -17.205 -15.755 1.00 40.38 338 ALA A O 1
ATOM 2496 N N . SER A 1 339 ? 8.450 -15.466 -14.705 1.00 34.88 339 SER A N 1
ATOM 2497 C CA . SER A 1 339 ? 9.181 -15.582 -13.455 1.00 34.88 339 SER A CA 1
ATOM 2498 C C . SER A 1 339 ? 8.724 -16.853 -12.744 1.00 34.88 339 SER A C 1
ATOM 2500 O O . SER A 1 339 ? 7.687 -16.854 -12.077 1.00 34.88 339 SER A O 1
ATOM 2502 N N . ASP A 1 340 ? 9.484 -17.930 -12.911 1.00 33.31 340 ASP A N 1
ATOM 2503 C CA . ASP A 1 340 ? 9.365 -19.129 -12.090 1.00 33.31 340 ASP A CA 1
ATOM 2504 C C . ASP A 1 340 ? 10.074 -18.840 -10.758 1.00 33.31 340 ASP A C 1
ATOM 2506 O O . ASP A 1 340 ? 11.286 -18.992 -10.595 1.00 33.31 340 ASP A O 1
ATOM 2510 N N . ASP A 1 341 ? 9.295 -18.283 -9.831 1.00 43.06 341 ASP A N 1
ATOM 2511 C CA . ASP A 1 341 ? 9.663 -18.073 -8.437 1.00 43.06 341 ASP A CA 1
ATOM 2512 C C . ASP A 1 341 ? 9.562 -19.412 -7.698 1.00 43.06 341 ASP A C 1
ATOM 2514 O O . ASP A 1 341 ? 8.529 -19.777 -7.135 1.00 43.06 341 ASP A O 1
ATOM 2518 N N . THR A 1 342 ? 10.654 -20.173 -7.716 1.00 37.16 342 THR A N 1
ATOM 2519 C CA . THR A 1 342 ? 10.895 -21.213 -6.716 1.00 37.16 342 THR A CA 1
ATOM 2520 C C . THR A 1 342 ? 12.171 -20.885 -5.973 1.00 37.16 342 THR A C 1
ATOM 2522 O O . THR A 1 342 ? 13.278 -21.085 -6.474 1.00 37.16 342 THR A O 1
ATOM 2525 N N . GLY A 1 343 ? 11.980 -20.354 -4.768 1.00 46.81 343 GLY A N 1
ATOM 2526 C CA . GLY A 1 343 ? 13.039 -20.088 -3.817 1.00 46.81 343 GLY A CA 1
ATOM 2527 C C . GLY A 1 343 ? 13.851 -21.333 -3.477 1.00 46.81 343 GLY A C 1
ATOM 2528 O O . GLY A 1 343 ? 13.310 -22.412 -3.238 1.00 46.81 343 GLY A O 1
ATOM 2529 N N . ASP A 1 344 ? 15.158 -21.129 -3.377 1.00 37.28 344 ASP A N 1
ATOM 2530 C CA . ASP A 1 344 ? 16.038 -21.995 -2.614 1.00 37.28 344 ASP A CA 1
ATOM 2531 C C . ASP A 1 344 ? 17.024 -21.123 -1.832 1.00 37.28 344 ASP A C 1
ATOM 2533 O O . ASP A 1 344 ? 17.834 -20.371 -2.377 1.00 37.28 344 ASP A O 1
ATOM 2537 N N . THR A 1 345 ? 16.860 -21.164 -0.517 1.00 47.59 345 THR A N 1
ATOM 2538 C CA . THR A 1 345 ? 17.707 -20.514 0.474 1.00 47.59 345 THR A CA 1
ATOM 2539 C C . THR A 1 345 ? 18.898 -21.415 0.771 1.00 47.59 345 THR A C 1
ATOM 2541 O O . THR A 1 345 ? 18.730 -22.437 1.436 1.00 47.59 345 THR A O 1
ATOM 2544 N N . ALA A 1 346 ? 20.104 -21.006 0.380 1.00 37.66 346 ALA A N 1
ATOM 2545 C CA . ALA A 1 346 ? 21.332 -21.592 0.909 1.00 37.66 346 ALA A CA 1
ATOM 2546 C C . ALA A 1 346 ? 22.475 -20.567 0.953 1.00 37.66 346 ALA A C 1
ATOM 2548 O O . ALA A 1 346 ? 23.064 -20.208 -0.060 1.00 37.66 346 ALA A O 1
ATOM 2549 N N . ASP A 1 347 ? 22.713 -20.087 2.173 1.00 47.31 347 ASP A N 1
ATOM 2550 C CA . ASP A 1 347 ? 24.013 -19.961 2.841 1.00 47.31 347 ASP A CA 1
ATOM 2551 C C . ASP A 1 347 ? 25.246 -19.568 2.001 1.00 47.31 347 ASP A C 1
ATOM 2553 O O . ASP A 1 347 ? 25.761 -20.343 1.192 1.00 47.31 347 ASP A O 1
ATOM 2557 N N . ALA A 1 348 ? 25.812 -18.396 2.307 1.00 33.09 348 ALA A N 1
ATOM 2558 C CA . ALA A 1 348 ? 27.178 -18.046 1.933 1.00 33.09 348 ALA A CA 1
ATOM 2559 C C . ALA A 1 348 ? 27.918 -17.380 3.113 1.00 33.09 348 ALA A C 1
ATOM 2561 O O . ALA A 1 348 ? 27.323 -16.601 3.862 1.00 33.09 348 ALA A O 1
ATOM 2562 N N . PRO A 1 349 ? 29.215 -17.695 3.294 1.00 48.41 349 PRO A N 1
ATOM 2563 C CA . PRO A 1 349 ? 29.939 -17.497 4.540 1.00 48.41 349 PRO A CA 1
ATOM 2564 C C . PRO A 1 349 ? 30.493 -16.078 4.688 1.00 48.41 349 PRO A C 1
ATOM 2566 O O . PRO A 1 349 ? 30.967 -15.458 3.738 1.00 48.41 349 PRO A O 1
ATOM 2569 N N . THR A 1 350 ? 30.531 -15.604 5.930 1.00 41.97 350 THR A N 1
ATOM 2570 C CA . THR A 1 350 ? 31.341 -14.460 6.353 1.00 41.97 350 THR A CA 1
ATOM 2571 C C . THR A 1 350 ? 32.827 -14.795 6.226 1.00 41.97 350 THR A C 1
ATOM 2573 O O . THR A 1 350 ? 33.345 -15.600 7.003 1.00 41.97 350 THR A O 1
ATOM 2576 N N . ALA A 1 351 ? 33.510 -14.151 5.281 1.00 37.34 351 ALA A N 1
ATOM 2577 C CA . ALA A 1 351 ? 34.964 -14.084 5.231 1.00 37.34 351 ALA A CA 1
ATOM 2578 C C . ALA A 1 351 ? 35.417 -12.626 5.362 1.00 37.34 351 ALA A C 1
ATOM 2580 O O . ALA A 1 351 ? 35.165 -11.778 4.510 1.00 37.34 351 ALA A O 1
ATOM 2581 N N . ASP A 1 352 ? 36.064 -12.391 6.494 1.00 50.56 352 ASP A N 1
ATOM 2582 C CA . ASP A 1 352 ? 36.922 -11.272 6.841 1.00 50.56 352 ASP A CA 1
ATOM 2583 C C . ASP A 1 352 ? 38.159 -11.244 5.926 1.00 50.56 352 ASP A C 1
ATOM 2585 O O . ASP A 1 352 ? 38.940 -12.197 5.926 1.00 50.56 352 ASP A O 1
ATOM 2589 N N . THR A 1 353 ? 38.340 -10.159 5.167 1.00 34.34 353 THR A N 1
ATOM 2590 C CA . THR A 1 353 ? 39.635 -9.762 4.590 1.00 34.34 353 THR A CA 1
ATOM 2591 C C . THR A 1 353 ? 39.716 -8.241 4.436 1.00 34.34 353 THR A C 1
ATOM 2593 O O . THR A 1 353 ? 39.146 -7.670 3.511 1.00 34.34 353 THR A O 1
ATOM 2596 N N . GLY A 1 354 ? 40.441 -7.614 5.364 1.00 35.41 354 GLY A N 1
ATOM 2597 C CA . GLY A 1 354 ? 41.444 -6.562 5.146 1.00 35.41 354 GLY A CA 1
ATOM 2598 C C . GLY A 1 354 ? 41.245 -5.522 4.035 1.00 35.41 354 GLY A C 1
ATOM 2599 O O . GLY A 1 354 ? 41.531 -5.777 2.872 1.00 35.41 354 GLY A O 1
ATOM 2600 N N . ASP A 1 355 ? 40.880 -4.313 4.463 1.00 48.00 355 ASP A N 1
ATOM 2601 C CA . ASP A 1 355 ? 41.569 -3.038 4.193 1.00 48.00 355 ASP A CA 1
ATOM 2602 C C . ASP A 1 355 ? 42.460 -2.955 2.929 1.00 48.00 355 ASP A C 1
ATOM 2604 O O . ASP A 1 355 ? 43.677 -3.131 2.986 1.00 48.00 355 ASP A O 1
ATOM 2608 N N . ALA A 1 356 ? 41.815 -2.666 1.793 1.00 47.09 356 ALA A N 1
ATOM 2609 C CA . ALA A 1 356 ? 42.335 -1.895 0.654 1.00 47.09 356 ALA A CA 1
ATOM 2610 C C . ALA A 1 356 ? 41.174 -1.592 -0.322 1.00 47.09 356 ALA A C 1
ATOM 2612 O O . ALA A 1 356 ? 41.177 -2.009 -1.479 1.00 47.09 356 ALA A O 1
ATOM 2613 N N . SER A 1 357 ? 40.123 -0.918 0.155 1.00 41.56 357 SER A N 1
ATOM 2614 C CA . SER A 1 357 ? 38.954 -0.566 -0.660 1.00 41.56 357 SER A CA 1
ATOM 2615 C C . SER A 1 357 ? 39.159 0.767 -1.390 1.00 41.56 357 SER A C 1
ATOM 2617 O O . SER A 1 357 ? 38.752 1.820 -0.899 1.00 41.56 357 SER A O 1
ATOM 2619 N N . GLY A 1 358 ? 39.764 0.724 -2.574 1.00 48.59 358 GLY A N 1
ATOM 2620 C CA . GLY A 1 358 ? 39.354 1.622 -3.654 1.00 48.59 358 GLY A CA 1
ATOM 2621 C C . GLY A 1 358 ? 38.288 0.880 -4.448 1.00 48.59 358 GLY A C 1
ATOM 2622 O O . GLY A 1 358 ? 38.612 -0.114 -5.091 1.00 48.59 358 GLY A O 1
ATOM 2623 N N . ASP A 1 359 ? 37.018 1.269 -4.328 1.00 74.00 359 ASP A N 1
ATOM 2624 C CA . ASP A 1 359 ? 35.961 0.720 -5.180 1.00 74.00 359 ASP A CA 1
ATOM 2625 C C . ASP A 1 359 ? 36.188 1.260 -6.604 1.00 74.00 359 ASP A C 1
ATOM 2627 O O . ASP A 1 359 ? 35.966 2.451 -6.840 1.00 74.00 359 ASP A O 1
ATOM 2631 N N . PRO A 1 360 ? 36.617 0.424 -7.570 1.00 64.38 360 PRO A N 1
ATOM 2632 C CA . PRO A 1 360 ? 36.929 0.887 -8.920 1.00 64.38 360 PRO A CA 1
ATOM 2633 C C . PRO A 1 360 ? 35.696 1.466 -9.627 1.00 64.38 360 PRO A C 1
ATOM 2635 O O . PRO A 1 360 ? 35.825 2.273 -10.546 1.00 64.38 360 PRO A O 1
ATOM 2638 N N . VAL A 1 361 ? 34.487 1.092 -9.191 1.00 58.44 361 VAL A N 1
ATOM 2639 C CA . VAL A 1 361 ? 33.233 1.642 -9.710 1.00 58.44 361 VAL A CA 1
ATOM 2640 C C . VAL A 1 361 ? 32.948 3.018 -9.102 1.00 58.44 361 VAL A C 1
ATOM 2642 O O . VAL A 1 361 ? 32.427 3.891 -9.800 1.00 58.44 361 VAL A O 1
ATOM 2645 N N . ALA A 1 362 ? 33.309 3.252 -7.838 1.00 66.75 362 ALA A N 1
ATOM 2646 C CA . ALA A 1 362 ? 33.223 4.575 -7.219 1.00 66.75 362 ALA A CA 1
ATOM 2647 C C . ALA A 1 362 ? 34.227 5.555 -7.845 1.00 66.75 362 ALA A C 1
ATOM 2649 O O . ALA A 1 362 ? 33.842 6.680 -8.172 1.00 66.75 362 ALA A O 1
ATOM 2650 N N . ASP A 1 363 ? 35.457 5.106 -8.106 1.00 63.62 363 ASP A N 1
ATOM 2651 C CA . ASP A 1 363 ? 36.491 5.914 -8.763 1.00 63.62 363 ASP A CA 1
ATOM 2652 C C . ASP A 1 363 ? 36.110 6.260 -10.211 1.00 63.62 363 ASP A C 1
ATOM 2654 O O . ASP A 1 363 ? 36.257 7.414 -10.626 1.00 63.62 363 ASP A O 1
ATOM 2658 N N . LEU A 1 364 ? 35.523 5.313 -10.960 1.00 67.50 364 LEU A N 1
ATOM 2659 C CA . LEU A 1 364 ? 35.001 5.554 -12.313 1.00 67.50 364 LEU A CA 1
ATOM 2660 C C . LEU A 1 364 ? 33.825 6.547 -12.317 1.00 67.50 364 LEU A C 1
ATOM 2662 O O . LEU A 1 364 ? 33.728 7.411 -13.189 1.00 67.50 364 LEU A O 1
ATOM 2666 N N . ARG A 1 365 ? 32.918 6.454 -11.336 1.00 72.12 365 ARG A N 1
ATOM 2667 C CA . ARG A 1 365 ? 31.799 7.405 -11.197 1.00 72.12 365 ARG A CA 1
ATOM 2668 C C . ARG A 1 365 ? 32.286 8.806 -10.833 1.00 72.12 365 ARG A C 1
ATOM 2670 O O . ARG A 1 365 ? 31.730 9.777 -11.343 1.00 72.12 365 ARG A O 1
ATOM 2677 N N . ALA A 1 366 ? 33.312 8.916 -9.990 1.00 74.44 366 ALA A N 1
ATOM 2678 C CA . ALA A 1 366 ? 33.920 10.194 -9.630 1.00 74.44 366 ALA A CA 1
ATOM 2679 C C . ALA A 1 366 ? 34.618 10.850 -10.833 1.00 74.44 366 ALA A C 1
ATOM 2681 O O . ALA A 1 366 ? 34.384 12.027 -11.102 1.00 74.44 366 ALA A O 1
ATOM 2682 N N . THR A 1 367 ? 35.383 10.079 -11.615 1.00 73.06 367 THR A N 1
ATOM 2683 C CA . THR A 1 367 ? 36.029 10.585 -12.841 1.00 73.06 367 THR A CA 1
ATOM 2684 C C . THR A 1 367 ? 35.011 11.001 -13.899 1.00 73.06 367 THR A C 1
ATOM 2686 O O . THR A 1 367 ? 35.135 12.080 -14.472 1.00 73.06 367 THR A O 1
ATOM 2689 N N . LEU A 1 368 ? 33.949 10.218 -14.119 1.00 74.06 368 LEU A N 1
ATOM 2690 C CA . LEU A 1 368 ? 32.896 10.588 -15.071 1.00 74.06 368 LEU A CA 1
ATOM 2691 C C . LEU A 1 368 ? 32.148 11.865 -14.642 1.00 74.06 368 LEU A C 1
ATOM 2693 O O . LEU A 1 368 ? 31.823 12.704 -15.484 1.00 74.06 368 LEU A O 1
ATOM 2697 N N . ALA A 1 369 ? 31.902 12.042 -13.340 1.00 77.56 369 ALA A N 1
ATOM 2698 C CA . ALA A 1 369 ? 31.291 13.258 -12.804 1.00 77.56 369 ALA A CA 1
ATOM 2699 C C . ALA A 1 369 ? 32.194 14.491 -12.990 1.00 77.56 369 ALA A C 1
ATOM 2701 O O . ALA A 1 369 ? 31.697 15.569 -13.319 1.00 77.56 369 ALA A O 1
ATOM 2702 N N . GLU A 1 370 ? 33.510 14.339 -12.832 1.00 79.31 370 GLU A N 1
ATOM 2703 C CA . GLU A 1 370 ? 34.485 15.410 -13.049 1.00 79.31 370 GLU A CA 1
ATOM 2704 C C . GLU A 1 370 ? 34.592 15.806 -14.531 1.00 79.31 370 GLU A C 1
ATOM 2706 O O . GLU A 1 370 ? 34.550 16.998 -14.846 1.00 79.31 370 GLU A O 1
ATOM 2711 N N . VAL A 1 371 ? 34.603 14.829 -15.446 1.00 76.38 371 VAL A N 1
ATOM 2712 C CA . VAL A 1 371 ? 34.597 15.063 -16.903 1.00 76.38 371 VAL A CA 1
ATOM 2713 C C . VAL A 1 371 ? 33.317 15.778 -17.344 1.00 76.38 371 VAL A C 1
ATOM 2715 O O . VAL A 1 371 ? 33.377 16.778 -18.060 1.00 76.38 371 VAL A O 1
ATOM 2718 N N . MET A 1 372 ? 32.149 15.327 -16.876 1.00 78.19 372 MET A N 1
ATOM 2719 C CA . MET A 1 372 ? 30.860 15.966 -17.180 1.00 78.19 372 MET A CA 1
ATOM 2720 C C . MET A 1 372 ? 30.786 17.396 -16.628 1.00 78.19 372 MET A C 1
ATOM 2722 O O . MET A 1 372 ? 30.271 18.294 -17.297 1.00 78.19 372 MET A O 1
ATOM 2726 N N . ARG A 1 373 ? 31.343 17.634 -15.435 1.00 79.81 373 ARG A N 1
ATOM 2727 C CA . ARG A 1 373 ? 31.429 18.971 -14.838 1.00 79.81 373 ARG A CA 1
ATOM 2728 C C . ARG A 1 373 ? 32.337 19.892 -15.654 1.00 79.81 373 ARG A C 1
ATOM 2730 O O . ARG A 1 373 ? 31.909 20.994 -15.994 1.00 79.81 373 ARG A O 1
ATOM 2737 N N . ALA A 1 374 ? 33.531 19.434 -16.033 1.00 80.06 374 ALA A N 1
ATOM 2738 C CA . ALA A 1 374 ? 34.455 20.184 -16.886 1.00 80.06 374 ALA A CA 1
ATOM 2739 C C . ALA A 1 374 ? 33.836 20.528 -18.254 1.00 80.06 374 ALA A C 1
ATOM 2741 O O . ALA A 1 374 ? 33.939 21.671 -18.701 1.00 80.06 374 ALA A O 1
ATOM 2742 N N . LEU A 1 375 ? 33.110 19.584 -18.870 1.00 72.75 375 LEU A N 1
ATOM 2743 C CA . LEU A 1 375 ? 32.363 19.813 -20.112 1.00 72.75 375 LEU A CA 1
ATOM 2744 C C . LEU A 1 375 ? 31.258 20.866 -19.938 1.00 72.75 375 LEU A C 1
ATOM 2746 O O . LEU A 1 375 ? 31.147 21.775 -20.759 1.00 72.75 375 LEU A O 1
ATOM 2750 N N . SER A 1 376 ? 30.478 20.792 -18.855 1.00 72.81 376 SER A N 1
ATOM 2751 C CA . SER A 1 376 ? 29.390 21.746 -18.586 1.00 72.81 376 SER A CA 1
ATOM 2752 C C . SER A 1 376 ? 29.876 23.171 -18.288 1.00 72.81 376 SER A C 1
ATOM 2754 O O . SER A 1 376 ? 29.188 24.141 -18.596 1.00 72.81 376 SER A O 1
ATOM 2756 N N . GLU A 1 377 ? 31.080 23.306 -17.728 1.00 81.38 377 GLU A N 1
ATOM 2757 C CA . GLU A 1 377 ? 31.715 24.590 -17.410 1.00 81.38 377 GLU A CA 1
ATOM 2758 C C . GLU A 1 377 ? 32.530 25.154 -18.594 1.00 81.38 377 GLU A C 1
ATOM 2760 O O . GLU A 1 377 ? 33.148 26.211 -18.472 1.00 81.38 377 GLU A O 1
ATOM 2765 N N . GLY A 1 378 ? 32.558 24.462 -19.741 1.00 81.75 378 GLY A N 1
ATOM 2766 C CA . GLY A 1 378 ? 33.345 24.858 -20.914 1.00 81.75 378 GLY A CA 1
ATOM 2767 C C . GLY A 1 378 ? 34.862 24.706 -20.735 1.00 81.75 378 GLY A C 1
ATOM 2768 O O . GLY A 1 378 ? 35.630 25.233 -21.541 1.00 81.75 378 GLY A O 1
ATOM 2769 N N . ARG A 1 379 ? 35.315 23.981 -19.702 1.00 86.00 379 ARG A N 1
ATOM 2770 C CA . ARG A 1 379 ? 36.730 23.696 -19.409 1.00 86.00 379 ARG A CA 1
ATOM 2771 C C . ARG A 1 379 ? 37.207 22.463 -20.182 1.00 86.00 379 ARG A C 1
ATOM 2773 O O . ARG A 1 379 ? 37.566 21.441 -19.606 1.00 86.00 379 ARG A O 1
ATOM 2780 N N . LEU A 1 380 ? 37.199 22.559 -21.512 1.00 75.81 380 LEU A N 1
ATOM 2781 C CA . LEU A 1 380 ? 37.539 21.446 -22.413 1.00 75.81 380 LEU A CA 1
ATOM 2782 C C . LEU A 1 380 ? 38.965 20.903 -22.210 1.00 75.81 380 LEU A C 1
ATOM 2784 O O . LEU A 1 380 ? 39.177 19.706 -22.356 1.00 75.81 380 LEU A O 1
ATOM 2788 N N . THR A 1 381 ? 39.920 21.751 -21.817 1.00 79.06 381 THR A N 1
ATOM 2789 C CA . THR A 1 381 ? 41.297 21.334 -21.488 1.00 79.06 381 THR A CA 1
ATOM 2790 C C . THR A 1 381 ? 41.367 20.386 -20.298 1.00 79.06 381 THR A C 1
ATOM 2792 O O . THR A 1 381 ? 42.233 19.521 -20.263 1.00 79.06 381 THR A O 1
ATOM 2795 N N . ASP A 1 382 ? 40.439 20.517 -19.353 1.00 80.25 382 ASP A N 1
ATOM 2796 C CA . ASP A 1 382 ? 40.430 19.712 -18.132 1.00 80.25 382 ASP A CA 1
ATOM 2797 C C . ASP A 1 382 ? 39.758 18.357 -18.399 1.00 80.25 382 ASP A C 1
ATOM 2799 O O . ASP A 1 382 ? 40.079 17.368 -17.756 1.00 80.25 382 ASP A O 1
ATOM 2803 N N . ALA A 1 383 ? 38.865 18.286 -19.394 1.00 76.00 383 ALA A N 1
ATOM 2804 C CA . ALA A 1 383 ? 38.313 17.029 -19.898 1.00 76.00 383 ALA A CA 1
ATOM 2805 C C . ALA A 1 383 ? 39.316 16.260 -20.788 1.00 76.00 383 ALA A C 1
ATOM 2807 O O . ALA A 1 383 ? 39.300 15.029 -20.787 1.00 76.00 383 ALA A O 1
ATOM 2808 N N . GLU A 1 384 ? 40.204 16.961 -21.512 1.00 79.12 384 GLU A N 1
ATOM 2809 C CA . GLU A 1 384 ? 41.280 16.353 -22.320 1.00 79.12 384 GLU A CA 1
ATOM 2810 C C . GLU A 1 384 ? 42.264 15.534 -21.457 1.00 79.12 384 GLU A C 1
ATOM 2812 O O . GLU A 1 384 ? 42.766 14.515 -21.925 1.00 79.12 384 GLU A O 1
ATOM 2817 N N . GLU A 1 385 ? 42.496 15.909 -20.192 1.00 80.62 385 GLU A N 1
ATOM 2818 C CA . GLU A 1 385 ? 43.409 15.196 -19.276 1.00 80.62 385 GLU A CA 1
ATOM 2819 C C . GLU A 1 385 ? 42.933 13.769 -18.932 1.00 80.62 385 GLU A C 1
ATOM 2821 O O . GLU A 1 385 ? 43.745 12.893 -18.632 1.00 80.62 385 GLU A O 1
ATOM 2826 N N . PHE A 1 386 ? 41.628 13.503 -19.048 1.00 78.44 386 PHE A N 1
ATOM 2827 C CA . PHE A 1 386 ? 41.034 12.189 -18.778 1.00 78.44 386 PHE A CA 1
ATOM 2828 C C . PHE A 1 386 ? 40.944 11.288 -20.018 1.00 78.44 386 PHE A C 1
ATOM 2830 O O . PHE A 1 386 ? 40.613 10.108 -19.894 1.00 78.44 386 PHE A O 1
ATOM 2837 N N . VAL A 1 387 ? 41.246 11.811 -21.211 1.00 75.62 387 VAL A N 1
ATOM 2838 C CA . VAL A 1 387 ? 41.237 11.047 -22.464 1.00 75.62 387 VAL A CA 1
ATOM 2839 C C . VAL A 1 387 ? 42.677 10.780 -22.887 1.00 75.62 387 VAL A C 1
ATOM 2841 O O . VAL A 1 387 ? 43.295 11.567 -23.599 1.00 75.62 387 VAL A O 1
ATOM 2844 N N . VAL A 1 388 ? 43.221 9.643 -22.453 1.00 76.62 388 VAL A N 1
ATOM 2845 C CA . VAL A 1 388 ? 44.531 9.169 -22.917 1.00 76.62 388 VAL A CA 1
ATOM 2846 C C . VAL A 1 388 ? 44.325 8.426 -24.243 1.00 76.62 388 VAL A C 1
ATOM 2848 O O . VAL A 1 388 ? 43.735 7.345 -24.222 1.00 76.62 388 VAL A O 1
ATOM 2851 N N . PRO A 1 389 ? 44.769 8.961 -25.398 1.00 73.12 389 PRO A N 1
ATOM 2852 C CA . PRO A 1 389 ? 44.639 8.246 -26.664 1.00 73.12 389 PRO A CA 1
ATOM 2853 C C . PRO A 1 389 ? 45.455 6.950 -26.611 1.00 73.12 389 PRO A C 1
ATOM 2855 O O . PRO A 1 389 ? 46.629 6.967 -26.235 1.00 73.12 389 PRO A O 1
ATOM 2858 N N . ALA A 1 390 ? 44.860 5.826 -27.015 1.00 60.47 390 ALA A N 1
ATOM 2859 C CA . ALA A 1 390 ? 45.522 4.522 -27.011 1.00 60.47 390 ALA A CA 1
ATOM 2860 C C . ALA A 1 390 ? 46.567 4.381 -28.138 1.00 60.47 390 ALA A C 1
ATOM 2862 O O . ALA A 1 390 ? 47.329 3.413 -28.170 1.00 60.47 390 ALA A O 1
ATOM 2863 N N . GLY A 1 391 ? 46.638 5.355 -29.054 1.00 75.19 391 GLY A N 1
ATOM 2864 C CA . GLY A 1 391 ? 47.667 5.448 -30.086 1.00 75.19 391 GLY A CA 1
ATOM 2865 C C . GLY A 1 391 ? 47.563 6.703 -30.959 1.00 75.19 391 GLY A C 1
ATOM 2866 O O . GLY A 1 391 ? 46.639 7.508 -30.833 1.00 75.19 391 GLY A O 1
ATOM 2867 N N . ASP A 1 392 ? 48.509 6.848 -31.891 1.00 63.12 392 ASP A N 1
ATOM 2868 C CA . ASP A 1 392 ? 48.687 8.054 -32.721 1.00 63.12 392 ASP A CA 1
ATOM 2869 C C . ASP A 1 392 ? 47.463 8.400 -33.592 1.00 63.12 392 ASP A C 1
ATOM 2871 O O . ASP A 1 392 ? 47.211 9.569 -33.885 1.00 63.12 392 ASP A O 1
ATOM 2875 N N . ALA A 1 393 ? 46.672 7.397 -33.989 1.00 53.69 393 ALA A N 1
ATOM 2876 C CA . ALA A 1 393 ? 45.459 7.596 -34.781 1.00 53.69 393 ALA A CA 1
ATOM 2877 C C . ALA A 1 393 ? 44.332 8.262 -33.970 1.00 53.69 393 ALA A C 1
ATOM 2879 O O . ALA A 1 393 ? 43.662 9.162 -34.470 1.00 53.69 393 ALA A O 1
ATOM 2880 N N . GLU A 1 394 ? 44.155 7.875 -32.706 1.00 56.22 394 GLU A N 1
ATOM 2881 C CA . GLU A 1 394 ? 43.163 8.479 -31.807 1.00 56.22 394 GLU A CA 1
ATOM 2882 C C . GLU A 1 394 ? 43.601 9.876 -31.360 1.00 56.22 394 GLU A C 1
ATOM 2884 O O . GLU A 1 394 ? 42.785 10.797 -31.319 1.00 56.22 394 GLU A O 1
ATOM 2889 N N . ALA A 1 395 ? 44.906 10.075 -31.140 1.00 68.25 395 ALA A N 1
ATOM 2890 C CA . ALA A 1 395 ? 45.478 11.397 -30.890 1.00 68.25 395 ALA A CA 1
ATOM 2891 C C . ALA A 1 395 ? 45.237 12.357 -32.073 1.00 68.25 395 ALA A C 1
ATOM 2893 O O . ALA A 1 395 ? 44.920 13.534 -31.872 1.00 68.25 395 ALA A O 1
ATOM 2894 N N . ALA A 1 396 ? 45.329 11.860 -33.312 1.00 62.81 396 ALA A N 1
ATOM 2895 C CA . ALA A 1 396 ? 45.044 12.641 -34.514 1.00 62.81 396 ALA A CA 1
ATOM 2896 C C . ALA A 1 396 ? 43.553 12.998 -34.651 1.00 62.81 396 ALA A C 1
ATOM 2898 O O . ALA A 1 396 ? 43.237 14.128 -35.025 1.00 62.81 396 ALA A O 1
ATOM 2899 N N . VAL A 1 397 ? 42.638 12.084 -34.302 1.00 64.25 397 VAL A N 1
ATOM 2900 C CA . VAL A 1 397 ? 41.187 12.349 -34.293 1.00 64.25 397 VAL A CA 1
ATOM 2901 C C . VAL A 1 397 ? 40.822 13.380 -33.222 1.00 64.25 397 VAL A C 1
ATOM 2903 O O . VAL A 1 397 ? 40.140 14.354 -33.534 1.00 64.25 397 VAL A O 1
ATOM 2906 N N . LEU A 1 398 ? 41.340 13.246 -31.996 1.00 68.06 398 LEU A N 1
ATOM 2907 C CA . LEU A 1 398 ? 41.139 14.233 -30.924 1.00 68.06 398 LEU A CA 1
ATOM 2908 C C . LEU A 1 398 ? 41.667 15.619 -31.319 1.00 68.06 398 LEU A C 1
ATOM 2910 O O . LEU A 1 398 ? 40.986 16.629 -31.138 1.00 68.06 398 LEU A O 1
ATOM 2914 N N . THR A 1 399 ? 42.838 15.667 -31.958 1.00 76.06 399 THR A N 1
ATOM 2915 C CA . THR A 1 399 ? 43.416 16.914 -32.482 1.00 76.06 399 THR A CA 1
ATOM 2916 C C . THR A 1 399 ? 42.550 17.526 -33.590 1.00 76.06 399 THR A C 1
ATOM 2918 O O . THR A 1 399 ? 42.369 18.744 -33.626 1.00 76.06 399 THR A O 1
ATOM 2921 N N . ALA A 1 400 ? 41.979 16.703 -34.476 1.00 65.06 400 ALA A N 1
ATOM 2922 C CA . ALA A 1 400 ? 41.114 17.152 -35.567 1.00 65.06 400 ALA A CA 1
ATOM 2923 C C . ALA A 1 400 ? 39.729 17.628 -35.090 1.00 65.06 400 ALA A C 1
ATOM 2925 O O . ALA A 1 400 ? 39.151 18.525 -35.702 1.00 65.06 400 ALA A O 1
ATOM 2926 N N . MET A 1 401 ? 39.204 17.075 -33.991 1.00 67.00 401 MET A N 1
ATOM 2927 C CA . MET A 1 401 ? 37.912 17.481 -33.419 1.00 67.00 401 MET A CA 1
ATOM 2928 C C . MET A 1 401 ? 38.001 18.731 -32.527 1.00 67.00 401 MET A C 1
ATOM 2930 O O . MET A 1 401 ? 36.989 19.386 -32.283 1.00 67.00 401 MET A O 1
ATOM 2934 N N . ARG A 1 402 ? 39.202 19.123 -32.087 1.00 69.38 402 ARG A N 1
ATOM 2935 C CA . ARG A 1 402 ? 39.452 20.309 -31.247 1.00 69.38 402 ARG A CA 1
ATOM 2936 C C . ARG A 1 402 ? 38.798 21.616 -31.748 1.00 69.38 402 ARG A C 1
ATOM 2938 O O . ARG A 1 402 ? 38.152 22.289 -30.943 1.00 69.38 402 ARG A O 1
ATOM 2945 N N . PRO A 1 403 ? 38.876 21.988 -33.045 1.00 66.62 403 PRO A N 1
ATOM 2946 C CA . PRO A 1 403 ? 38.166 23.163 -33.558 1.00 66.62 403 PRO A CA 1
ATOM 2947 C C . PRO A 1 403 ? 36.636 23.029 -33.498 1.00 66.62 403 PRO A C 1
ATOM 2949 O O . PRO A 1 403 ? 35.959 24.018 -33.216 1.00 66.62 403 PRO A O 1
ATOM 2952 N N . VAL A 1 404 ? 36.085 21.823 -33.676 1.00 67.19 404 VAL A N 1
ATOM 2953 C CA . VAL A 1 404 ? 34.638 21.567 -33.555 1.00 67.19 404 VAL A CA 1
ATOM 2954 C C . VAL A 1 404 ? 34.190 21.797 -32.114 1.00 67.19 404 VAL A C 1
ATOM 2956 O O . VAL A 1 404 ? 33.266 22.571 -31.888 1.00 67.19 404 VAL A O 1
ATOM 2959 N N . PHE A 1 405 ? 34.900 21.245 -31.127 1.00 59.38 405 PHE A N 1
ATOM 2960 C CA . PHE A 1 405 ? 34.580 21.457 -29.711 1.00 59.38 405 PHE A CA 1
ATOM 2961 C C . PHE A 1 405 ? 34.721 22.921 -29.273 1.00 59.38 405 PHE A C 1
ATOM 2963 O O . PHE A 1 405 ? 33.883 23.421 -28.525 1.00 59.38 405 PHE A O 1
ATOM 2970 N N . SER A 1 406 ? 35.708 23.654 -29.800 1.00 61.50 406 SER A N 1
ATOM 2971 C CA . SER A 1 406 ? 35.870 25.085 -29.503 1.00 61.50 406 SER A CA 1
ATOM 2972 C C . SER A 1 406 ? 34.726 25.965 -30.029 1.00 61.50 406 SER A C 1
ATOM 2974 O O . SER A 1 406 ? 34.485 27.042 -29.486 1.00 61.50 406 SER A O 1
ATOM 2976 N N . SER A 1 407 ? 33.977 25.497 -31.036 1.00 59.50 407 SER A N 1
ATOM 2977 C CA . SER A 1 407 ? 32.819 26.217 -31.587 1.00 59.50 407 SER A CA 1
ATOM 2978 C C . SER A 1 407 ? 31.545 26.102 -30.735 1.00 59.50 407 SER A C 1
ATOM 2980 O O . SER A 1 407 ? 30.624 26.892 -30.921 1.00 59.50 407 SER A O 1
ATOM 2982 N N . PHE A 1 408 ? 31.516 25.179 -29.762 1.00 53.62 408 PHE A N 1
ATOM 2983 C CA . PHE A 1 408 ? 30.407 24.989 -28.816 1.00 53.62 408 PHE A CA 1
ATOM 2984 C C . PHE A 1 408 ? 30.607 25.716 -27.470 1.00 53.62 408 PHE A C 1
ATOM 2986 O O . PHE A 1 408 ? 29.736 25.655 -26.603 1.00 53.62 408 PHE A O 1
ATOM 2993 N N . GLY A 1 409 ? 31.733 26.415 -27.274 1.00 50.34 409 GLY A N 1
ATOM 2994 C CA . GLY A 1 409 ? 31.989 27.199 -26.062 1.00 50.34 409 GLY A CA 1
ATOM 2995 C C . GLY A 1 409 ? 31.102 28.457 -25.960 1.00 50.34 409 GLY A C 1
ATOM 2996 O O . GLY A 1 409 ? 30.770 29.055 -26.984 1.00 50.34 409 GLY A O 1
ATOM 2997 N N . PRO A 1 410 ? 30.752 28.925 -24.745 1.00 47.66 410 PRO A N 1
ATOM 2998 C CA . PRO A 1 410 ? 29.769 29.993 -24.495 1.00 47.66 410 PRO A CA 1
ATOM 2999 C C . PRO A 1 410 ? 30.209 31.419 -24.898 1.00 47.66 410 PRO A C 1
ATOM 3001 O O . PRO A 1 410 ? 29.647 32.406 -24.428 1.00 47.66 410 PRO A O 1
ATOM 3004 N N . SER A 1 411 ? 31.173 31.571 -25.807 1.00 47.44 411 SER A N 1
ATOM 3005 C CA . SER A 1 411 ? 31.716 32.867 -26.248 1.00 47.44 411 SER A CA 1
ATOM 3006 C C . SER A 1 411 ? 30.799 33.646 -27.210 1.00 47.44 411 SER A C 1
ATOM 3008 O O . SER A 1 411 ? 31.201 34.665 -27.768 1.00 47.44 411 SER A O 1
ATOM 3010 N N . GLY A 1 412 ? 29.546 33.219 -27.381 1.00 44.00 412 GLY A N 1
ATOM 3011 C CA . GLY A 1 412 ? 28.487 33.977 -28.049 1.00 44.00 412 GLY A CA 1
ATOM 3012 C C . GLY A 1 412 ? 27.802 34.983 -27.118 1.00 44.00 412 GLY A C 1
ATOM 3013 O O . GLY A 1 412 ? 26.578 34.984 -27.003 1.00 44.00 412 GLY A O 1
ATOM 3014 N N . SER A 1 413 ? 28.561 35.840 -26.430 1.00 46.19 413 SER A N 1
ATOM 3015 C CA . SER A 1 413 ? 28.035 36.921 -25.584 1.00 46.19 413 SER A CA 1
ATOM 3016 C C . SER A 1 413 ? 27.507 38.091 -26.432 1.00 46.19 413 SER A C 1
ATOM 3018 O O . SER A 1 413 ? 28.081 39.178 -26.439 1.00 46.19 413 SER A O 1
ATOM 3020 N N . GLY A 1 414 ? 26.428 37.853 -27.181 1.00 41.72 414 GLY A N 1
ATOM 3021 C CA . GLY A 1 414 ? 25.726 38.866 -27.982 1.00 41.72 414 GLY A CA 1
ATOM 3022 C C . GLY A 1 414 ? 24.284 39.151 -27.548 1.00 41.72 414 GLY A C 1
ATOM 3023 O O . GLY A 1 414 ? 23.635 40.000 -28.149 1.00 41.72 414 GLY A O 1
ATOM 3024 N N . LEU A 1 415 ? 23.757 38.462 -26.528 1.00 40.47 415 LEU A N 1
ATOM 3025 C CA . LEU A 1 415 ? 22.328 38.522 -26.168 1.00 40.47 415 LEU A CA 1
ATOM 3026 C C . LEU A 1 415 ? 22.041 38.787 -24.678 1.00 40.47 415 LEU A C 1
ATOM 3028 O O . LEU A 1 415 ? 20.901 38.653 -24.244 1.00 40.47 415 LEU A O 1
ATOM 3032 N N . ALA A 1 416 ? 23.040 39.201 -23.890 1.00 39.81 416 ALA A N 1
ATOM 3033 C CA . ALA A 1 416 ? 22.891 39.392 -22.440 1.00 39.81 416 ALA A CA 1
ATOM 3034 C C . ALA A 1 416 ? 22.793 40.859 -21.959 1.00 39.81 416 ALA A C 1
ATOM 3036 O O . ALA A 1 416 ? 22.740 41.076 -20.753 1.00 39.81 416 ALA A O 1
ATOM 3037 N N . ASP A 1 417 ? 22.702 41.853 -22.855 1.00 39.56 417 ASP A N 1
ATOM 3038 C CA . ASP A 1 417 ? 22.607 43.284 -22.479 1.00 39.56 417 ASP A CA 1
ATOM 3039 C C . ASP A 1 417 ? 21.194 43.900 -22.617 1.00 39.56 417 ASP A C 1
ATOM 3041 O O . ASP A 1 417 ? 21.014 45.105 -22.468 1.00 39.56 417 ASP A O 1
ATOM 3045 N N . GLY A 1 418 ? 20.155 43.093 -22.869 1.00 36.94 418 GLY A N 1
ATOM 3046 C CA . GLY A 1 418 ? 18.803 43.602 -23.156 1.00 36.94 418 GLY A CA 1
ATOM 3047 C C . GLY A 1 418 ? 17.772 43.587 -22.019 1.00 36.94 418 GLY A C 1
ATOM 3048 O O . GLY A 1 418 ? 16.730 44.218 -22.165 1.00 36.94 418 GLY A O 1
ATOM 3049 N N . VAL A 1 419 ? 17.990 42.873 -20.906 1.00 38.16 419 VAL A N 1
ATOM 3050 C CA . VAL A 1 419 ? 16.912 42.616 -19.912 1.00 38.16 419 VAL A CA 1
ATOM 3051 C C . VAL A 1 419 ? 17.389 42.807 -18.469 1.00 38.16 419 VAL A C 1
ATOM 3053 O O . VAL A 1 419 ? 17.129 42.000 -17.579 1.00 38.16 419 VAL A O 1
ATOM 3056 N N . ARG A 1 420 ? 18.124 43.893 -18.214 1.00 35.97 420 ARG A N 1
ATOM 3057 C CA . ARG A 1 420 ? 18.532 44.277 -16.853 1.00 35.97 420 ARG A CA 1
ATOM 3058 C C . ARG A 1 420 ? 18.304 45.762 -16.584 1.00 35.97 420 ARG A C 1
ATOM 3060 O O . ARG A 1 420 ? 19.209 46.487 -16.192 1.00 35.97 420 ARG A O 1
ATOM 3067 N N . ALA A 1 421 ? 17.068 46.206 -16.773 1.00 39.72 421 ALA A N 1
ATOM 3068 C CA . ALA A 1 421 ? 16.555 47.426 -16.166 1.00 39.72 421 ALA A CA 1
ATOM 3069 C C . ALA A 1 421 ? 15.127 47.152 -15.678 1.00 39.72 421 ALA A C 1
ATOM 3071 O O . ALA A 1 421 ? 14.370 46.486 -16.370 1.00 39.72 421 ALA A O 1
ATOM 3072 N N . GLU A 1 422 ? 14.806 47.665 -14.490 1.00 38.91 422 GLU A N 1
ATOM 3073 C CA . GLU A 1 422 ? 13.534 47.535 -13.758 1.00 38.91 422 GLU A CA 1
ATOM 3074 C C . GLU A 1 422 ? 13.322 46.247 -12.952 1.00 38.91 422 GLU A C 1
ATOM 3076 O O . GLU A 1 422 ? 12.485 45.418 -13.270 1.00 38.91 422 GLU A O 1
ATOM 3081 N N . PHE A 1 423 ? 14.000 46.144 -11.806 1.00 30.91 423 PHE A N 1
ATOM 3082 C CA . PHE A 1 423 ? 13.338 45.697 -10.574 1.00 30.91 423 PHE A CA 1
ATOM 3083 C C . PHE A 1 423 ? 14.039 46.352 -9.374 1.00 30.91 423 PHE A C 1
ATOM 3085 O O . PHE A 1 423 ? 15.122 45.944 -8.957 1.00 30.91 423 PHE A O 1
ATOM 3092 N N . GLN A 1 424 ? 13.439 47.428 -8.858 1.00 38.66 424 GLN A N 1
ATOM 3093 C CA . GLN A 1 424 ? 13.799 48.022 -7.570 1.00 38.66 424 GLN A CA 1
ATOM 3094 C C . GLN A 1 424 ? 13.261 47.137 -6.432 1.00 38.66 424 GLN A C 1
ATOM 3096 O O . GLN A 1 424 ? 12.113 46.691 -6.511 1.00 38.66 424 GLN A O 1
ATOM 3101 N N . PRO A 1 425 ? 14.026 46.901 -5.353 1.00 35.56 425 PRO A N 1
ATOM 3102 C CA . PRO A 1 425 ? 13.496 46.262 -4.160 1.00 35.56 425 PRO A CA 1
ATOM 3103 C C . PRO A 1 425 ? 12.713 47.285 -3.325 1.00 35.56 425 PRO A C 1
ATOM 3105 O O . PRO A 1 425 ? 13.254 48.297 -2.887 1.00 35.56 425 PRO A O 1
ATOM 3108 N N . VAL A 1 426 ? 11.429 47.007 -3.092 1.00 36.31 426 VAL A N 1
ATOM 3109 C CA . VAL A 1 426 ? 10.612 47.718 -2.102 1.00 36.31 426 VAL A CA 1
ATOM 3110 C C . VAL A 1 426 ? 11.008 47.219 -0.714 1.00 36.31 426 VAL A C 1
ATOM 3112 O O . VAL A 1 426 ? 10.715 46.081 -0.341 1.00 36.31 426 VAL A O 1
ATOM 3115 N N . GLU A 1 427 ? 11.679 48.085 0.043 1.00 36.75 427 GLU A N 1
ATOM 3116 C CA . GLU A 1 427 ? 11.849 47.971 1.489 1.00 36.75 427 GLU A CA 1
ATOM 3117 C C . GLU A 1 427 ? 10.469 47.870 2.154 1.00 36.75 427 GLU A C 1
ATOM 3119 O O . GLU A 1 427 ? 9.608 48.733 1.979 1.00 36.75 427 GLU A O 1
ATOM 3124 N N . ARG A 1 428 ? 10.235 46.796 2.916 1.00 35.91 428 ARG A N 1
ATOM 3125 C CA . ARG A 1 428 ? 9.111 46.725 3.852 1.00 35.91 428 ARG A CA 1
ATOM 3126 C C . ARG A 1 428 ? 9.621 46.953 5.263 1.00 35.91 428 ARG A C 1
ATOM 3128 O O . ARG A 1 428 ? 10.240 46.077 5.867 1.00 35.91 428 ARG A O 1
ATOM 3135 N N . ASP A 1 429 ? 9.283 48.137 5.752 1.00 37.62 429 ASP A N 1
ATOM 3136 C CA . ASP A 1 429 ? 9.244 48.521 7.152 1.00 37.62 429 ASP A CA 1
ATOM 3137 C C . ASP A 1 429 ? 8.610 47.437 8.034 1.00 37.62 429 ASP A C 1
ATOM 3139 O O . ASP A 1 429 ? 7.480 46.987 7.821 1.00 37.62 429 ASP A O 1
ATOM 3143 N N . ARG A 1 430 ? 9.338 47.074 9.090 1.00 41.81 430 ARG A N 1
ATOM 3144 C CA . ARG A 1 430 ? 8.766 46.524 10.320 1.00 41.81 430 ARG A CA 1
ATOM 3145 C C . ARG A 1 430 ? 8.320 47.685 11.207 1.00 41.81 430 ARG A C 1
ATOM 3147 O O . ARG A 1 430 ? 9.143 48.553 11.486 1.00 41.81 430 ARG A O 1
ATOM 3154 N N . PRO A 1 431 ? 7.144 47.588 11.838 1.00 46.34 431 PRO A N 1
ATOM 3155 C CA . PRO A 1 431 ? 6.979 48.148 13.165 1.00 46.34 431 PRO A CA 1
ATOM 3156 C C . PRO A 1 431 ? 6.847 47.041 14.212 1.00 46.34 431 PRO A C 1
ATOM 3158 O O . PRO A 1 431 ? 6.042 46.115 14.113 1.00 46.34 431 PRO A O 1
ATOM 3161 N N . ALA A 1 432 ? 7.681 47.175 15.237 1.00 45.53 432 ALA A N 1
ATOM 3162 C CA . ALA A 1 432 ? 7.511 46.554 16.534 1.00 45.53 432 ALA A CA 1
ATOM 3163 C C . ALA A 1 432 ? 6.337 47.207 17.283 1.00 45.53 432 ALA A C 1
ATOM 3165 O O . ALA A 1 432 ? 6.128 48.412 17.156 1.00 45.53 432 ALA A O 1
ATOM 3166 N N . GLY A 1 433 ? 5.661 46.446 18.149 1.00 38.22 433 GLY A N 1
ATOM 3167 C CA . GLY A 1 433 ? 5.001 47.037 19.314 1.00 38.22 433 GLY A CA 1
ATOM 3168 C C . GLY A 1 433 ? 3.679 46.415 19.757 1.00 38.22 433 GLY A C 1
ATOM 3169 O O . GLY A 1 433 ? 2.645 46.629 19.141 1.00 38.22 433 GLY A O 1
ATOM 3170 N N . THR A 1 434 ? 3.732 45.824 20.956 1.00 36.88 434 THR A N 1
ATOM 3171 C CA . THR A 1 434 ? 2.736 45.936 22.046 1.00 36.88 434 THR A CA 1
ATOM 3172 C C . THR A 1 434 ? 1.370 45.236 21.951 1.00 36.88 434 THR A C 1
ATOM 3174 O O . THR A 1 434 ? 0.423 45.763 21.386 1.00 36.88 434 THR A O 1
ATOM 3177 N N . GLY A 1 435 ? 1.228 44.179 22.764 1.00 34.19 435 GLY A N 1
ATOM 3178 C CA . GLY A 1 435 ? 0.312 44.215 23.921 1.00 34.19 435 GLY A CA 1
ATOM 3179 C C . GLY A 1 435 ? -1.008 43.418 23.827 1.00 34.19 435 GLY A C 1
ATOM 3180 O O . GLY A 1 435 ? -1.632 43.411 22.773 1.00 34.19 435 GLY A O 1
ATOM 3181 N N . PRO A 1 436 ? -1.461 42.754 24.918 1.00 59.34 436 PRO A N 1
ATOM 3182 C CA . PRO A 1 436 ? -2.532 41.753 24.887 1.00 59.34 436 PRO A CA 1
ATOM 3183 C C . PRO A 1 436 ? -3.927 42.334 25.187 1.00 59.34 436 PRO A C 1
ATOM 3185 O O . PRO A 1 436 ? -4.077 43.204 26.044 1.00 59.34 436 PRO A O 1
ATOM 3188 N N . GLY A 1 437 ? -4.970 41.790 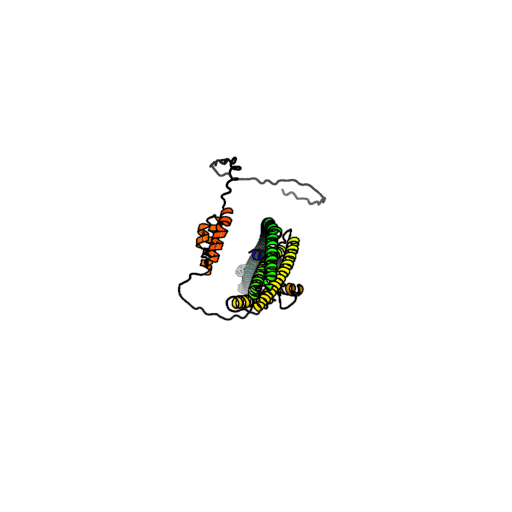24.547 1.00 35.38 437 GLY A N 1
ATOM 3189 C CA . GLY A 1 437 ? -6.356 42.233 24.733 1.00 35.38 437 GLY A CA 1
ATOM 3190 C C . GLY A 1 437 ? -7.406 41.200 24.308 1.00 35.38 437 GLY A C 1
ATOM 3191 O O . GLY A 1 437 ? -7.816 41.156 23.161 1.00 35.38 437 GLY A O 1
ATOM 3192 N N . ARG A 1 438 ? -7.781 40.351 25.268 1.00 36.66 438 ARG A N 1
ATOM 3193 C CA . ARG A 1 438 ? -9.130 39.872 25.636 1.00 36.66 438 ARG A CA 1
ATOM 3194 C C . ARG A 1 438 ? -10.358 40.081 24.693 1.00 36.66 438 ARG A C 1
ATOM 3196 O O . ARG A 1 438 ? -10.684 41.203 24.342 1.00 36.66 438 ARG A O 1
ATOM 3203 N N . VAL A 1 439 ? -11.121 38.975 24.596 1.00 37.19 439 VAL A N 1
ATOM 3204 C CA . VAL A 1 439 ? -12.591 38.734 24.467 1.00 37.19 439 VAL A CA 1
ATOM 3205 C C . VAL A 1 439 ? -13.401 39.084 23.203 1.00 37.19 439 VAL A C 1
ATOM 3207 O O . VAL A 1 439 ? -13.379 40.198 22.703 1.00 37.19 439 VAL A O 1
ATOM 3210 N N . ASP A 1 440 ? -14.223 38.081 22.852 1.00 35.47 440 ASP A N 1
ATOM 3211 C CA . ASP A 1 440 ? -15.551 38.073 22.216 1.00 35.47 440 ASP A CA 1
ATOM 3212 C C . ASP A 1 440 ? -15.742 38.621 20.793 1.00 35.47 440 ASP A C 1
ATOM 3214 O O . ASP A 1 440 ? -15.694 39.820 20.552 1.00 35.47 440 ASP A O 1
ATOM 3218 N N . ALA A 1 441 ? -16.140 37.732 19.871 1.00 35.16 441 ALA A N 1
ATOM 3219 C CA . ALA A 1 441 ? -17.481 37.769 19.268 1.00 35.16 441 ALA A CA 1
ATOM 3220 C C . ALA A 1 441 ? -17.671 36.645 18.232 1.00 35.16 441 ALA A C 1
ATOM 3222 O O . ALA A 1 441 ? -16.922 36.520 17.264 1.00 35.16 441 ALA A O 1
ATOM 3223 N N . LEU A 1 442 ? -18.745 35.872 18.421 1.00 39.53 442 LEU A N 1
ATOM 3224 C CA . LEU A 1 442 ? -19.426 35.122 17.368 1.00 39.53 442 LEU A CA 1
ATOM 3225 C C . LEU A 1 442 ? -19.754 36.044 16.184 1.00 39.53 442 LEU A C 1
ATOM 3227 O O . LEU A 1 442 ? -20.406 37.069 16.377 1.00 39.53 442 LEU A O 1
ATOM 3231 N N . VAL A 1 443 ? -19.455 35.603 14.960 1.00 38.66 443 VAL A N 1
ATOM 3232 C CA . VAL A 1 443 ? -20.136 36.078 13.748 1.00 38.66 443 VAL A CA 1
ATOM 3233 C C . VAL A 1 443 ? -20.414 34.886 12.831 1.00 38.66 443 VAL A C 1
ATOM 3235 O O . VAL A 1 443 ? -19.512 34.317 12.224 1.00 38.66 443 VAL A O 1
ATOM 3238 N N . CYS A 1 444 ? -21.693 34.520 12.738 1.00 37.22 444 CYS A N 1
ATOM 3239 C CA . CYS A 1 444 ? -22.256 33.789 11.605 1.00 37.22 444 CYS A CA 1
ATOM 3240 C C . CYS A 1 444 ? -22.493 34.770 10.446 1.00 37.22 444 CYS A C 1
ATOM 3242 O O . CYS A 1 444 ? -23.013 35.859 10.701 1.00 37.22 444 CYS A O 1
ATOM 3244 N N . PRO A 1 445 ? -22.277 34.383 9.179 1.00 48.97 445 PRO A N 1
ATOM 3245 C CA . PRO A 1 445 ? -22.978 34.996 8.067 1.00 48.97 445 PRO A CA 1
ATOM 3246 C C . PRO A 1 445 ? -24.212 34.169 7.692 1.00 48.97 445 PRO A C 1
ATOM 3248 O O . PRO A 1 445 ? -24.151 32.977 7.394 1.00 48.97 445 PRO A O 1
ATOM 3251 N N . ALA A 1 446 ? -25.352 34.849 7.723 1.00 37.00 446 ALA A N 1
ATOM 3252 C CA . ALA A 1 446 ? -26.617 34.401 7.177 1.00 37.00 446 ALA A CA 1
ATOM 3253 C C . ALA A 1 446 ? -26.625 34.459 5.638 1.00 37.00 446 ALA A C 1
ATOM 3255 O O . ALA A 1 446 ? -26.029 35.356 5.047 1.00 37.00 446 ALA A O 1
ATOM 3256 N N . GLY A 1 447 ? -27.455 33.609 5.026 1.00 33.69 447 GLY A N 1
ATOM 3257 C CA . GLY A 1 447 ? -28.305 34.041 3.912 1.00 33.69 447 GLY A CA 1
ATOM 3258 C C . GLY A 1 447 ? -28.203 33.248 2.609 1.00 33.69 447 GLY A C 1
ATOM 3259 O O . GLY A 1 447 ? -27.420 33.590 1.734 1.00 33.69 447 GLY A O 1
ATOM 3260 N N . GLY A 1 448 ? -29.116 32.290 2.422 1.00 34.12 448 GLY A N 1
ATOM 3261 C CA . GLY A 1 448 ? -29.441 31.708 1.115 1.00 34.12 448 GLY A CA 1
ATOM 3262 C C . GLY A 1 448 ? -30.740 30.901 1.174 1.00 34.12 448 GLY A C 1
ATOM 3263 O O . GLY A 1 448 ? -30.756 29.791 1.687 1.00 34.12 448 GLY A O 1
ATOM 3264 N N . ARG A 1 449 ? -31.845 31.505 0.720 1.00 37.28 449 ARG A N 1
ATOM 3265 C CA . ARG A 1 449 ? -33.231 30.995 0.753 1.00 37.28 449 ARG A CA 1
ATOM 3266 C C . ARG A 1 449 ? -33.510 29.928 -0.315 1.00 37.28 449 ARG A C 1
ATOM 3268 O O . ARG A 1 449 ? -33.105 30.129 -1.452 1.00 37.28 449 ARG A O 1
ATOM 3275 N N . ALA A 1 450 ? -34.345 28.945 0.044 1.00 37.62 450 ALA A N 1
ATOM 3276 C CA . ALA A 1 450 ? -35.430 28.276 -0.716 1.00 37.62 450 ALA A CA 1
ATOM 3277 C C . ALA A 1 450 ? -35.544 26.840 -0.168 1.00 37.62 450 ALA A C 1
ATOM 3279 O O . ALA A 1 450 ? -34.528 26.178 -0.041 1.00 37.62 450 ALA A O 1
ATOM 3280 N N . GLY A 1 451 ? -36.667 26.243 0.212 1.00 34.59 451 GLY A N 1
ATOM 3281 C CA . GLY A 1 451 ? -38.096 26.520 0.174 1.00 34.59 451 GLY A CA 1
ATOM 3282 C C . GLY A 1 451 ? -38.787 25.210 0.608 1.00 34.59 451 GLY A C 1
ATOM 3283 O O . GLY A 1 451 ? -38.159 24.154 0.565 1.00 34.59 451 GLY A O 1
ATOM 3284 N N . GLY A 1 452 ? -40.057 25.264 1.012 1.00 35.44 452 GLY A N 1
ATOM 3285 C CA . GLY A 1 452 ? -40.903 24.067 1.120 1.00 35.44 452 GLY A CA 1
ATOM 3286 C C . GLY A 1 452 ? -41.276 23.631 2.537 1.00 35.44 452 GLY A C 1
ATOM 3287 O O . GLY A 1 452 ? -40.533 22.926 3.207 1.00 35.44 452 GLY A O 1
ATOM 3288 N N . ASP A 1 453 ? -42.477 24.044 2.936 1.00 39.31 453 ASP A N 1
ATOM 3289 C CA . ASP A 1 453 ? -43.521 23.216 3.545 1.00 39.31 453 ASP A CA 1
ATOM 3290 C C . ASP A 1 453 ? -43.127 22.173 4.600 1.00 39.31 453 ASP A C 1
ATOM 3292 O O . ASP A 1 453 ? -42.693 21.066 4.286 1.00 39.31 453 ASP A O 1
ATOM 3296 N N . ARG A 1 454 ? -43.489 22.466 5.856 1.00 39.97 454 ARG A N 1
ATOM 3297 C CA . ARG A 1 454 ? -44.483 21.683 6.619 1.00 39.97 454 ARG A CA 1
ATOM 3298 C C . ARG A 1 454 ? -44.751 22.350 7.966 1.00 39.97 454 ARG A C 1
ATOM 3300 O O . ARG A 1 454 ? -43.888 22.425 8.835 1.00 39.97 454 ARG A O 1
ATOM 3307 N N . CYS A 1 455 ? -45.985 22.814 8.130 1.00 37.94 455 CYS A N 1
ATOM 3308 C CA . CYS A 1 455 ? -46.571 23.131 9.423 1.00 37.94 455 CYS A CA 1
ATOM 3309 C C . CYS A 1 455 ? -46.635 21.862 10.285 1.00 37.94 455 CYS A C 1
ATOM 3311 O O . CYS A 1 455 ? -47.193 20.851 9.860 1.00 37.94 455 CYS A O 1
ATOM 3313 N N . GLY A 1 456 ? -46.094 21.940 11.498 1.00 40.31 456 GLY A N 1
ATOM 3314 C CA . GLY A 1 456 ? -46.222 20.929 12.541 1.00 40.31 456 GLY A CA 1
ATOM 3315 C C . GLY A 1 456 ? -46.289 21.618 13.897 1.00 40.31 456 GLY A C 1
ATOM 3316 O O . GLY A 1 456 ? -45.269 22.013 14.450 1.00 40.31 456 GLY A O 1
ATOM 3317 N N . ASP A 1 457 ? -47.516 21.809 14.370 1.00 42.06 457 ASP A N 1
ATOM 3318 C CA . ASP A 1 457 ? -47.903 22.291 15.695 1.00 42.06 457 ASP A CA 1
ATOM 3319 C C . ASP A 1 457 ? -47.196 21.517 16.826 1.00 42.06 457 ASP A C 1
ATOM 3321 O O . ASP A 1 457 ? -47.357 20.302 16.934 1.00 42.06 457 ASP A O 1
ATOM 3325 N N . ALA A 1 458 ? -46.504 22.212 17.735 1.00 38.94 458 ALA A N 1
ATOM 3326 C CA . ALA A 1 458 ? -46.258 21.713 19.091 1.00 38.94 458 ALA A CA 1
ATOM 3327 C C . ALA A 1 458 ? -46.011 22.872 20.068 1.00 38.94 458 ALA A C 1
ATOM 3329 O O . ALA A 1 458 ? -45.053 23.636 19.970 1.00 38.94 458 ALA A O 1
ATOM 3330 N N . ARG A 1 459 ? -46.938 22.999 21.016 1.00 44.03 459 ARG A N 1
ATOM 3331 C CA . ARG A 1 459 ? -47.027 24.034 22.047 1.00 44.03 459 ARG A CA 1
ATOM 3332 C C . ARG A 1 459 ? -45.957 23.834 23.125 1.00 44.03 459 ARG A C 1
ATOM 3334 O O . ARG A 1 459 ? -45.844 22.747 23.683 1.00 44.03 459 ARG A O 1
ATOM 3341 N N . HIS A 1 460 ? -45.270 24.911 23.503 1.00 40.44 460 HIS A N 1
ATOM 3342 C CA . HIS A 1 460 ? -44.523 25.001 24.761 1.00 40.44 460 HIS A CA 1
ATOM 3343 C C . HIS A 1 460 ? -45.457 25.349 25.936 1.00 40.44 460 HIS A C 1
ATOM 3345 O O . HIS A 1 460 ? -46.277 26.263 25.801 1.00 40.44 460 HIS A O 1
ATOM 3351 N N . PRO A 1 461 ? -45.306 24.718 27.115 1.00 58.81 461 PRO A N 1
ATOM 3352 C CA . PRO A 1 461 ? -45.866 25.232 28.356 1.00 58.81 461 PRO A CA 1
ATOM 3353 C C . PRO A 1 461 ? -44.929 26.269 28.998 1.00 58.81 461 PRO A C 1
ATOM 3355 O O . PRO A 1 461 ? -43.721 26.070 29.113 1.00 58.81 461 PRO A O 1
ATOM 3358 N N . ARG A 1 462 ? -45.521 27.384 29.441 1.00 48.03 462 ARG A N 1
ATOM 3359 C CA . ARG A 1 462 ? -44.914 28.370 30.345 1.00 48.03 462 ARG A CA 1
ATOM 3360 C C . ARG A 1 462 ? -44.798 27.773 31.750 1.00 48.03 462 ARG A C 1
ATOM 3362 O O . ARG A 1 462 ? -45.807 27.319 32.286 1.00 48.03 462 ARG A O 1
ATOM 3369 N N . ALA A 1 463 ? -43.623 27.877 32.363 1.00 52.16 463 ALA A N 1
ATOM 3370 C CA . ALA A 1 463 ? -43.460 27.791 33.811 1.00 52.16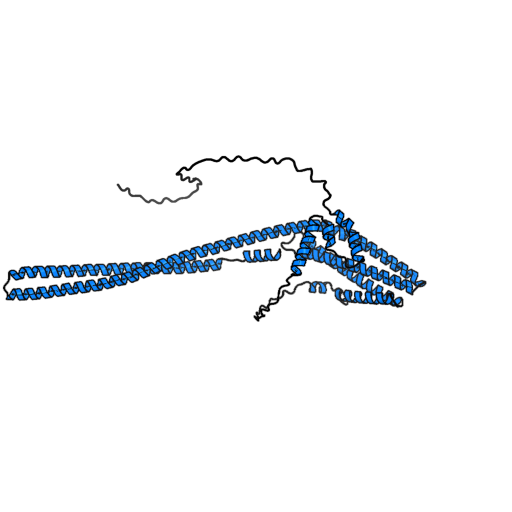 463 ALA A CA 1
ATOM 3371 C C . ALA A 1 463 ? -43.296 29.207 34.386 1.00 52.16 463 ALA A C 1
ATOM 3373 O O . ALA A 1 463 ? -42.651 30.062 33.775 1.00 52.16 463 ALA A O 1
ATOM 3374 N N . ARG A 1 464 ? -43.970 29.435 35.514 1.00 53.12 464 ARG A N 1
ATOM 3375 C CA . ARG A 1 464 ? -43.765 30.554 36.436 1.00 53.12 464 ARG A CA 1
ATOM 3376 C C . ARG A 1 464 ? -42.608 30.248 37.369 1.00 53.12 464 ARG A C 1
ATOM 3378 O O . ARG A 1 464 ? -42.434 29.043 37.657 1.00 53.12 464 ARG A O 1
#

Foldseek 3Di:
DLVVLLVLLVVLVPDDLVVVLVVLVVVLVVLVVVLVVLVVVLVVLVVLLVVLLVLLVVLLVQLVVLQVVLVVLVVCLVVDDPVVSVVSVVSSVVSNVSSVVSNVVSVVSVVVSVVSVVVNVVSVVSSVVSVVVSVVSVVVSVVSVVSSVVSNVSSVVSVVVSVVVLVVVLVVCVVVCVVVVCCLVPPLVVVLVVLLVVLVVQLVVLVVCCVPPVLVSLLSNLVSLLVNLVSLLVNLVVLQVQLVVLQCLLPDPPNHPCSVVSNVSSVVSNVSSLVSLVSSLVSLVSSLVSLVSSVDDDPSVVSNVVSVVVNVVSCVVNPPDDPPVVVVVVVPDPPPPPPPDDDDDDDDDDDDDDDDDPPVVVVVVVLVVQLVVCLVQLVVVSNVVVDDDPDDVSVVVVVVCVVVSVVPGPPPPPPPPPPPDDDDDDDDDDDDDDDDDDDDDDDDDDDDDDDDDDDDDDDDDDDD